Protein AF-A0A319C540-F1 (afdb_monomer_lite)

Sequence (379 aa):
MSETPASHRMPAELLLEVAKWMDNQTLLRLSRTCTSFKGEFRDQLRKRAIEYAVPTLNPSYWRHESVNAARQSQGRSDEISASTRSTLARLYSDVIWEGLRPEYAAFLPRQPLYDAIRRSQYDTVDRLLRGGGVEVANGQNFWDEPMLHIAVGLGRVEAVRLLLQHGADPNVEDKEQMRALDITPPRCAHAAIYRLLVDAGGVPSSLHMFGMYVLNLKGGACLLLDVIENVRGTGRYEPQWWVILVSAIHGEYRNFLEEIFDHRPELLQLSREDLVQQKVTLFDIAVKLARFRIAALLVQKGVPLHDAPADYYFNDGKMRRIHVPYREVWKALFTRAPGVLLDPLLERPELHDYEFKDAIRERAIELNGLGSSVQTTRM

Structure (mmCIF, N/CA/C/O backbone):
data_AF-A0A319C540-F1
#
_entry.id   AF-A0A319C540-F1
#
loop_
_atom_site.group_PDB
_atom_site.id
_atom_site.type_symbol
_atom_site.label_atom_id
_atom_site.label_alt_id
_atom_site.label_comp_id
_atom_site.label_asym_id
_atom_site.label_entity_id
_atom_site.label_seq_id
_atom_site.pdbx_PDB_ins_code
_atom_site.Cartn_x
_atom_site.Cartn_y
_atom_site.Cartn_z
_atom_site.occupancy
_atom_site.B_iso_or_equiv
_atom_site.auth_seq_id
_atom_site.auth_comp_id
_atom_site.auth_asym_id
_atom_site.auth_atom_id
_atom_site.pdbx_PDB_model_num
ATOM 1 N N . MET A 1 1 ? 66.319 -12.959 -37.544 1.00 39.75 1 MET A N 1
ATOM 2 C CA . MET A 1 1 ? 64.996 -13.408 -38.024 1.00 39.75 1 MET A CA 1
ATOM 3 C C . MET A 1 1 ? 65.226 -14.657 -38.857 1.00 39.75 1 MET A C 1
ATOM 5 O O . MET A 1 1 ? 65.732 -14.531 -39.960 1.00 39.75 1 MET A O 1
ATOM 9 N N . SER A 1 2 ? 64.990 -15.849 -38.303 1.00 40.84 2 SER A N 1
ATOM 10 C CA . SER A 1 2 ? 64.993 -17.088 -39.089 1.00 40.84 2 SER A CA 1
ATOM 11 C C . SER A 1 2 ? 63.604 -17.260 -39.697 1.00 40.84 2 SER A C 1
ATOM 13 O O . SER A 1 2 ? 62.634 -17.434 -38.958 1.00 40.84 2 SER A O 1
ATOM 15 N N . GLU A 1 3 ? 63.492 -17.161 -41.017 1.00 49.34 3 GLU A N 1
ATOM 16 C CA . GLU A 1 3 ? 62.255 -17.488 -41.723 1.00 49.34 3 GLU A CA 1
ATOM 17 C C . GLU A 1 3 ? 62.027 -18.998 -41.638 1.00 49.34 3 GLU A C 1
ATOM 19 O O . GLU A 1 3 ? 62.779 -19.795 -42.196 1.00 49.34 3 GLU A O 1
ATOM 24 N N . THR A 1 4 ? 61.008 -19.404 -40.886 1.00 45.06 4 THR A N 1
ATOM 25 C CA . THR A 1 4 ? 60.516 -20.778 -40.913 1.00 45.06 4 THR A CA 1
ATOM 26 C C . THR A 1 4 ? 59.837 -21.036 -42.265 1.00 45.06 4 THR A C 1
ATOM 28 O O . THR A 1 4 ? 58.968 -20.254 -42.666 1.00 45.06 4 THR A O 1
ATOM 31 N N . PRO A 1 5 ? 60.208 -22.107 -42.993 1.00 48.91 5 PRO A N 1
ATOM 32 C CA . PRO A 1 5 ? 59.643 -22.404 -44.307 1.00 48.91 5 PRO A CA 1
ATOM 33 C C . PRO A 1 5 ? 58.131 -22.667 -44.223 1.00 48.91 5 PRO A C 1
ATOM 35 O O . PRO A 1 5 ? 57.635 -23.263 -43.264 1.00 48.91 5 PRO A O 1
ATOM 38 N N . ALA A 1 6 ? 57.393 -22.233 -45.251 1.00 54.19 6 ALA A N 1
ATOM 39 C CA . ALA A 1 6 ? 55.925 -22.250 -45.321 1.00 54.19 6 ALA A CA 1
ATOM 40 C C . ALA A 1 6 ? 55.278 -23.637 -45.120 1.00 54.19 6 ALA A C 1
ATOM 42 O O . ALA A 1 6 ? 54.091 -23.720 -44.821 1.00 54.19 6 ALA A O 1
ATOM 43 N N . SER A 1 7 ? 56.052 -24.721 -45.223 1.00 46.97 7 SER A N 1
ATOM 44 C CA . SER A 1 7 ? 55.595 -26.103 -45.042 1.00 46.97 7 SER A CA 1
ATOM 45 C C . SER A 1 7 ? 55.312 -26.507 -43.589 1.00 46.97 7 SER A C 1
ATOM 47 O O . SER A 1 7 ? 54.835 -27.613 -43.363 1.00 46.97 7 SER A O 1
ATOM 49 N N . HIS A 1 8 ? 55.606 -25.645 -42.609 1.00 50.78 8 HIS A N 1
ATOM 50 C CA . HIS A 1 8 ? 55.392 -25.913 -41.177 1.00 50.78 8 HIS A CA 1
ATOM 51 C C . HIS A 1 8 ? 54.407 -24.935 -40.507 1.00 50.78 8 HIS A C 1
ATOM 53 O O . HIS A 1 8 ? 54.296 -24.913 -39.280 1.00 50.78 8 HIS A O 1
ATOM 59 N N . ARG A 1 9 ? 53.692 -24.103 -41.279 1.00 56.88 9 ARG A N 1
ATOM 60 C CA . ARG A 1 9 ? 52.652 -23.225 -40.723 1.00 56.88 9 ARG A CA 1
ATOM 61 C C . ARG A 1 9 ? 51.365 -24.015 -40.516 1.00 56.88 9 ARG A C 1
ATOM 63 O O . ARG A 1 9 ? 50.858 -24.644 -41.439 1.00 56.88 9 ARG A O 1
ATOM 70 N N . MET A 1 10 ? 50.853 -23.978 -39.290 1.00 55.59 10 MET A N 1
ATOM 71 C CA . MET A 1 10 ? 49.551 -24.547 -38.957 1.00 55.59 10 MET A CA 1
ATOM 72 C C . MET A 1 10 ? 48.470 -23.852 -39.812 1.00 55.59 10 MET A C 1
ATOM 74 O O . MET A 1 10 ? 48.503 -22.623 -39.899 1.00 55.59 10 MET A O 1
ATOM 78 N N . PRO A 1 11 ? 47.545 -24.590 -40.455 1.00 60.00 11 PRO A N 1
ATOM 79 C CA . PRO A 1 11 ? 46.489 -23.994 -41.272 1.00 60.00 11 PRO A CA 1
ATOM 80 C C . PRO A 1 11 ? 45.638 -23.007 -40.464 1.00 60.00 11 PRO A C 1
ATOM 82 O O . PRO A 1 11 ? 45.336 -23.259 -39.292 1.00 60.00 11 PRO A O 1
ATOM 85 N N . ALA A 1 12 ? 45.240 -21.893 -41.084 1.00 53.25 12 ALA A N 1
ATOM 86 C CA . ALA A 1 12 ? 44.510 -20.809 -40.422 1.00 53.25 12 ALA A CA 1
ATOM 87 C C . ALA A 1 12 ? 43.180 -21.290 -39.810 1.00 53.25 12 ALA A C 1
ATOM 89 O O . ALA A 1 12 ? 42.753 -20.806 -38.762 1.00 53.25 12 ALA A O 1
ATOM 90 N N . GLU A 1 13 ? 42.562 -22.302 -40.417 1.00 53.00 13 GLU A N 1
ATOM 91 C CA . GLU A 1 13 ? 41.312 -22.923 -39.983 1.00 53.00 13 GLU A CA 1
ATOM 92 C C . GLU A 1 13 ? 41.472 -23.700 -38.666 1.00 53.00 13 GLU A C 1
ATOM 94 O O . GLU A 1 13 ? 40.597 -23.649 -37.802 1.00 53.00 13 GLU A O 1
ATOM 99 N N . LEU A 1 14 ? 42.612 -24.370 -38.469 1.00 53.62 14 LEU A N 1
ATOM 100 C CA . LEU A 1 14 ? 42.936 -25.078 -37.224 1.00 53.62 14 LEU A CA 1
ATOM 101 C C . LEU A 1 14 ? 43.267 -24.098 -36.092 1.00 53.62 14 LEU A C 1
ATOM 103 O O . LEU A 1 14 ? 42.858 -24.308 -34.951 1.00 53.62 14 LEU A O 1
ATOM 107 N N . LEU A 1 15 ? 43.948 -22.994 -36.409 1.00 56.22 15 LEU A N 1
ATOM 108 C CA . LEU A 1 15 ? 44.234 -21.923 -35.450 1.00 56.22 15 LEU A CA 1
ATOM 109 C C . LEU A 1 15 ? 42.953 -21.194 -34.999 1.00 56.22 15 LEU A C 1
ATOM 111 O O . LEU A 1 15 ? 42.842 -20.819 -33.830 1.00 56.22 15 LEU A O 1
ATOM 115 N N . LEU A 1 16 ? 41.972 -21.034 -35.896 1.00 54.31 16 LEU A N 1
ATOM 116 C CA . LEU A 1 16 ? 40.648 -20.479 -35.591 1.00 54.31 16 LEU A CA 1
ATOM 117 C C . LEU A 1 16 ? 39.856 -21.346 -34.614 1.00 54.31 16 LEU A C 1
ATOM 119 O O . LEU A 1 16 ? 39.250 -20.800 -33.689 1.00 54.31 16 LEU A O 1
ATOM 123 N N . GLU A 1 17 ? 39.885 -22.670 -34.774 1.00 58.22 17 GLU A N 1
ATOM 124 C CA . GLU A 1 17 ? 39.202 -23.542 -33.818 1.00 58.22 17 GLU A CA 1
ATOM 125 C C . GLU A 1 17 ? 39.900 -23.578 -32.458 1.00 58.22 17 GLU A C 1
ATOM 127 O O . GLU A 1 17 ? 39.231 -23.526 -31.433 1.00 58.22 17 GLU A O 1
ATOM 132 N N . VAL A 1 18 ? 41.234 -23.530 -32.401 1.00 57.72 18 VAL A N 1
ATOM 133 C CA . VAL A 1 18 ? 41.946 -23.409 -31.115 1.00 57.72 18 VAL A CA 1
ATOM 134 C C . VAL A 1 18 ? 41.604 -22.086 -30.406 1.00 57.72 18 VAL A C 1
ATOM 136 O O . VAL A 1 18 ? 41.335 -22.085 -29.205 1.00 57.72 18 VAL A O 1
ATOM 139 N N . ALA A 1 19 ? 41.533 -20.966 -31.136 1.00 56.62 19 ALA A N 1
ATOM 140 C CA . ALA A 1 19 ? 41.213 -19.644 -30.584 1.00 56.62 19 ALA A CA 1
ATOM 141 C C . ALA A 1 19 ? 39.776 -19.524 -30.036 1.00 56.62 19 ALA A C 1
ATOM 143 O O . ALA A 1 19 ? 39.506 -18.682 -29.178 1.00 56.62 19 ALA A O 1
ATOM 144 N N . LYS A 1 20 ? 38.846 -20.361 -30.508 1.00 56.78 20 LYS A N 1
ATOM 145 C CA . LYS A 1 20 ? 37.450 -20.392 -30.047 1.00 56.78 20 LYS A CA 1
ATOM 146 C C . LYS A 1 20 ? 37.312 -20.863 -28.597 1.00 56.78 20 LYS A C 1
ATOM 148 O O . LYS A 1 20 ? 36.376 -20.440 -27.924 1.00 56.78 20 LYS A O 1
ATOM 153 N N . TRP A 1 21 ? 38.246 -21.690 -28.130 1.00 56.97 21 TRP A N 1
ATOM 154 C CA . TRP A 1 21 ? 38.259 -22.268 -26.781 1.00 56.97 21 TRP A CA 1
ATOM 155 C C . TRP A 1 21 ? 39.191 -21.529 -25.805 1.00 56.97 21 TRP A C 1
ATOM 157 O O . TRP A 1 21 ? 39.363 -21.969 -24.671 1.00 56.97 21 TRP A O 1
ATOM 167 N N . MET A 1 22 ? 39.792 -20.408 -26.221 1.00 59.44 22 MET A N 1
ATOM 168 C CA . MET A 1 22 ? 40.674 -19.588 -25.383 1.00 59.44 22 MET A CA 1
ATOM 169 C C . MET A 1 22 ? 39.921 -18.431 -24.719 1.00 59.44 22 MET A C 1
ATOM 171 O O . MET A 1 22 ? 39.064 -17.799 -25.335 1.00 59.44 22 MET A O 1
ATOM 175 N N . ASP A 1 23 ? 40.289 -18.100 -23.479 1.00 52.50 23 ASP A N 1
ATOM 176 C CA . ASP A 1 23 ? 39.749 -16.928 -22.788 1.00 52.50 23 ASP A CA 1
ATOM 177 C C . ASP A 1 23 ? 40.339 -15.595 -23.301 1.00 52.50 23 ASP A C 1
ATOM 179 O O . ASP A 1 23 ? 41.393 -15.526 -23.947 1.00 52.50 23 ASP A O 1
ATOM 183 N N . ASN A 1 24 ? 39.640 -14.501 -22.987 1.00 51.69 24 ASN A N 1
ATOM 184 C CA . ASN A 1 24 ? 39.948 -13.159 -23.486 1.00 51.69 24 ASN A CA 1
ATOM 185 C C . ASN A 1 24 ? 41.329 -12.644 -23.045 1.00 51.69 24 ASN A C 1
ATOM 187 O O . ASN A 1 24 ? 41.973 -11.894 -23.779 1.00 51.69 24 ASN A O 1
ATOM 191 N N . GLN A 1 25 ? 41.807 -13.040 -21.862 1.00 48.78 25 GLN A N 1
ATOM 192 C CA . GLN A 1 25 ? 43.122 -12.632 -21.357 1.00 48.78 25 GLN A CA 1
ATOM 193 C C . GLN A 1 25 ? 44.250 -13.368 -22.087 1.00 48.78 25 GLN A C 1
ATOM 195 O O . GLN A 1 25 ? 45.286 -12.774 -22.401 1.00 48.78 25 GLN A O 1
ATOM 200 N N . THR A 1 26 ? 44.031 -14.639 -22.415 1.00 53.94 26 THR A N 1
ATOM 201 C CA . THR A 1 26 ? 44.967 -15.487 -23.154 1.00 53.94 26 THR A CA 1
ATOM 202 C C . THR A 1 26 ? 45.096 -15.024 -24.602 1.00 53.94 26 THR A C 1
ATOM 204 O O . THR A 1 26 ? 46.216 -14.826 -25.076 1.00 53.94 26 THR A O 1
ATOM 207 N N . LEU A 1 27 ? 43.979 -14.715 -25.269 1.00 57.00 27 LEU A N 1
ATOM 208 C CA . LEU A 1 27 ? 43.969 -14.122 -26.615 1.00 57.00 27 LEU A CA 1
ATOM 209 C C . LEU A 1 27 ? 44.685 -12.764 -26.659 1.00 57.00 27 LEU A C 1
ATOM 211 O O . LEU A 1 27 ? 45.486 -12.503 -27.562 1.00 57.00 27 LEU A O 1
ATOM 215 N N . LEU A 1 28 ? 44.459 -11.909 -25.657 1.00 51.34 28 LEU A N 1
ATOM 216 C CA . LEU A 1 28 ? 45.107 -10.601 -25.573 1.00 51.34 28 LEU A CA 1
ATOM 217 C C . LEU A 1 28 ? 46.630 -10.733 -25.414 1.00 51.34 28 LEU A C 1
ATOM 219 O O . LEU A 1 28 ? 47.380 -10.011 -26.074 1.00 51.34 28 LEU A O 1
ATOM 223 N N . ARG A 1 29 ? 47.103 -11.674 -24.590 1.00 53.53 29 ARG A N 1
ATOM 224 C CA . ARG A 1 29 ? 48.539 -11.950 -24.424 1.00 53.53 29 ARG A CA 1
ATOM 225 C C . ARG A 1 29 ? 49.159 -12.510 -25.704 1.00 53.53 29 ARG A C 1
ATOM 227 O O . ARG A 1 29 ? 50.210 -12.023 -26.110 1.00 53.53 29 ARG A O 1
ATOM 234 N N . LEU A 1 30 ? 48.482 -13.450 -26.367 1.00 55.16 30 LEU A N 1
ATOM 235 C CA . LEU A 1 30 ? 48.944 -14.071 -27.614 1.00 55.16 30 LEU A CA 1
ATOM 236 C C . LEU A 1 30 ? 49.054 -13.050 -28.759 1.00 55.16 30 LEU A C 1
ATOM 238 O O . LEU A 1 30 ? 50.026 -13.045 -29.512 1.00 55.16 30 LEU A O 1
ATOM 242 N N . SER A 1 31 ? 48.095 -12.121 -28.846 1.00 54.47 31 SER A N 1
ATOM 243 C CA . SER A 1 31 ? 48.088 -11.060 -29.864 1.00 54.47 31 SER A CA 1
ATOM 244 C C . SER A 1 31 ? 49.208 -10.024 -29.690 1.00 54.47 31 SER A C 1
ATOM 246 O O . SER A 1 31 ? 49.590 -9.349 -30.649 1.00 54.47 31 SER A O 1
ATOM 248 N N . ARG A 1 32 ? 49.741 -9.887 -28.467 1.00 54.50 32 ARG A N 1
ATOM 249 C CA . ARG A 1 32 ? 50.862 -8.990 -28.145 1.00 54.50 32 ARG A CA 1
ATOM 250 C C . ARG A 1 32 ? 52.220 -9.623 -28.424 1.00 54.50 32 ARG A C 1
ATOM 252 O O . ARG A 1 32 ? 53.165 -8.893 -28.698 1.00 54.50 32 ARG A O 1
ATOM 259 N N . THR A 1 33 ? 52.321 -10.949 -28.361 1.00 51.53 33 THR A N 1
ATOM 260 C CA . THR A 1 33 ? 53.584 -11.677 -28.543 1.00 51.53 33 THR A CA 1
ATOM 261 C C . THR A 1 33 ? 53.765 -12.232 -29.957 1.00 51.53 33 THR A C 1
ATOM 263 O O . THR A 1 33 ? 54.904 -12.387 -30.390 1.00 51.53 33 THR A O 1
ATOM 266 N N . CYS A 1 34 ? 52.684 -12.484 -30.708 1.00 55.81 34 CYS A N 1
ATOM 267 C CA . CYS A 1 34 ? 52.748 -13.036 -32.064 1.00 55.81 34 CYS A CA 1
ATOM 268 C C . CYS A 1 34 ? 52.173 -12.066 -33.116 1.00 55.81 34 CYS A C 1
ATOM 270 O O . CYS A 1 34 ? 50.962 -11.950 -33.310 1.00 55.81 34 CYS A O 1
ATOM 272 N N . THR A 1 35 ? 53.056 -11.370 -33.837 1.00 54.12 35 THR A N 1
ATOM 273 C CA . THR A 1 35 ? 52.684 -10.361 -34.848 1.00 54.12 35 THR A CA 1
ATOM 274 C C . THR A 1 35 ? 52.030 -10.955 -36.099 1.00 54.12 35 THR A C 1
ATOM 276 O O . THR A 1 35 ? 51.139 -10.324 -36.664 1.00 54.12 35 THR A O 1
ATOM 279 N N . SER A 1 36 ? 52.403 -12.179 -36.493 1.00 56.41 36 SER A N 1
ATOM 280 C CA . SER A 1 36 ? 51.762 -12.918 -37.597 1.00 56.41 36 SER A CA 1
ATOM 281 C C . SER A 1 36 ? 50.307 -13.258 -37.271 1.00 56.41 36 SER A C 1
ATOM 283 O O . SER A 1 36 ? 49.416 -13.031 -38.085 1.00 56.41 36 SER A O 1
ATOM 285 N N . PHE A 1 37 ? 50.058 -13.710 -36.039 1.00 53.78 37 PHE A N 1
ATOM 286 C CA . PHE A 1 37 ? 48.721 -14.046 -35.549 1.00 53.78 37 PHE A CA 1
ATOM 287 C C . PHE A 1 37 ? 47.802 -12.814 -35.532 1.00 53.78 37 PHE A C 1
ATOM 289 O O . PHE A 1 37 ? 46.654 -12.870 -35.960 1.00 53.78 37 PHE A O 1
ATOM 296 N N . LYS A 1 38 ? 48.329 -11.654 -35.121 1.00 51.47 38 LYS A N 1
ATOM 297 C CA . LYS A 1 38 ? 47.601 -10.375 -35.166 1.00 51.47 38 LYS A CA 1
ATOM 298 C C . LYS A 1 38 ? 47.199 -9.961 -36.593 1.00 51.47 38 LYS A C 1
ATOM 300 O O . LYS A 1 38 ? 46.170 -9.311 -36.760 1.00 51.47 38 LYS A O 1
ATOM 305 N N . GLY A 1 39 ? 48.014 -10.297 -37.596 1.00 54.44 39 GLY A N 1
ATOM 306 C CA . GLY A 1 39 ? 47.756 -9.981 -39.002 1.00 54.44 39 GLY A CA 1
ATOM 307 C C . GLY A 1 39 ? 46.669 -10.857 -39.625 1.00 54.44 39 GLY A C 1
ATOM 308 O O . GLY A 1 39 ? 45.727 -10.322 -40.201 1.00 54.44 39 GLY A O 1
ATOM 309 N N . GLU A 1 40 ? 46.773 -12.179 -39.468 1.00 55.59 40 GLU A N 1
ATOM 310 C CA . GLU A 1 40 ? 45.837 -13.148 -40.066 1.00 55.59 40 GLU A CA 1
ATOM 311 C C . GLU A 1 40 ? 44.435 -13.100 -39.446 1.00 55.59 40 GLU A C 1
ATOM 313 O O . GLU A 1 40 ? 43.446 -13.253 -40.153 1.00 55.59 40 GLU A O 1
ATOM 318 N N . PHE A 1 41 ? 44.329 -12.826 -38.143 1.00 53.38 41 PHE A N 1
ATOM 319 C CA . PHE A 1 41 ? 43.048 -12.813 -37.426 1.00 53.38 41 PHE A CA 1
ATOM 320 C C . PHE A 1 41 ? 42.393 -11.428 -37.355 1.00 53.38 41 PHE A C 1
ATOM 322 O O . PHE A 1 41 ? 41.393 -11.249 -36.654 1.00 53.38 41 PHE A O 1
ATOM 329 N N . ARG A 1 42 ? 42.954 -10.426 -38.045 1.00 50.91 42 ARG A N 1
ATOM 330 C CA . ARG A 1 42 ? 42.537 -9.020 -37.951 1.00 50.91 42 ARG A CA 1
ATOM 331 C C . ARG A 1 42 ? 41.049 -8.831 -38.242 1.00 50.91 42 ARG A C 1
ATOM 333 O O . ARG A 1 42 ? 40.379 -8.121 -37.496 1.00 50.91 42 ARG A O 1
ATOM 340 N N . ASP A 1 43 ? 40.527 -9.484 -39.274 1.00 50.19 43 ASP A N 1
ATOM 341 C CA . ASP A 1 43 ? 39.135 -9.314 -39.697 1.00 50.19 43 ASP A CA 1
ATOM 342 C C . ASP A 1 43 ? 38.149 -10.094 -38.816 1.00 50.19 43 ASP A C 1
ATOM 344 O O . ASP A 1 43 ? 37.071 -9.587 -38.499 1.00 50.19 43 ASP A O 1
ATOM 348 N N . GLN A 1 44 ? 38.523 -11.280 -38.323 1.00 50.97 44 GLN A N 1
ATOM 349 C CA . GLN A 1 44 ? 37.696 -12.051 -37.387 1.00 50.97 44 GLN A CA 1
ATOM 350 C C . GLN A 1 44 ? 37.665 -11.421 -35.986 1.00 50.97 44 GLN A C 1
ATOM 352 O O . GLN A 1 44 ? 36.601 -11.361 -35.365 1.00 50.97 44 GLN A O 1
ATOM 357 N N . LEU A 1 45 ? 38.795 -10.890 -35.504 1.00 48.41 45 LEU A N 1
ATOM 358 C CA . LEU A 1 45 ? 38.858 -10.113 -34.262 1.00 48.41 45 LEU A CA 1
ATOM 359 C C . LEU A 1 45 ? 38.061 -8.812 -34.388 1.00 48.41 45 LEU A C 1
ATOM 361 O O . LEU A 1 45 ? 37.348 -8.457 -33.456 1.00 48.41 45 LEU A O 1
ATOM 365 N N . ARG A 1 46 ? 38.109 -8.139 -35.546 1.00 47.06 46 ARG A N 1
ATOM 366 C CA . ARG A 1 46 ? 37.292 -6.951 -35.844 1.00 47.06 46 ARG A CA 1
ATOM 367 C C . ARG A 1 46 ? 35.797 -7.269 -35.827 1.00 47.06 46 ARG A C 1
ATOM 369 O O . ARG A 1 46 ? 35.035 -6.514 -35.234 1.00 47.06 46 ARG A O 1
ATOM 376 N N . LYS A 1 47 ? 35.378 -8.398 -36.408 1.00 49.66 47 LYS A N 1
ATOM 377 C CA . LYS A 1 47 ? 33.978 -8.855 -36.396 1.00 49.66 47 LYS A CA 1
ATOM 378 C C . LYS A 1 47 ? 33.474 -9.135 -34.973 1.00 49.66 47 LYS A C 1
ATOM 380 O O . LYS A 1 47 ? 32.414 -8.643 -34.604 1.00 49.66 47 LYS A O 1
ATOM 385 N N . ARG A 1 48 ? 34.276 -9.818 -34.146 1.00 45.97 48 ARG A N 1
ATOM 386 C CA . ARG A 1 48 ? 33.974 -10.041 -32.717 1.00 45.97 48 ARG A CA 1
ATOM 387 C C . ARG A 1 48 ? 34.022 -8.762 -31.877 1.00 45.97 48 ARG A C 1
ATOM 389 O O . ARG A 1 48 ? 33.246 -8.614 -30.942 1.00 45.97 48 ARG A O 1
ATOM 396 N N . ALA A 1 49 ? 34.912 -7.826 -32.198 1.00 39.16 49 ALA A N 1
ATOM 397 C CA . ALA A 1 49 ? 35.001 -6.548 -31.503 1.00 39.16 49 ALA A CA 1
ATOM 398 C C . ALA A 1 49 ? 33.787 -5.652 -31.814 1.00 39.16 49 ALA A C 1
ATOM 400 O O . ALA A 1 49 ? 33.299 -4.993 -30.911 1.00 39.16 49 ALA A O 1
ATOM 401 N N . ILE A 1 50 ? 33.237 -5.691 -33.035 1.00 38.41 50 ILE A N 1
ATOM 402 C CA . ILE A 1 50 ? 31.975 -5.016 -33.403 1.00 38.41 50 ILE A CA 1
ATOM 403 C C . ILE A 1 50 ? 30.780 -5.573 -32.610 1.00 38.41 50 ILE A C 1
ATOM 405 O O . ILE A 1 50 ? 29.933 -4.800 -32.171 1.00 38.41 50 ILE A O 1
ATOM 409 N N . GLU A 1 51 ? 30.731 -6.888 -32.375 1.00 39.47 51 GLU A N 1
ATOM 410 C CA . GLU A 1 51 ? 29.707 -7.526 -31.527 1.00 39.47 51 GLU A CA 1
ATOM 411 C C . GLU A 1 51 ? 29.806 -7.096 -30.050 1.00 39.47 51 GLU A C 1
ATOM 413 O O . GLU A 1 51 ? 28.788 -7.019 -29.367 1.00 39.47 51 GLU A O 1
ATOM 418 N N . TYR A 1 52 ? 31.006 -6.755 -29.567 1.00 35.38 52 TYR A N 1
ATOM 419 C CA . TYR A 1 52 ? 31.251 -6.321 -28.184 1.00 35.38 52 TYR A CA 1
ATOM 420 C C . TYR A 1 52 ? 31.232 -4.797 -27.973 1.00 35.38 52 TYR A C 1
ATOM 422 O O . TYR A 1 52 ? 30.997 -4.340 -26.855 1.00 35.38 52 TYR A O 1
ATOM 430 N N . ALA A 1 53 ? 31.516 -4.001 -29.006 1.00 34.12 53 ALA A N 1
ATOM 431 C CA . ALA A 1 53 ? 31.908 -2.605 -28.839 1.00 34.12 53 ALA A CA 1
ATOM 432 C C . ALA A 1 53 ? 30.790 -1.578 -28.980 1.00 34.12 53 ALA A C 1
ATOM 434 O O . ALA A 1 53 ? 31.139 -0.437 -28.762 1.00 34.12 53 ALA A O 1
ATOM 435 N N . VAL A 1 54 ? 29.519 -1.968 -29.206 1.00 36.78 54 VAL A N 1
ATOM 436 C CA . VAL A 1 54 ? 28.256 -1.517 -28.527 1.00 36.78 54 VAL A CA 1
ATOM 437 C C . VAL A 1 54 ? 28.244 -0.212 -27.690 1.00 36.78 54 VAL A C 1
ATOM 439 O O . VAL A 1 54 ? 27.264 0.537 -27.687 1.00 36.78 54 VAL A O 1
ATOM 442 N N . PRO A 1 55 ? 29.278 0.063 -26.877 1.00 35.53 55 PRO A N 1
ATOM 443 C CA . PRO A 1 55 ? 29.354 1.263 -26.078 1.00 35.53 55 PRO A CA 1
ATOM 444 C C . PRO A 1 55 ? 30.522 2.183 -26.475 1.00 35.53 55 PRO A C 1
ATOM 446 O O . PRO A 1 55 ? 31.673 1.808 -26.280 1.00 35.53 55 PRO A O 1
ATOM 449 N N . THR A 1 56 ? 30.197 3.424 -26.887 1.00 42.66 56 THR A N 1
ATOM 450 C CA . THR A 1 56 ? 30.906 4.724 -26.680 1.00 42.66 56 THR A CA 1
ATOM 451 C C . THR A 1 56 ? 31.468 5.483 -27.906 1.00 42.66 56 THR A C 1
ATOM 453 O O . THR A 1 56 ? 32.454 5.070 -28.488 1.00 42.66 56 THR A O 1
ATOM 456 N N . LEU A 1 57 ? 30.878 6.652 -28.249 1.00 31.34 57 LEU A N 1
ATOM 457 C CA . LEU A 1 57 ? 31.526 7.917 -28.712 1.00 31.34 57 LEU A CA 1
ATOM 458 C C . LEU A 1 57 ? 30.499 9.095 -28.829 1.00 31.34 57 LEU A C 1
ATOM 460 O O . LEU A 1 57 ? 29.302 8.875 -28.727 1.00 31.34 57 LEU A O 1
ATOM 464 N N . ASN A 1 58 ? 31.002 10.334 -29.002 1.00 35.47 58 ASN A N 1
ATOM 465 C CA . ASN A 1 58 ? 30.529 11.736 -28.760 1.00 35.47 58 ASN A CA 1
ATOM 466 C C . ASN A 1 58 ? 29.053 12.203 -29.065 1.00 35.47 58 ASN A C 1
ATOM 468 O O . ASN A 1 58 ? 28.456 11.759 -30.039 1.00 35.47 58 ASN A O 1
ATOM 472 N N . PRO A 1 59 ? 28.476 13.184 -28.313 1.00 37.19 59 PRO A N 1
ATOM 473 C CA . PRO A 1 59 ? 27.030 13.347 -28.001 1.00 37.19 59 PRO A CA 1
ATOM 474 C C . PRO A 1 59 ? 26.099 14.083 -28.962 1.00 37.19 59 PRO A C 1
ATOM 476 O O . PRO A 1 59 ? 24.877 13.920 -28.892 1.00 37.19 59 PRO A O 1
ATOM 479 N N . SER A 1 60 ? 26.621 15.036 -29.728 1.00 36.62 60 SER A N 1
ATOM 480 C CA . SER A 1 60 ? 25.798 16.004 -30.471 1.00 36.62 60 SER A CA 1
ATOM 481 C C . SER A 1 60 ? 25.275 15.419 -31.781 1.00 36.62 60 SER A C 1
ATOM 483 O O . SER A 1 60 ? 24.190 15.784 -32.227 1.00 36.62 60 SER A O 1
ATOM 485 N N . TYR A 1 61 ? 26.000 14.448 -32.334 1.00 36.59 61 TYR A N 1
ATOM 486 C CA . TYR A 1 61 ? 25.647 13.724 -33.551 1.00 36.59 61 TYR A CA 1
ATOM 487 C C . TYR A 1 61 ? 24.438 12.789 -33.337 1.00 36.59 61 TYR A C 1
ATOM 489 O O . TYR A 1 61 ? 23.469 12.840 -34.095 1.00 36.59 61 TYR A O 1
ATOM 497 N N . TRP A 1 62 ? 24.415 12.032 -32.229 1.00 40.69 62 TRP A N 1
ATOM 498 C CA . TRP A 1 62 ? 23.326 11.099 -31.885 1.00 40.69 62 TRP A CA 1
ATOM 499 C C . TRP A 1 62 ? 21.991 11.783 -31.588 1.00 40.69 62 TRP A C 1
ATOM 501 O O . TRP A 1 62 ? 20.928 11.268 -31.923 1.00 40.69 62 TRP A O 1
ATOM 511 N N . ARG A 1 63 ? 22.028 12.969 -30.967 1.00 38.94 63 ARG A N 1
ATOM 512 C CA . ARG A 1 63 ? 20.813 13.752 -30.692 1.00 38.94 63 ARG A CA 1
ATOM 513 C C . ARG A 1 63 ? 20.070 14.142 -31.968 1.00 38.94 63 ARG A C 1
ATOM 515 O O . ARG A 1 63 ? 18.851 14.267 -31.923 1.00 38.94 63 ARG A O 1
ATOM 522 N N . HIS A 1 64 ? 20.790 14.355 -33.069 1.00 42.19 64 HIS A N 1
ATOM 523 C CA . HIS A 1 64 ? 20.221 14.846 -34.320 1.00 42.19 64 HIS A CA 1
ATOM 524 C C . HIS A 1 64 ? 19.865 13.699 -35.273 1.00 42.19 64 HIS A C 1
ATOM 526 O O . HIS A 1 64 ? 18.749 13.664 -35.776 1.00 42.19 64 HIS A O 1
ATOM 532 N N . GLU A 1 65 ? 20.762 12.732 -35.480 1.00 42.78 65 GLU A N 1
ATOM 533 C CA . GLU A 1 65 ? 20.547 11.626 -36.426 1.00 42.78 65 GLU A CA 1
ATOM 534 C C . GLU A 1 65 ? 19.547 10.585 -35.917 1.00 42.78 65 GLU A C 1
ATOM 536 O O . GLU A 1 65 ? 18.621 10.250 -36.645 1.00 42.78 65 GLU A O 1
ATOM 541 N N . SER A 1 66 ? 19.643 10.118 -34.667 1.00 45.38 66 SER A N 1
ATOM 542 C CA . SER A 1 66 ? 18.747 9.071 -34.143 1.00 45.38 66 SER A CA 1
ATOM 543 C C . SER A 1 66 ? 17.302 9.563 -34.021 1.00 45.38 66 SER A C 1
ATOM 545 O O . SER A 1 66 ? 16.350 8.858 -34.354 1.00 45.38 66 SER A O 1
ATOM 547 N N . VAL A 1 67 ? 17.138 10.811 -33.569 1.00 47.00 67 VAL A N 1
ATOM 548 C CA . VAL A 1 67 ? 15.833 11.473 -33.446 1.00 47.00 67 VAL A CA 1
ATOM 549 C C . VAL A 1 67 ? 15.265 11.803 -34.827 1.00 47.00 67 VAL A C 1
ATOM 551 O O . VAL A 1 67 ? 14.063 11.642 -35.028 1.00 47.00 67 VAL A O 1
ATOM 554 N N . ASN A 1 68 ? 16.092 12.209 -35.798 1.00 48.84 68 ASN A N 1
ATOM 555 C CA . ASN A 1 68 ? 15.624 12.449 -37.164 1.00 48.84 68 ASN A CA 1
ATOM 556 C C . ASN A 1 68 ? 15.322 11.154 -37.919 1.00 48.84 68 ASN A C 1
ATOM 558 O O . ASN A 1 68 ? 14.295 11.109 -38.579 1.00 48.84 68 ASN A O 1
ATOM 562 N N . ALA A 1 69 ? 16.114 10.092 -37.774 1.00 47.81 69 ALA A N 1
ATOM 563 C CA . ALA A 1 69 ? 15.837 8.783 -38.365 1.00 47.81 69 ALA A CA 1
ATOM 564 C C . ALA A 1 69 ? 14.512 8.209 -37.836 1.00 47.81 69 ALA A C 1
ATOM 566 O O . ALA A 1 69 ? 13.672 7.769 -38.617 1.00 47.81 69 ALA A O 1
ATOM 567 N N . ALA A 1 70 ? 14.262 8.325 -36.525 1.00 49.00 70 ALA A N 1
ATOM 568 C CA . ALA A 1 70 ? 12.979 7.963 -35.925 1.00 49.00 70 ALA A CA 1
ATOM 569 C C . ALA A 1 70 ? 11.818 8.869 -36.393 1.00 49.00 70 ALA A C 1
ATOM 571 O O . ALA A 1 70 ? 10.689 8.400 -36.546 1.00 49.00 70 ALA A O 1
ATOM 572 N N . ARG A 1 71 ? 12.057 10.166 -36.626 1.00 48.38 71 ARG A N 1
ATOM 573 C CA . ARG A 1 71 ? 11.040 11.101 -37.148 1.00 48.38 71 ARG A CA 1
ATOM 574 C C . ARG A 1 71 ? 10.762 10.925 -38.646 1.00 48.38 71 ARG A C 1
ATOM 576 O O . ARG A 1 71 ? 9.642 11.184 -39.069 1.00 48.38 71 ARG A O 1
ATOM 583 N N . GLN A 1 72 ? 11.756 10.518 -39.435 1.00 49.06 72 GLN A N 1
ATOM 584 C CA . GLN A 1 72 ? 11.688 10.407 -40.897 1.00 49.06 72 GLN A CA 1
ATOM 585 C C . GLN A 1 72 ? 11.220 9.028 -41.376 1.00 49.06 72 GLN A C 1
ATOM 587 O O . GLN A 1 72 ? 10.675 8.924 -42.473 1.00 49.06 72 GLN A O 1
ATOM 592 N N . SER A 1 73 ? 11.369 7.973 -40.570 1.00 50.97 73 SER A N 1
ATOM 593 C CA . SER A 1 73 ? 10.795 6.666 -40.886 1.00 50.97 73 SER A CA 1
ATOM 594 C C . SER A 1 73 ? 9.266 6.729 -40.780 1.00 50.97 73 SER A C 1
ATOM 596 O O . SER A 1 73 ? 8.717 6.831 -39.678 1.00 50.97 73 SER A O 1
ATOM 598 N N . GLN A 1 74 ? 8.561 6.659 -41.908 1.00 52.09 74 GLN A N 1
ATOM 599 C CA . GLN A 1 74 ? 7.094 6.624 -41.975 1.00 52.09 74 GLN A CA 1
ATOM 600 C C . GLN A 1 74 ? 6.524 5.287 -41.453 1.00 52.09 74 GLN A C 1
ATOM 602 O O . GLN A 1 74 ? 5.958 4.493 -42.197 1.00 52.09 74 GLN A O 1
ATOM 607 N N . GLY A 1 75 ? 6.689 5.009 -40.158 1.00 52.31 75 GLY A N 1
ATOM 608 C CA . GLY A 1 75 ? 6.048 3.885 -39.465 1.00 52.31 75 GLY A CA 1
ATOM 609 C C . GLY A 1 75 ? 6.641 2.489 -39.709 1.00 52.31 75 GLY A C 1
ATOM 610 O O . GLY A 1 75 ? 6.098 1.520 -39.186 1.00 52.31 75 GLY A O 1
ATOM 611 N N . ARG A 1 76 ? 7.746 2.338 -40.454 1.00 51.44 76 ARG A N 1
ATOM 612 C CA . ARG A 1 76 ? 8.367 1.022 -40.707 1.00 51.44 76 ARG A CA 1
ATOM 613 C C . ARG A 1 76 ? 9.432 0.665 -39.666 1.00 51.44 76 ARG A C 1
ATOM 615 O O . ARG A 1 76 ? 10.563 1.137 -39.724 1.00 51.44 76 ARG A O 1
ATOM 622 N N . SER A 1 77 ? 9.051 -0.206 -38.731 1.00 52.34 77 SER A N 1
ATOM 623 C CA . SER A 1 77 ? 9.881 -0.690 -37.612 1.00 52.34 77 SER A CA 1
ATOM 624 C C . SER A 1 77 ? 11.217 -1.309 -38.055 1.00 52.34 77 SER A C 1
ATOM 626 O O . SER A 1 77 ? 12.253 -1.075 -37.431 1.00 52.34 77 SER A O 1
ATOM 628 N N . ASP A 1 78 ? 11.220 -2.052 -39.162 1.00 49.19 78 ASP A N 1
ATOM 629 C CA . ASP A 1 78 ? 12.395 -2.814 -39.604 1.00 49.19 78 ASP A CA 1
ATOM 630 C C . ASP A 1 78 ? 13.474 -1.936 -40.250 1.00 49.19 78 ASP A C 1
ATOM 632 O O . ASP A 1 78 ? 14.666 -2.175 -40.052 1.00 49.19 78 ASP A O 1
ATOM 636 N N . GLU A 1 79 ? 13.076 -0.864 -40.943 1.00 48.78 79 GLU A N 1
ATOM 637 C CA . GLU A 1 79 ? 14.000 0.121 -41.523 1.00 48.78 79 GLU A CA 1
ATOM 638 C C . GLU A 1 79 ? 14.711 0.930 -40.435 1.00 48.78 79 GLU A C 1
ATOM 640 O O . GLU A 1 79 ? 15.916 1.153 -40.533 1.00 48.78 79 GLU A O 1
ATOM 645 N N . ILE A 1 80 ? 14.006 1.299 -39.357 1.00 48.97 80 ILE A N 1
ATOM 646 C CA . ILE A 1 80 ? 14.613 1.958 -38.189 1.00 48.97 80 ILE A CA 1
ATOM 647 C C . ILE A 1 80 ? 15.641 1.025 -37.554 1.00 48.97 80 ILE A C 1
ATOM 649 O O . ILE A 1 80 ? 16.752 1.445 -37.241 1.00 48.97 80 ILE A O 1
ATOM 653 N N . SER A 1 81 ? 15.292 -0.250 -37.389 1.00 50.16 81 SER A N 1
ATOM 654 C CA . SER A 1 81 ? 16.143 -1.249 -36.749 1.00 50.16 81 SER A CA 1
ATOM 655 C C . SER A 1 81 ? 17.402 -1.546 -37.577 1.00 50.16 81 SER A C 1
ATOM 657 O O . SER A 1 81 ? 18.499 -1.624 -37.024 1.00 50.16 81 SER A O 1
ATOM 659 N N . ALA A 1 82 ? 17.274 -1.641 -38.904 1.00 49.97 82 ALA A N 1
ATOM 660 C CA . ALA A 1 82 ? 18.386 -1.850 -39.830 1.00 49.97 82 ALA A CA 1
ATOM 661 C C . ALA A 1 82 ? 19.267 -0.599 -39.999 1.00 49.97 82 ALA A C 1
ATOM 663 O O . ALA A 1 82 ? 20.491 -0.704 -39.945 1.00 49.97 82 ALA A O 1
ATOM 664 N N . SER A 1 83 ? 18.662 0.586 -40.137 1.00 51.44 83 SER A N 1
ATOM 665 C CA . SER A 1 83 ? 19.371 1.871 -40.213 1.00 51.44 83 SER A CA 1
ATOM 666 C C . SER A 1 83 ? 20.150 2.145 -38.925 1.00 51.44 83 SER A C 1
ATOM 668 O O . SER A 1 83 ? 21.347 2.423 -38.966 1.00 51.44 83 SER A O 1
ATOM 670 N N . THR A 1 84 ? 19.515 1.937 -37.769 1.00 48.62 84 THR A N 1
ATOM 671 C CA . THR A 1 84 ? 20.151 2.096 -36.454 1.00 48.62 84 THR A CA 1
ATOM 672 C C . THR A 1 84 ? 21.288 1.092 -36.269 1.00 48.62 84 THR A C 1
ATOM 674 O O . THR A 1 84 ? 22.382 1.481 -35.866 1.00 48.62 84 THR A O 1
ATOM 677 N N . ARG A 1 85 ? 21.090 -0.181 -36.646 1.00 47.47 85 ARG A N 1
ATOM 678 C CA . ARG A 1 85 ? 22.149 -1.206 -36.608 1.00 47.47 85 ARG A CA 1
ATOM 679 C C . ARG A 1 85 ? 23.328 -0.877 -37.526 1.00 47.47 85 ARG A C 1
ATOM 681 O O . ARG A 1 85 ? 24.471 -1.017 -37.103 1.00 47.47 85 ARG A O 1
ATOM 688 N N . SER A 1 86 ? 23.074 -0.411 -38.749 1.00 50.28 86 SER A N 1
ATOM 689 C CA . SER A 1 86 ? 24.119 -0.059 -39.722 1.00 50.28 86 SER A CA 1
ATOM 690 C C . SER A 1 86 ? 24.931 1.165 -39.288 1.00 50.28 86 SER A C 1
ATOM 692 O O . SER A 1 86 ? 26.156 1.181 -39.415 1.00 50.28 86 SER A O 1
ATOM 694 N N . THR A 1 87 ? 24.267 2.187 -38.746 1.00 48.34 87 THR A N 1
ATOM 695 C CA . THR A 1 87 ? 24.926 3.403 -38.254 1.00 48.34 87 THR A CA 1
ATOM 696 C C . THR A 1 87 ? 25.744 3.125 -36.991 1.00 48.34 87 THR A C 1
ATOM 698 O O . THR A 1 87 ? 26.870 3.610 -36.884 1.00 48.34 87 THR A O 1
ATOM 701 N N . LEU A 1 88 ? 25.247 2.275 -36.083 1.00 44.19 88 LEU A N 1
ATOM 702 C CA . LEU A 1 88 ? 26.003 1.819 -34.910 1.00 44.19 88 LEU A CA 1
ATOM 703 C C . LEU A 1 88 ? 27.230 0.983 -35.310 1.00 44.19 88 LEU A C 1
ATOM 705 O O . LEU A 1 88 ? 28.326 1.236 -34.816 1.00 44.19 88 LEU A O 1
ATOM 709 N N . ALA A 1 89 ? 27.084 0.045 -36.251 1.00 45.50 89 ALA A N 1
ATOM 710 C CA . ALA A 1 89 ? 28.183 -0.806 -36.712 1.00 45.50 89 ALA A CA 1
ATOM 711 C C . ALA A 1 89 ? 29.348 -0.017 -37.348 1.00 45.50 89 ALA A C 1
ATOM 713 O O . ALA A 1 89 ? 30.508 -0.373 -37.141 1.00 45.50 89 ALA A O 1
ATOM 714 N N . ARG A 1 90 ? 29.058 1.067 -38.087 1.00 47.09 90 ARG A N 1
ATOM 715 C CA . ARG A 1 90 ? 30.080 1.922 -38.723 1.00 47.09 90 ARG A CA 1
ATOM 716 C C . ARG A 1 90 ? 30.841 2.794 -37.721 1.00 47.09 90 ARG A C 1
ATOM 718 O O . ARG A 1 90 ? 32.020 3.045 -37.916 1.00 47.09 90 ARG A O 1
ATOM 725 N N . LEU A 1 91 ? 30.188 3.254 -36.655 1.00 40.78 91 LEU A N 1
ATOM 726 C CA . LEU A 1 91 ? 30.836 4.073 -35.626 1.00 40.78 91 LEU A CA 1
ATOM 727 C C . LEU A 1 91 ? 31.751 3.242 -34.718 1.00 40.78 91 LEU A C 1
ATOM 729 O O . LEU A 1 91 ? 32.831 3.707 -34.368 1.00 40.78 91 LEU A O 1
ATOM 733 N N . TYR A 1 92 ? 31.385 1.993 -34.412 1.00 40.69 92 TYR A N 1
ATOM 734 C CA . TYR A 1 92 ? 32.192 1.116 -33.557 1.00 40.69 92 TYR A CA 1
ATOM 735 C C . TYR A 1 92 ? 33.494 0.620 -34.167 1.00 40.69 92 TYR A C 1
ATOM 737 O O . TYR A 1 92 ? 34.441 0.347 -33.430 1.00 40.69 92 TYR A O 1
ATOM 745 N N . SER A 1 93 ? 33.595 0.567 -35.496 1.00 43.50 93 SER A N 1
ATOM 746 C CA . SER A 1 93 ? 34.848 0.191 -36.151 1.00 43.50 93 SER A CA 1
ATOM 747 C C . SER A 1 93 ? 35.977 1.204 -35.950 1.00 43.50 93 SER A C 1
ATOM 749 O O . SER A 1 93 ? 37.138 0.801 -36.002 1.00 43.50 93 SER A O 1
ATOM 751 N N . ASP A 1 94 ? 35.651 2.475 -35.703 1.00 41.12 94 ASP A N 1
ATOM 752 C CA . ASP A 1 94 ? 36.633 3.564 -35.661 1.00 41.12 94 ASP A CA 1
ATOM 753 C C . ASP A 1 94 ? 37.120 3.849 -34.219 1.00 41.12 94 ASP A C 1
ATOM 755 O O . ASP A 1 94 ? 38.262 4.255 -34.020 1.00 41.12 94 ASP A O 1
ATOM 759 N N . VAL A 1 95 ? 36.306 3.543 -33.194 1.00 37.53 95 VAL A N 1
ATOM 760 C CA . VAL A 1 95 ? 36.598 3.789 -31.756 1.00 37.53 95 VAL A CA 1
ATOM 761 C C . VAL A 1 95 ? 37.523 2.749 -31.130 1.00 37.53 95 VAL A C 1
ATOM 763 O O . VAL A 1 95 ? 38.390 3.076 -30.317 1.00 37.53 95 VAL A O 1
ATOM 766 N N . ILE A 1 96 ? 37.347 1.479 -31.512 1.00 38.53 96 ILE A N 1
ATOM 767 C CA . ILE A 1 96 ? 38.143 0.341 -31.015 1.00 38.53 96 ILE A CA 1
ATOM 768 C C . ILE A 1 96 ? 39.639 0.551 -31.303 1.00 38.53 96 ILE A C 1
ATOM 770 O O . ILE A 1 96 ? 40.494 -0.049 -30.654 1.00 38.53 96 ILE A O 1
ATOM 774 N N . TRP A 1 97 ? 39.962 1.429 -32.255 1.00 38.25 97 TRP A N 1
ATOM 775 C CA . TRP A 1 97 ? 41.324 1.723 -32.662 1.00 38.25 97 TRP A CA 1
ATOM 776 C C . TRP A 1 97 ? 42.062 2.736 -31.769 1.00 38.25 97 TRP A C 1
ATOM 778 O O . TRP A 1 97 ? 43.287 2.663 -31.713 1.00 38.25 97 TRP A O 1
ATOM 788 N N . GLU A 1 98 ? 41.372 3.607 -31.014 1.00 38.59 98 GLU A N 1
ATOM 789 C CA . GLU A 1 98 ? 42.029 4.654 -30.195 1.00 38.59 98 GLU A CA 1
ATOM 790 C C . GLU A 1 98 ? 41.795 4.576 -28.675 1.00 38.59 98 GLU A C 1
ATOM 792 O O . GLU A 1 98 ? 42.452 5.286 -27.915 1.00 38.59 98 GLU A O 1
ATOM 797 N N . GLY A 1 99 ? 40.949 3.664 -28.192 1.00 38.78 99 GLY A N 1
ATOM 798 C CA . GLY A 1 99 ? 40.757 3.465 -26.755 1.00 38.78 99 GLY A CA 1
ATOM 799 C C . GLY A 1 99 ? 39.788 4.469 -26.117 1.00 38.78 99 GLY A C 1
ATOM 800 O O . GLY A 1 99 ? 39.685 5.643 -26.462 1.00 38.78 99 GLY A O 1
ATOM 801 N N . LEU A 1 100 ? 39.016 3.954 -25.173 1.00 43.25 100 LEU A N 1
ATOM 802 C CA . LEU A 1 100 ? 37.755 4.513 -24.703 1.00 43.25 100 LEU A CA 1
ATOM 803 C C . LEU A 1 100 ? 37.982 5.644 -23.678 1.00 43.25 100 LEU A C 1
ATOM 805 O O . LEU A 1 100 ? 38.403 5.376 -22.553 1.00 43.25 100 LEU A O 1
ATOM 809 N N . ARG A 1 101 ? 37.725 6.914 -24.035 1.00 42.72 101 ARG A N 1
ATOM 810 C CA . ARG A 1 101 ? 37.839 8.040 -23.080 1.00 42.72 101 ARG A CA 1
ATOM 811 C C . ARG A 1 101 ? 36.602 8.127 -22.156 1.00 42.72 101 ARG A C 1
ATOM 813 O O . ARG A 1 101 ? 35.485 7.942 -22.643 1.00 42.72 101 ARG A O 1
ATOM 820 N N . PRO A 1 102 ? 36.758 8.471 -20.859 1.00 45.28 102 PRO A N 1
ATOM 821 C CA . PRO A 1 102 ? 35.672 8.476 -19.859 1.00 45.28 102 PRO A CA 1
ATOM 822 C C . PRO A 1 102 ? 34.450 9.338 -20.215 1.00 45.28 102 PRO A C 1
ATOM 824 O O . PRO A 1 102 ? 33.319 9.012 -19.867 1.00 45.28 102 PRO A O 1
ATOM 827 N N . GLU A 1 103 ? 34.668 10.419 -20.957 1.00 43.84 103 GLU A N 1
ATOM 828 C CA . GLU A 1 103 ? 33.644 11.353 -21.437 1.00 43.84 103 GLU A CA 1
ATOM 829 C C . GLU A 1 103 ? 32.576 10.709 -22.344 1.00 43.84 103 GLU A C 1
ATOM 831 O O . GLU A 1 103 ? 31.470 11.232 -22.460 1.00 43.84 103 GLU A O 1
ATOM 836 N N . TYR A 1 104 ? 32.854 9.548 -22.945 1.00 43.41 104 TYR A N 1
ATOM 837 C CA . TYR A 1 104 ? 31.950 8.884 -23.890 1.00 43.41 104 TYR A CA 1
ATOM 838 C C . TYR A 1 104 ? 30.991 7.864 -23.266 1.00 43.41 104 TYR A C 1
ATOM 840 O O . TYR A 1 104 ? 30.022 7.463 -23.914 1.00 43.41 104 TYR A O 1
ATOM 848 N N . ALA A 1 105 ? 31.197 7.496 -21.997 1.00 42.62 105 ALA A N 1
ATOM 849 C CA . ALA A 1 105 ? 30.293 6.619 -21.246 1.00 42.62 105 ALA A CA 1
ATOM 850 C C . ALA A 1 105 ? 28.914 7.266 -20.995 1.00 42.62 105 ALA A C 1
ATOM 852 O O . ALA A 1 105 ? 27.897 6.577 -20.928 1.00 42.62 105 ALA A O 1
ATOM 853 N N . ALA A 1 106 ? 28.853 8.600 -20.952 1.00 39.78 106 ALA A N 1
ATOM 854 C CA . ALA A 1 106 ? 27.622 9.371 -20.780 1.00 39.78 106 ALA A CA 1
ATOM 855 C C . ALA A 1 106 ? 26.705 9.388 -22.022 1.00 39.78 106 ALA A C 1
ATOM 857 O O . ALA A 1 106 ? 25.668 10.034 -22.001 1.00 39.78 106 ALA A O 1
ATOM 858 N N . PHE A 1 107 ? 27.047 8.715 -23.124 1.00 41.91 107 PHE A N 1
ATOM 859 C CA . PHE A 1 107 ? 26.281 8.798 -24.383 1.00 41.91 107 PHE A CA 1
ATOM 860 C C . PHE A 1 107 ? 25.808 7.443 -24.906 1.00 41.91 107 PHE A C 1
ATOM 862 O O . PHE A 1 107 ? 25.322 7.327 -26.028 1.00 41.91 107 PHE A O 1
ATOM 869 N N . LEU A 1 108 ? 25.884 6.432 -24.042 1.00 45.78 108 LEU A N 1
ATOM 870 C CA . LEU A 1 108 ? 25.247 5.131 -24.212 1.00 45.78 108 LEU A CA 1
ATOM 871 C C . LEU A 1 108 ? 23.713 5.266 -24.244 1.00 45.78 108 LEU A C 1
ATOM 873 O O . LEU A 1 108 ? 23.197 6.219 -23.656 1.00 45.78 108 LEU A O 1
ATOM 877 N N . PRO A 1 109 ? 22.961 4.320 -24.856 1.00 48.88 109 PRO A N 1
ATOM 878 C CA . PRO A 1 109 ? 21.497 4.391 -25.052 1.00 48.88 109 PRO A CA 1
ATOM 879 C C . PRO A 1 109 ? 20.669 4.681 -23.784 1.00 48.88 109 PRO A C 1
ATOM 881 O O . PRO A 1 109 ? 19.532 5.144 -23.869 1.00 48.88 109 PRO A O 1
ATOM 884 N N . ARG A 1 110 ? 21.272 4.503 -22.608 1.00 59.44 110 ARG A N 1
ATOM 885 C CA . ARG A 1 110 ? 20.717 4.809 -21.288 1.00 59.44 110 ARG A CA 1
ATOM 886 C C . ARG A 1 110 ? 20.483 6.309 -21.047 1.00 59.44 110 ARG A C 1
ATOM 888 O O . ARG A 1 110 ? 19.487 6.668 -20.429 1.00 59.44 110 ARG A O 1
ATOM 895 N N . GLN A 1 111 ? 21.339 7.202 -21.564 1.00 66.06 111 GLN A N 1
ATOM 896 C CA . GLN A 1 111 ? 21.114 8.654 -21.447 1.00 66.06 111 GLN A CA 1
ATOM 897 C C . GLN A 1 111 ? 19.999 9.180 -22.362 1.00 66.06 111 GLN A C 1
ATOM 899 O O . GLN A 1 111 ? 19.154 9.929 -21.873 1.00 66.06 111 GLN A O 1
ATOM 904 N N . PRO A 1 112 ? 19.917 8.788 -23.649 1.00 67.06 112 PRO A N 1
ATOM 905 C CA . PRO A 1 112 ? 18.753 9.079 -24.483 1.00 67.06 112 PRO A CA 1
ATOM 906 C C . PRO A 1 112 ? 17.435 8.588 -23.874 1.00 67.06 112 PRO A C 1
ATOM 908 O O . PRO A 1 112 ? 16.445 9.318 -23.918 1.00 67.06 112 PRO A O 1
ATOM 911 N N . LEU A 1 113 ? 17.426 7.393 -23.268 1.00 71.81 113 LEU A N 1
ATOM 912 C CA . LEU A 1 113 ? 16.250 6.862 -22.578 1.00 71.81 113 LEU A CA 1
ATOM 913 C C . LEU A 1 113 ? 15.881 7.704 -21.349 1.00 71.81 113 LEU A C 1
ATOM 915 O O . LEU A 1 113 ? 14.731 8.122 -21.229 1.00 71.81 113 LEU A O 1
ATOM 919 N N . TYR A 1 114 ? 16.852 8.033 -20.492 1.00 80.44 114 TYR A N 1
ATOM 920 C CA . TYR A 1 114 ? 16.660 8.951 -19.364 1.00 80.44 114 TYR A CA 1
ATOM 921 C C . TYR A 1 114 ? 16.038 10.284 -19.803 1.00 80.44 114 TYR A C 1
ATOM 923 O O . TYR A 1 114 ? 15.037 10.736 -19.245 1.00 80.44 114 TYR A O 1
ATOM 931 N N . ASP A 1 115 ? 16.598 10.908 -20.838 1.00 75.56 115 ASP A N 1
ATOM 932 C CA . ASP A 1 115 ? 16.129 12.194 -21.343 1.00 75.56 115 ASP A CA 1
ATOM 933 C C . ASP A 1 115 ? 14.709 12.100 -21.929 1.00 75.56 115 ASP A C 1
ATOM 935 O O . ASP A 1 115 ? 13.911 13.029 -21.761 1.00 75.56 115 ASP A O 1
ATOM 939 N N . ALA A 1 116 ? 14.375 10.982 -22.582 1.00 78.69 116 ALA A N 1
ATOM 940 C CA . ALA A 1 116 ? 13.034 10.705 -23.085 1.00 78.69 116 ALA A CA 1
ATOM 941 C C . ALA A 1 116 ? 12.021 10.527 -21.939 1.00 78.69 116 ALA A C 1
ATOM 943 O O . ALA A 1 116 ? 10.956 11.147 -21.977 1.00 78.69 116 ALA A O 1
ATOM 944 N N . ILE A 1 117 ? 12.370 9.776 -20.886 1.00 86.88 117 ILE A N 1
ATOM 945 C CA . ILE A 1 117 ? 11.550 9.614 -19.670 1.00 86.88 117 ILE A CA 1
ATOM 946 C C . ILE A 1 117 ? 11.324 10.976 -19.005 1.00 86.88 117 ILE A C 1
ATOM 948 O O . ILE A 1 117 ? 10.187 11.383 -18.746 1.00 86.88 117 ILE A O 1
ATOM 952 N N . ARG A 1 118 ? 12.402 11.738 -18.790 1.00 86.88 118 ARG A N 1
ATOM 953 C CA . ARG A 1 118 ? 12.355 13.051 -18.139 1.00 86.88 118 ARG A CA 1
ATOM 954 C C . ARG A 1 118 ? 11.454 14.033 -18.882 1.00 86.88 118 ARG A C 1
ATOM 956 O O . ARG A 1 118 ? 10.660 14.737 -18.250 1.00 86.88 118 ARG A O 1
ATOM 963 N N . ARG A 1 119 ? 11.536 14.038 -20.217 1.00 81.88 119 ARG A N 1
ATOM 964 C CA . ARG A 1 119 ? 10.721 14.872 -21.117 1.00 81.88 119 ARG A CA 1
ATOM 965 C C . ARG A 1 119 ? 9.347 14.277 -21.458 1.00 81.88 119 ARG A C 1
ATOM 967 O O . ARG A 1 119 ? 8.630 14.894 -22.236 1.00 81.88 119 ARG A O 1
ATOM 974 N N . SER A 1 120 ? 8.963 13.128 -20.888 1.00 89.44 120 SER A N 1
ATOM 975 C CA . SER A 1 120 ? 7.676 12.452 -21.162 1.00 89.44 120 SER A CA 1
ATOM 976 C C . SER A 1 120 ? 7.453 12.100 -22.641 1.00 89.44 120 SER A C 1
ATOM 978 O O . SER A 1 120 ? 6.330 12.125 -23.137 1.00 89.44 120 SER A O 1
ATOM 980 N N . GLN A 1 121 ? 8.525 11.788 -23.370 1.00 81.81 121 GLN A N 1
ATOM 981 C CA . GLN A 1 121 ? 8.469 11.403 -24.781 1.00 81.81 121 GLN A CA 1
ATOM 982 C C . GLN A 1 121 ? 8.240 9.893 -24.908 1.00 81.81 121 GLN A C 1
ATOM 984 O O . GLN A 1 121 ? 9.150 9.152 -25.275 1.00 81.81 121 GLN A O 1
ATOM 989 N N . TYR A 1 122 ? 7.036 9.432 -24.567 1.00 90.44 122 TYR A N 1
ATOM 990 C CA . TYR A 1 122 ? 6.728 8.002 -24.430 1.00 90.44 122 TYR A CA 1
ATOM 991 C C . TYR A 1 122 ? 6.906 7.202 -25.730 1.00 90.44 122 TYR A C 1
ATOM 993 O O . TYR A 1 122 ? 7.402 6.082 -25.679 1.00 90.44 122 TYR A O 1
ATOM 1001 N N . ASP A 1 123 ? 6.635 7.797 -26.895 1.00 80.94 123 ASP A N 1
ATOM 1002 C CA . ASP A 1 123 ? 6.913 7.158 -28.192 1.00 80.94 123 ASP A CA 1
ATOM 1003 C C . ASP A 1 123 ? 8.411 6.904 -28.400 1.00 80.94 123 ASP A C 1
ATOM 1005 O O . ASP A 1 123 ? 8.819 5.881 -28.946 1.00 80.94 123 ASP A O 1
ATOM 1009 N N . THR A 1 124 ? 9.252 7.841 -27.957 1.00 72.81 124 THR A N 1
ATOM 1010 C CA . THR A 1 124 ? 10.710 7.690 -28.000 1.00 72.81 124 THR A CA 1
ATOM 1011 C C . THR A 1 124 ? 11.164 6.635 -26.994 1.00 72.81 124 THR A C 1
ATOM 1013 O O . THR A 1 124 ? 12.038 5.837 -27.321 1.00 72.81 124 THR A O 1
ATOM 1016 N N . VAL A 1 125 ? 10.556 6.594 -25.802 1.00 79.62 125 VAL A N 1
ATOM 1017 C CA . VAL A 1 125 ? 10.815 5.563 -24.783 1.00 79.62 125 VAL A CA 1
ATOM 1018 C C . VAL A 1 125 ? 10.511 4.171 -25.342 1.00 79.62 125 VAL A C 1
ATOM 1020 O O . VAL A 1 125 ? 11.400 3.326 -25.345 1.00 79.62 125 VAL A O 1
ATOM 1023 N N . ASP A 1 126 ? 9.314 3.945 -25.892 1.00 79.69 126 ASP A N 1
ATOM 1024 C CA . ASP A 1 126 ? 8.924 2.647 -26.463 1.00 79.69 126 ASP A CA 1
ATOM 1025 C C . ASP A 1 126 ? 9.853 2.224 -27.612 1.00 79.69 126 ASP A C 1
ATOM 1027 O O . ASP A 1 126 ? 10.324 1.090 -27.657 1.00 79.69 126 ASP A O 1
ATOM 1031 N N . ARG A 1 127 ? 10.210 3.148 -28.512 1.00 66.19 127 ARG A N 1
ATOM 1032 C CA . ARG A 1 127 ? 11.141 2.855 -29.617 1.00 66.19 127 ARG A CA 1
ATOM 1033 C C . ARG A 1 127 ? 12.539 2.477 -29.131 1.00 66.19 127 ARG A C 1
ATOM 1035 O O . ARG A 1 127 ? 13.137 1.553 -29.680 1.00 66.19 127 ARG A O 1
ATOM 1042 N N . LEU A 1 128 ? 13.062 3.179 -28.125 1.00 63.91 128 LEU A N 1
ATOM 1043 C CA . LEU A 1 128 ? 14.371 2.876 -27.542 1.00 63.91 128 LEU A CA 1
ATOM 1044 C C . LEU A 1 128 ? 14.364 1.517 -26.834 1.00 63.91 128 LEU A C 1
ATOM 1046 O O . LEU A 1 128 ? 15.310 0.748 -26.998 1.00 63.91 128 LEU A O 1
ATOM 1050 N N . LEU A 1 129 ? 13.288 1.194 -26.113 1.00 69.38 129 LEU A N 1
ATOM 1051 C CA . LEU A 1 129 ? 13.133 -0.095 -25.439 1.00 69.38 129 LEU A CA 1
ATOM 1052 C C . LEU A 1 129 ? 12.980 -1.250 -26.436 1.00 69.38 129 LEU A C 1
ATOM 1054 O O . LEU A 1 129 ? 13.652 -2.262 -26.285 1.00 69.38 129 LEU A O 1
ATOM 1058 N N . ARG A 1 130 ? 12.223 -1.081 -27.526 1.00 67.38 130 ARG A N 1
ATOM 1059 C CA . ARG A 1 130 ? 12.139 -2.089 -28.603 1.00 67.38 130 ARG A CA 1
ATOM 1060 C C . ARG A 1 130 ? 13.475 -2.342 -29.298 1.00 67.38 130 ARG A C 1
ATOM 1062 O O . ARG A 1 130 ? 13.748 -3.466 -29.707 1.00 67.38 130 ARG A O 1
ATOM 1069 N N . GLY A 1 131 ? 14.287 -1.300 -29.475 1.00 54.38 131 GLY A N 1
ATOM 1070 C CA . GLY A 1 131 ? 15.603 -1.415 -30.107 1.00 54.38 131 GLY A CA 1
ATOM 1071 C C . GLY A 1 131 ? 16.678 -2.009 -29.192 1.00 54.38 131 GLY A C 1
ATOM 1072 O O . GLY A 1 131 ? 17.603 -2.647 -29.688 1.00 54.38 131 GLY A O 1
ATOM 1073 N N . GLY A 1 132 ? 16.565 -1.783 -27.880 1.00 54.50 132 GLY A N 1
ATOM 1074 C CA . GLY A 1 132 ? 17.563 -2.172 -26.880 1.00 54.50 132 GLY A CA 1
ATOM 1075 C C . GLY A 1 132 ? 17.213 -3.391 -26.022 1.00 54.50 132 GLY A C 1
ATOM 1076 O O . GLY A 1 132 ? 18.107 -3.982 -25.422 1.00 54.50 132 GLY A O 1
ATOM 1077 N N . GLY A 1 133 ? 15.939 -3.777 -25.964 1.00 58.12 133 GLY A N 1
ATOM 1078 C CA . GLY A 1 133 ? 15.438 -4.890 -25.163 1.00 58.12 133 GLY A CA 1
ATOM 1079 C C . GLY A 1 133 ? 15.578 -4.697 -23.647 1.00 58.12 133 GLY A C 1
ATOM 1080 O O . GLY A 1 133 ? 15.749 -3.586 -23.136 1.00 58.12 133 GLY A O 1
ATOM 1081 N N . VAL A 1 134 ? 15.525 -5.824 -22.932 1.00 57.44 134 VAL A N 1
ATOM 1082 C CA . VAL A 1 134 ? 15.522 -5.925 -21.459 1.00 57.44 134 VAL A CA 1
ATOM 1083 C C . VAL A 1 134 ? 16.750 -5.271 -20.811 1.00 57.44 134 VAL A C 1
ATOM 1085 O O . VAL A 1 134 ? 16.634 -4.638 -19.764 1.00 57.44 134 VAL A O 1
ATOM 1088 N N . GLU A 1 135 ? 17.920 -5.350 -21.450 1.00 57.28 135 GLU A N 1
ATOM 1089 C CA . GLU A 1 135 ? 19.169 -4.734 -20.964 1.00 57.28 135 GLU A CA 1
ATOM 1090 C C . GLU A 1 135 ? 19.083 -3.205 -20.871 1.00 57.28 135 GLU A C 1
ATOM 1092 O O . GLU A 1 135 ? 19.698 -2.574 -20.011 1.00 57.28 135 GLU A O 1
ATOM 1097 N N . VAL A 1 136 ? 18.315 -2.585 -21.769 1.00 63.03 136 VAL A N 1
ATOM 1098 C CA . VAL A 1 136 ? 18.083 -1.139 -21.749 1.00 63.03 136 VAL A CA 1
ATOM 1099 C C . VAL A 1 136 ? 16.998 -0.778 -20.734 1.00 63.03 136 VAL A C 1
ATOM 1101 O O . VAL A 1 136 ? 17.136 0.239 -20.054 1.00 63.03 136 VAL A O 1
ATOM 1104 N N . ALA A 1 137 ? 15.977 -1.626 -20.569 1.00 69.38 137 ALA A N 1
ATOM 1105 C CA . ALA A 1 137 ? 14.930 -1.457 -19.559 1.00 69.38 137 ALA A CA 1
ATOM 1106 C C . ALA A 1 137 ? 15.482 -1.525 -18.118 1.00 69.38 137 ALA A C 1
ATOM 1108 O O . ALA A 1 137 ? 15.097 -0.715 -17.276 1.00 69.38 137 ALA A O 1
ATOM 1109 N N . ASN A 1 138 ? 16.443 -2.425 -17.870 1.00 73.69 138 ASN A N 1
ATOM 1110 C CA . ASN A 1 138 ? 17.178 -2.572 -16.603 1.00 73.69 138 ASN A CA 1
ATOM 1111 C C . ASN A 1 138 ? 18.445 -1.708 -16.514 1.00 73.69 138 ASN A C 1
ATOM 1113 O O . ASN A 1 138 ? 19.238 -1.829 -15.579 1.00 73.69 138 ASN A O 1
ATOM 1117 N N . GLY A 1 139 ? 18.662 -0.833 -17.496 1.00 70.25 139 GLY A N 1
ATOM 1118 C CA . GLY A 1 139 ? 19.815 0.052 -17.522 1.00 70.25 139 GLY A CA 1
ATOM 1119 C C . GLY A 1 139 ? 19.785 1.103 -16.409 1.00 70.25 139 GLY A C 1
ATOM 1120 O O . GLY A 1 139 ? 18.755 1.391 -15.801 1.00 70.25 139 GLY A O 1
ATOM 1121 N N . GLN A 1 140 ? 20.936 1.735 -16.194 1.00 76.00 140 GLN A N 1
ATOM 1122 C CA . GLN A 1 140 ? 21.112 2.837 -15.247 1.00 76.00 140 GLN A CA 1
ATOM 1123 C C . GLN A 1 140 ? 21.526 4.132 -15.955 1.00 76.00 140 GLN A C 1
ATOM 1125 O O . GLN A 1 140 ? 22.112 4.100 -17.040 1.00 76.00 140 GLN A O 1
ATOM 1130 N N . ASN A 1 141 ? 21.217 5.289 -15.369 1.00 69.88 141 ASN A N 1
ATOM 1131 C CA . ASN A 1 141 ? 21.670 6.577 -15.887 1.00 69.88 141 ASN A CA 1
ATOM 1132 C C . ASN A 1 141 ? 23.168 6.808 -15.573 1.00 69.88 141 ASN A C 1
ATOM 1134 O O . ASN A 1 141 ? 23.868 5.921 -15.100 1.00 69.88 141 ASN A O 1
ATOM 1138 N N . PHE A 1 142 ? 23.683 8.003 -15.869 1.00 65.25 142 PHE A N 1
ATOM 1139 C CA . PHE A 1 142 ? 25.086 8.365 -15.661 1.00 65.25 142 PHE A CA 1
ATOM 1140 C C . PHE A 1 142 ? 25.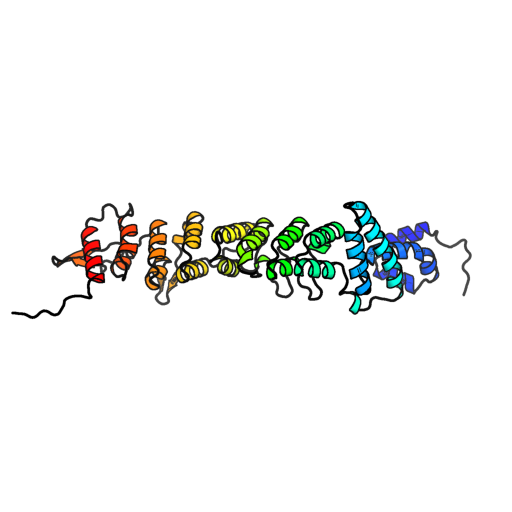453 8.448 -14.174 1.00 65.25 142 PHE A C 1
ATOM 1142 O O . PHE A 1 142 ? 26.621 8.372 -13.814 1.00 65.25 142 PHE A O 1
ATOM 1149 N N . TRP A 1 143 ? 24.448 8.599 -13.317 1.00 70.75 143 TRP A N 1
ATOM 1150 C CA . TRP A 1 143 ? 24.583 8.624 -11.868 1.00 70.75 143 TRP A CA 1
ATOM 1151 C C . TRP A 1 143 ? 24.389 7.228 -11.252 1.00 70.75 143 TRP A C 1
ATOM 1153 O O . TRP A 1 143 ? 24.343 7.096 -10.030 1.00 70.75 143 TRP A O 1
ATOM 1163 N N . ASP A 1 144 ? 24.350 6.187 -12.089 1.00 71.19 144 ASP A N 1
ATOM 1164 C CA . ASP A 1 144 ? 24.068 4.788 -11.756 1.00 71.19 144 ASP A CA 1
ATOM 1165 C C . ASP A 1 144 ? 22.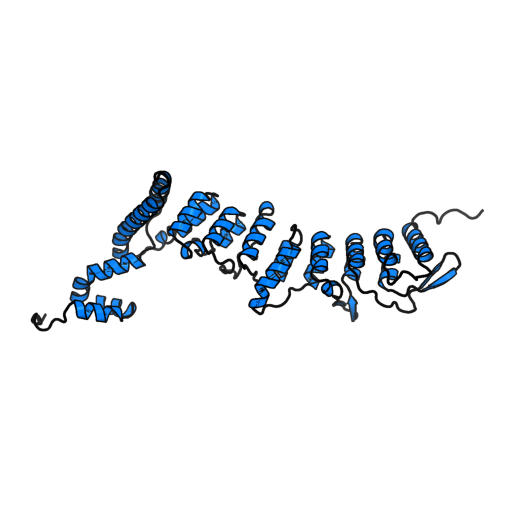689 4.566 -11.103 1.00 71.19 144 ASP A C 1
ATOM 1167 O O . ASP A 1 144 ? 22.482 3.603 -10.369 1.00 71.19 144 ASP A O 1
ATOM 1171 N N . GLU A 1 145 ? 21.721 5.444 -11.373 1.00 79.62 145 GLU A N 1
ATOM 1172 C CA . GLU A 1 145 ? 20.337 5.262 -10.927 1.00 79.62 145 GLU A CA 1
ATOM 1173 C C . GLU A 1 145 ? 19.576 4.405 -11.950 1.00 79.62 145 GLU A C 1
ATOM 1175 O O . GLU A 1 145 ? 19.611 4.720 -13.149 1.00 79.62 145 GLU A O 1
ATOM 1180 N N . PRO A 1 146 ? 18.866 3.342 -11.536 1.00 86.50 146 PRO A N 1
ATOM 1181 C CA . PRO A 1 146 ? 18.092 2.518 -12.461 1.00 86.50 146 PRO A CA 1
ATOM 1182 C C . PRO A 1 146 ? 16.988 3.312 -13.178 1.00 86.50 146 PRO A C 1
ATOM 1184 O O . PRO A 1 146 ? 16.341 4.184 -12.594 1.00 86.50 146 PRO A O 1
ATOM 1187 N N . MET A 1 147 ? 16.727 2.999 -14.453 1.00 85.56 147 MET A N 1
ATOM 1188 C CA . MET A 1 147 ? 15.709 3.702 -15.256 1.00 85.56 147 MET A CA 1
ATOM 1189 C C . MET A 1 147 ? 14.321 3.679 -14.608 1.00 85.56 147 MET A C 1
ATOM 1191 O O . MET A 1 147 ? 13.591 4.673 -14.666 1.00 85.56 147 MET A O 1
ATOM 1195 N N . LEU A 1 148 ? 13.968 2.557 -13.977 1.00 92.81 148 LEU A N 1
ATOM 1196 C CA . LEU A 1 148 ? 12.690 2.394 -13.298 1.00 92.81 148 LEU A CA 1
ATOM 1197 C C . LEU A 1 148 ? 12.570 3.329 -12.088 1.00 92.81 148 LEU A C 1
ATOM 1199 O O . LEU A 1 148 ? 11.559 4.017 -11.961 1.00 92.81 148 LEU A O 1
ATOM 1203 N N . HIS A 1 149 ? 13.621 3.447 -11.271 1.00 93.06 149 HIS A N 1
ATOM 1204 C CA . HIS A 1 149 ? 13.684 4.355 -10.119 1.00 93.06 149 HIS A CA 1
ATOM 1205 C C . HIS A 1 149 ? 13.445 5.803 -10.528 1.00 93.06 149 HIS A C 1
ATOM 1207 O O . HIS A 1 149 ? 12.633 6.508 -9.928 1.00 93.06 149 HIS A O 1
ATOM 1213 N N . ILE A 1 150 ? 14.082 6.223 -11.619 1.00 91.50 150 ILE A N 1
ATOM 1214 C CA . ILE A 1 150 ? 13.918 7.568 -12.171 1.00 91.50 150 ILE A CA 1
ATOM 1215 C C . ILE A 1 150 ? 12.477 7.793 -12.636 1.00 91.50 150 ILE A C 1
ATOM 1217 O O . ILE A 1 150 ? 11.879 8.828 -12.337 1.00 91.50 150 ILE A O 1
ATOM 1221 N N . ALA A 1 151 ? 11.900 6.840 -13.374 1.00 95.19 151 ALA A N 1
ATOM 1222 C CA . ALA A 1 151 ? 10.526 6.950 -13.854 1.00 95.19 151 ALA A CA 1
ATOM 1223 C C . ALA A 1 151 ? 9.524 7.073 -12.690 1.00 95.19 151 ALA A C 1
ATOM 1225 O O . ALA A 1 151 ? 8.595 7.884 -12.771 1.00 95.19 151 ALA A O 1
ATOM 1226 N N . VAL A 1 152 ? 9.757 6.337 -11.596 1.00 96.06 152 VAL A N 1
ATOM 1227 C CA . VAL A 1 152 ? 8.978 6.414 -10.352 1.00 96.06 152 VAL A CA 1
ATOM 1228 C C . VAL A 1 152 ? 9.141 7.778 -9.682 1.00 96.06 152 VAL A C 1
ATOM 1230 O O . VAL A 1 152 ? 8.143 8.468 -9.470 1.00 96.06 152 VAL A O 1
ATOM 1233 N N . GLY A 1 153 ? 10.375 8.215 -9.414 1.00 94.00 153 GLY A N 1
ATOM 1234 C CA . GLY A 1 153 ? 10.653 9.491 -8.743 1.00 94.00 153 GLY A CA 1
ATOM 1235 C C . GLY A 1 153 ? 10.123 10.707 -9.511 1.00 94.00 153 GLY A C 1
ATOM 1236 O O . GLY A 1 153 ? 9.649 11.673 -8.916 1.00 94.00 153 GLY A O 1
ATOM 1237 N N . LEU A 1 154 ? 10.108 10.638 -10.845 1.00 92.44 154 LEU A N 1
ATOM 1238 C CA . LEU A 1 154 ? 9.534 11.674 -11.708 1.00 92.44 154 LEU A CA 1
ATOM 1239 C C . LEU A 1 154 ? 8.007 11.574 -11.878 1.00 92.44 154 LEU A C 1
ATOM 1241 O O . LEU A 1 154 ? 7.410 12.432 -12.534 1.00 92.44 154 LEU A O 1
ATOM 1245 N N . GLY A 1 155 ? 7.360 10.535 -11.342 1.00 94.69 155 GLY A N 1
ATOM 1246 C CA . GLY A 1 155 ? 5.916 10.326 -11.469 1.00 94.69 155 GLY A CA 1
ATOM 1247 C C . GLY A 1 155 ? 5.450 9.991 -12.885 1.00 94.69 155 GLY A C 1
ATOM 1248 O O . GLY A 1 155 ? 4.309 10.280 -13.249 1.00 94.69 155 GLY A O 1
ATOM 1249 N N . ARG A 1 156 ? 6.325 9.425 -13.722 1.00 95.56 156 ARG A N 1
ATOM 1250 C CA . ARG A 1 156 ? 6.037 9.131 -15.132 1.00 95.56 156 ARG A CA 1
ATOM 1251 C C . ARG A 1 156 ? 5.357 7.772 -15.262 1.00 95.56 156 ARG A C 1
ATOM 1253 O O . ARG A 1 156 ? 5.989 6.804 -15.668 1.00 95.56 156 ARG A O 1
ATOM 1260 N N . VAL A 1 157 ? 4.060 7.721 -14.948 1.00 96.50 157 VAL A N 1
ATOM 1261 C CA . VAL A 1 157 ? 3.241 6.488 -14.969 1.00 96.50 157 VAL A CA 1
ATOM 1262 C C . VAL A 1 157 ? 3.429 5.690 -16.263 1.00 96.50 157 VAL A C 1
ATOM 1264 O O . VAL A 1 157 ? 3.700 4.495 -16.210 1.00 96.50 157 VAL A O 1
ATOM 1267 N N . GLU A 1 158 ? 3.364 6.348 -17.424 1.00 96.25 158 GLU A N 1
ATOM 1268 C CA . GLU A 1 158 ? 3.508 5.641 -18.703 1.00 96.25 158 GLU A CA 1
ATOM 1269 C C . GLU A 1 158 ? 4.940 5.201 -19.004 1.00 96.25 158 GLU A C 1
ATOM 1271 O O . GLU A 1 158 ? 5.138 4.169 -19.636 1.00 96.25 158 GLU A O 1
ATOM 1276 N N . ALA A 1 159 ? 5.951 5.906 -18.492 1.00 95.19 159 ALA A N 1
ATOM 1277 C CA . ALA A 1 159 ? 7.323 5.414 -18.580 1.00 95.19 159 ALA A CA 1
ATOM 1278 C C . ALA A 1 159 ? 7.527 4.173 -17.698 1.00 95.19 159 ALA A C 1
ATOM 1280 O O . ALA A 1 159 ? 8.141 3.217 -18.156 1.00 95.19 159 ALA A O 1
ATOM 1281 N N . VAL A 1 160 ? 6.973 4.157 -16.478 1.00 97.25 160 VAL A N 1
ATOM 1282 C CA . VAL A 1 160 ? 6.981 2.975 -15.596 1.00 97.25 160 VAL A CA 1
ATOM 1283 C C . VAL A 1 160 ? 6.303 1.797 -16.295 1.00 97.25 160 VAL A C 1
ATOM 1285 O O . VAL A 1 160 ? 6.885 0.720 -16.373 1.00 97.25 160 VAL A O 1
ATOM 1288 N N . ARG A 1 161 ? 5.116 2.012 -16.878 1.00 97.38 161 ARG A N 1
ATOM 1289 C CA . ARG A 1 161 ? 4.399 0.976 -17.633 1.00 97.38 161 ARG A CA 1
ATOM 1290 C C . ARG A 1 161 ? 5.243 0.420 -18.779 1.00 97.38 161 ARG A C 1
ATOM 1292 O O . ARG A 1 161 ? 5.372 -0.794 -18.884 1.00 97.38 161 ARG A O 1
ATOM 1299 N N . LEU A 1 162 ? 5.808 1.288 -19.619 1.00 93.19 162 LEU A N 1
ATOM 1300 C CA . LEU A 1 162 ? 6.625 0.871 -20.761 1.00 93.19 162 LEU A CA 1
ATOM 1301 C C . LEU A 1 162 ? 7.872 0.103 -20.311 1.00 93.19 162 LEU A C 1
ATOM 1303 O O . LEU A 1 162 ? 8.175 -0.942 -20.875 1.00 93.19 162 LEU A O 1
ATOM 1307 N N . LEU A 1 163 ? 8.571 0.573 -19.277 1.00 90.44 163 LEU A N 1
ATOM 1308 C CA . LEU A 1 163 ? 9.744 -0.120 -18.741 1.00 90.44 163 LEU A CA 1
ATOM 1309 C C . LEU A 1 163 ? 9.390 -1.537 -18.269 1.00 90.44 163 LEU A C 1
ATOM 1311 O O . LEU A 1 163 ? 10.050 -2.489 -18.677 1.00 90.44 163 LEU A O 1
ATOM 1315 N N . LEU A 1 164 ? 8.319 -1.690 -17.484 1.00 93.69 164 LEU A N 1
ATOM 1316 C CA . LEU A 1 164 ? 7.860 -2.998 -16.998 1.00 93.69 164 LEU A CA 1
ATOM 1317 C C . LEU A 1 164 ? 7.402 -3.915 -18.147 1.00 93.69 164 LEU A C 1
ATOM 1319 O O . LEU A 1 164 ? 7.750 -5.092 -18.170 1.00 93.69 164 LEU A O 1
ATOM 1323 N N . GLN A 1 165 ? 6.686 -3.381 -19.145 1.00 92.62 165 GLN A N 1
ATOM 1324 C CA . GLN A 1 165 ? 6.271 -4.136 -20.339 1.00 92.62 165 GLN A CA 1
ATOM 1325 C C . GLN A 1 165 ? 7.455 -4.677 -21.148 1.00 92.62 165 GLN A C 1
ATOM 1327 O O . GLN A 1 165 ? 7.350 -5.743 -21.752 1.00 92.62 165 GLN A O 1
ATOM 1332 N N . HIS A 1 166 ? 8.577 -3.957 -21.150 1.00 80.88 166 HIS A N 1
ATOM 1333 C CA . HIS A 1 166 ? 9.819 -4.358 -21.813 1.00 80.88 166 HIS A CA 1
ATOM 1334 C C . HIS A 1 166 ? 10.777 -5.132 -20.888 1.00 80.88 166 HIS A C 1
ATOM 1336 O O . HIS A 1 166 ? 11.955 -5.282 -21.208 1.00 80.88 166 HIS A O 1
ATOM 1342 N N . GLY A 1 167 ? 10.279 -5.657 -19.761 1.00 79.25 167 GLY A N 1
ATOM 1343 C CA . GLY A 1 167 ? 11.015 -6.568 -18.882 1.00 79.25 167 GLY A CA 1
ATOM 1344 C C . GLY A 1 167 ? 11.940 -5.893 -17.869 1.00 79.25 167 GLY A C 1
ATOM 1345 O O . GLY A 1 167 ? 12.887 -6.530 -17.405 1.00 79.25 167 GLY A O 1
ATOM 1346 N N . ALA A 1 168 ? 11.706 -4.621 -17.524 1.00 86.62 168 ALA A N 1
ATOM 1347 C CA . ALA A 1 168 ? 12.367 -4.025 -16.366 1.00 86.62 168 ALA A CA 1
ATOM 1348 C C . ALA A 1 168 ? 12.004 -4.809 -15.095 1.00 86.62 168 ALA A C 1
ATOM 1350 O O . ALA A 1 168 ? 10.827 -5.025 -14.806 1.00 86.62 168 ALA A O 1
ATOM 1351 N N . ASP A 1 169 ? 13.018 -5.209 -14.338 1.00 84.62 169 ASP A N 1
ATOM 1352 C CA . ASP A 1 169 ? 12.884 -5.877 -13.055 1.00 84.62 169 ASP A CA 1
ATOM 1353 C C . ASP A 1 169 ? 12.539 -4.829 -11.975 1.00 84.62 169 ASP A C 1
ATOM 1355 O O . ASP A 1 169 ? 13.328 -3.909 -11.724 1.00 84.62 169 ASP A O 1
ATOM 1359 N N . PRO A 1 170 ? 11.364 -4.927 -11.320 1.00 91.62 170 PRO A N 1
ATOM 1360 C CA . PRO A 1 170 ? 10.958 -3.988 -10.277 1.00 91.62 170 PRO A CA 1
ATOM 1361 C C . PRO A 1 170 ? 11.791 -4.087 -8.992 1.00 91.62 170 PRO A C 1
ATOM 1363 O O . PRO A 1 170 ? 11.656 -3.231 -8.113 1.00 91.62 170 PRO A O 1
ATOM 1366 N N . ASN A 1 171 ? 12.645 -5.107 -8.877 1.00 89.50 171 ASN A N 1
ATOM 1367 C CA . ASN A 1 171 ? 13.414 -5.422 -7.678 1.00 89.50 171 ASN A CA 1
ATOM 1368 C C . ASN A 1 171 ? 14.889 -5.019 -7.766 1.00 89.50 171 ASN A C 1
ATOM 1370 O O . ASN A 1 171 ? 15.639 -5.307 -6.833 1.00 89.50 171 ASN A O 1
ATOM 1374 N N . VAL A 1 172 ? 15.299 -4.339 -8.843 1.00 84.31 172 VAL A N 1
ATOM 1375 C CA . VAL A 1 172 ? 16.647 -3.766 -8.954 1.00 84.31 172 VAL A CA 1
ATOM 1376 C C . VAL A 1 172 ? 16.902 -2.830 -7.776 1.00 84.31 172 VAL A C 1
ATOM 1378 O O . VAL A 1 172 ? 16.058 -2.009 -7.416 1.00 84.31 172 VAL A O 1
ATOM 1381 N N . GLU A 1 173 ? 18.079 -2.956 -7.180 1.00 85.44 173 GLU A N 1
ATOM 1382 C CA . GLU A 1 173 ? 18.535 -2.097 -6.094 1.00 85.44 173 GLU A CA 1
ATOM 1383 C C . GLU A 1 173 ? 19.409 -0.975 -6.660 1.00 85.44 173 GLU A C 1
ATOM 1385 O O . GLU A 1 173 ? 20.241 -1.195 -7.547 1.00 85.44 173 GLU A O 1
ATOM 1390 N N . ASP A 1 174 ? 19.197 0.244 -6.172 1.00 80.19 174 ASP A N 1
ATOM 1391 C CA . ASP A 1 174 ? 20.107 1.352 -6.432 1.00 80.19 174 ASP A CA 1
ATOM 1392 C C . ASP A 1 174 ? 21.311 1.327 -5.471 1.00 80.19 174 ASP A C 1
ATOM 1394 O O . ASP A 1 174 ? 21.517 0.393 -4.691 1.00 80.19 174 ASP A O 1
ATOM 1398 N N . LYS A 1 175 ? 22.137 2.376 -5.523 1.00 80.81 175 LYS A N 1
ATOM 1399 C CA . LYS A 1 175 ? 23.313 2.533 -4.652 1.00 80.81 175 LYS A CA 1
ATOM 1400 C C . LYS A 1 175 ? 22.980 2.565 -3.158 1.00 80.81 175 LYS A C 1
ATOM 1402 O O . LYS A 1 175 ? 23.858 2.273 -2.348 1.00 80.81 175 LYS A O 1
ATOM 1407 N N . GLU A 1 176 ? 21.754 2.929 -2.799 1.00 82.38 176 GLU A N 1
ATOM 1408 C CA . GLU A 1 176 ? 21.265 2.998 -1.423 1.00 82.38 176 GLU A CA 1
ATOM 1409 C C . GLU A 1 176 ? 20.531 1.712 -1.009 1.00 82.38 176 GLU A C 1
ATOM 1411 O O . GLU A 1 176 ? 19.960 1.657 0.077 1.00 82.38 176 GLU A O 1
ATOM 1416 N N . GLN A 1 177 ? 20.582 0.660 -1.840 1.00 85.38 177 GLN A N 1
ATOM 1417 C CA . GLN A 1 177 ? 19.844 -0.598 -1.657 1.00 85.38 177 GLN A CA 1
ATOM 1418 C C . GLN A 1 177 ? 18.321 -0.407 -1.688 1.00 85.38 177 GLN A C 1
ATOM 1420 O O . GLN A 1 177 ? 17.561 -1.240 -1.186 1.00 85.38 177 GLN A O 1
ATOM 1425 N N . MET A 1 178 ? 17.866 0.691 -2.291 1.00 89.19 178 MET A N 1
ATOM 1426 C CA . MET A 1 178 ? 16.457 1.009 -2.434 1.00 89.19 178 MET A CA 1
ATOM 1427 C C . MET A 1 178 ? 15.930 0.407 -3.730 1.00 89.19 178 MET A C 1
ATOM 1429 O O . MET A 1 178 ? 16.596 0.407 -4.770 1.00 89.19 178 MET A O 1
ATOM 1433 N N . ARG A 1 179 ? 14.704 -0.105 -3.677 1.00 92.56 179 ARG A N 1
ATOM 1434 C CA . ARG A 1 179 ? 13.991 -0.654 -4.835 1.00 92.56 179 ARG A CA 1
ATOM 1435 C C . ARG A 1 179 ? 12.968 0.344 -5.350 1.00 92.56 179 ARG A C 1
ATOM 1437 O O . ARG A 1 179 ? 12.623 1.310 -4.671 1.00 92.56 179 ARG A O 1
ATOM 1444 N N . ALA A 1 180 ? 12.406 0.078 -6.527 1.00 93.00 180 ALA A N 1
ATOM 1445 C CA . ALA A 1 180 ? 11.424 0.972 -7.139 1.00 93.00 180 ALA A CA 1
ATOM 1446 C C . ALA A 1 180 ? 10.204 1.241 -6.228 1.00 93.00 180 ALA A C 1
ATOM 1448 O O . ALA A 1 180 ? 9.690 2.358 -6.213 1.00 93.00 180 ALA A O 1
ATOM 1449 N N . LEU A 1 181 ? 9.770 0.252 -5.430 1.00 94.38 181 LEU A N 1
ATOM 1450 C CA . LEU A 1 181 ? 8.684 0.410 -4.448 1.00 94.38 181 LEU A CA 1
ATOM 1451 C C . LEU A 1 181 ? 9.056 1.257 -3.220 1.00 94.38 181 LEU A C 1
ATOM 1453 O O . LEU A 1 181 ? 8.157 1.759 -2.546 1.00 94.38 181 LEU A O 1
ATOM 1457 N N . ASP A 1 182 ? 10.345 1.427 -2.925 1.00 93.19 182 ASP A N 1
ATOM 1458 C CA . ASP A 1 182 ? 10.802 2.220 -1.779 1.00 93.19 182 ASP A CA 1
ATOM 1459 C C . ASP A 1 182 ? 10.860 3.721 -2.094 1.00 93.19 182 ASP A C 1
ATOM 1461 O O . ASP A 1 182 ? 10.892 4.559 -1.188 1.00 93.19 182 ASP A O 1
ATOM 1465 N N . ILE A 1 183 ? 10.827 4.075 -3.380 1.00 91.56 183 ILE A N 1
ATOM 1466 C CA . ILE A 1 183 ? 10.762 5.461 -3.829 1.00 91.56 183 ILE A CA 1
ATOM 1467 C C . ILE A 1 183 ? 9.341 5.975 -3.624 1.00 91.56 183 ILE A C 1
ATOM 1469 O O . ILE A 1 183 ? 8.355 5.318 -3.960 1.00 91.56 183 ILE A O 1
ATOM 1473 N N . THR A 1 184 ? 9.233 7.186 -3.081 1.00 90.19 184 THR A N 1
ATOM 1474 C CA . THR A 1 184 ? 7.958 7.898 -2.979 1.00 90.19 184 THR A CA 1
ATOM 1475 C C . THR A 1 184 ? 7.750 8.732 -4.250 1.00 90.19 184 THR A C 1
ATOM 1477 O O . THR A 1 184 ? 8.430 9.748 -4.410 1.00 90.19 184 THR A O 1
ATOM 1480 N N . PRO A 1 185 ? 6.859 8.328 -5.178 1.00 86.94 185 PRO A N 1
ATOM 1481 C CA . PRO A 1 185 ? 6.548 9.125 -6.367 1.00 86.94 185 PRO A CA 1
ATOM 1482 C C . PRO A 1 185 ? 5.872 10.468 -6.003 1.00 86.94 185 PRO A C 1
ATOM 1484 O O . PRO A 1 185 ? 5.635 10.770 -4.843 1.00 86.94 185 PRO A O 1
ATOM 1487 N N . PRO A 1 186 ? 5.517 11.328 -6.967 1.00 86.75 186 PRO A N 1
ATOM 1488 C CA . PRO A 1 186 ? 4.661 12.488 -6.714 1.00 86.75 186 PRO A CA 1
ATOM 1489 C C . PRO A 1 186 ? 3.223 12.075 -6.365 1.00 86.75 186 PRO A C 1
ATOM 1491 O O . PRO A 1 186 ? 2.666 11.181 -7.005 1.00 86.75 186 PRO A O 1
ATOM 1494 N N . ARG A 1 187 ? 2.571 12.769 -5.416 1.00 82.25 187 ARG A N 1
ATOM 1495 C CA . ARG A 1 187 ? 1.231 12.413 -4.881 1.00 82.25 187 ARG A CA 1
ATOM 1496 C C . ARG A 1 187 ? 0.173 12.074 -5.939 1.00 82.25 187 ARG A C 1
ATOM 1498 O O . ARG A 1 187 ? -0.622 11.166 -5.726 1.00 82.25 187 ARG A O 1
ATOM 1505 N N . CYS A 1 188 ? 0.158 12.778 -7.071 1.00 81.25 188 CYS A N 1
ATOM 1506 C CA . CYS A 1 188 ? -0.799 12.543 -8.159 1.00 81.25 188 CYS A CA 1
ATOM 1507 C C . CYS A 1 188 ? -0.623 11.189 -8.870 1.00 81.25 188 CYS A C 1
ATOM 1509 O O . CYS A 1 188 ? -1.570 10.704 -9.481 1.00 81.25 188 CYS A O 1
ATOM 1511 N N . ALA A 1 189 ? 0.559 10.577 -8.781 1.00 84.31 189 ALA A N 1
ATOM 1512 C CA . ALA A 1 189 ? 0.915 9.332 -9.454 1.00 84.31 189 ALA A CA 1
ATOM 1513 C C . ALA A 1 189 ? 1.101 8.142 -8.491 1.00 84.31 189 ALA A C 1
ATOM 1515 O O . ALA A 1 189 ? 1.235 7.016 -8.966 1.00 84.31 189 ALA A O 1
ATOM 1516 N N . HIS A 1 190 ? 1.070 8.363 -7.166 1.00 85.88 190 HIS A N 1
ATOM 1517 C CA . HIS A 1 190 ? 1.317 7.336 -6.137 1.00 85.88 190 HIS A CA 1
ATOM 1518 C C . HIS A 1 190 ? 0.572 6.025 -6.385 1.00 85.88 190 HIS A C 1
ATOM 1520 O O . HIS A 1 190 ? 1.196 4.982 -6.558 1.00 85.88 190 HIS A O 1
ATOM 1526 N N . ALA A 1 191 ? -0.762 6.076 -6.404 1.00 89.12 191 ALA A N 1
ATOM 1527 C CA . ALA A 1 191 ? -1.576 4.867 -6.461 1.00 89.12 191 ALA A CA 1
ATOM 1528 C C . ALA A 1 191 ? -1.361 4.088 -7.767 1.00 89.12 191 ALA A C 1
ATOM 1530 O O . ALA A 1 191 ? -1.267 2.865 -7.741 1.00 89.12 191 ALA A O 1
ATOM 1531 N N . ALA A 1 192 ? -1.242 4.793 -8.897 1.00 94.25 192 ALA A N 1
ATOM 1532 C CA . ALA A 1 192 ? -1.040 4.169 -10.200 1.00 94.25 192 ALA A CA 1
ATOM 1533 C C . ALA A 1 192 ? 0.344 3.515 -10.313 1.00 94.25 192 ALA A C 1
ATOM 1535 O O . ALA A 1 192 ? 0.445 2.382 -10.773 1.00 94.25 192 ALA A O 1
ATOM 1536 N N . ILE A 1 193 ? 1.400 4.207 -9.871 1.00 95.69 193 ILE A N 1
ATOM 1537 C CA . ILE A 1 193 ? 2.770 3.687 -9.943 1.00 95.69 193 ILE A CA 1
ATOM 1538 C C . ILE A 1 193 ? 2.951 2.502 -9.004 1.00 95.69 193 ILE A C 1
ATOM 1540 O O . ILE A 1 193 ? 3.460 1.473 -9.440 1.00 95.69 193 ILE A O 1
ATOM 1544 N N . TYR A 1 194 ? 2.500 2.605 -7.750 1.00 96.00 194 TYR A N 1
ATOM 1545 C CA . TYR A 1 194 ? 2.595 1.474 -6.833 1.00 96.00 194 TYR A CA 1
ATOM 1546 C C . TYR A 1 194 ? 1.810 0.275 -7.346 1.00 96.00 194 TYR A C 1
ATOM 1548 O O . TYR A 1 194 ? 2.361 -0.814 -7.359 1.00 96.00 194 TYR A O 1
ATOM 1556 N N . ARG A 1 195 ? 0.590 0.461 -7.865 1.00 95.75 195 ARG A N 1
ATOM 1557 C CA . ARG A 1 195 ? -0.168 -0.650 -8.453 1.00 95.75 195 ARG A CA 1
ATOM 1558 C C . ARG A 1 195 ? 0.609 -1.346 -9.574 1.00 95.75 195 ARG A C 1
ATOM 1560 O O . ARG A 1 195 ? 0.781 -2.552 -9.506 1.00 95.75 195 ARG A O 1
ATOM 1567 N N . LEU A 1 196 ? 1.164 -0.593 -10.528 1.00 96.44 196 LEU A N 1
ATOM 1568 C CA . LEU A 1 196 ? 1.969 -1.165 -11.618 1.00 96.44 196 LEU A CA 1
ATOM 1569 C C . LEU A 1 196 ? 3.180 -1.963 -11.113 1.00 96.44 196 LEU A C 1
ATOM 1571 O O . LEU A 1 196 ? 3.465 -3.035 -11.636 1.00 96.44 196 LEU A O 1
ATOM 1575 N N . LEU A 1 197 ? 3.895 -1.439 -10.116 1.00 96.25 197 LEU A N 1
ATOM 1576 C CA . LEU A 1 197 ? 5.073 -2.103 -9.556 1.00 96.25 197 LEU A CA 1
ATOM 1577 C C . LEU A 1 197 ? 4.702 -3.374 -8.784 1.00 96.25 197 LEU A C 1
ATOM 1579 O O . LEU A 1 197 ? 5.398 -4.378 -8.902 1.00 96.25 197 LEU A O 1
ATOM 1583 N N . VAL A 1 198 ? 3.615 -3.340 -8.011 1.00 95.38 198 VAL A N 1
ATOM 1584 C CA . VAL A 1 198 ? 3.121 -4.496 -7.251 1.00 95.38 198 VAL A CA 1
ATOM 1585 C C . VAL A 1 198 ? 2.618 -5.591 -8.189 1.00 95.38 198 VAL A C 1
ATOM 1587 O O . VAL A 1 198 ? 3.012 -6.745 -8.025 1.00 95.38 198 VAL A O 1
ATOM 1590 N N . ASP A 1 199 ? 1.840 -5.228 -9.211 1.00 94.44 199 ASP A N 1
ATOM 1591 C CA . ASP A 1 199 ? 1.331 -6.160 -10.226 1.00 94.44 199 ASP A CA 1
ATOM 1592 C C . ASP A 1 199 ? 2.477 -6.819 -11.019 1.00 94.44 199 ASP A C 1
ATOM 1594 O O . ASP A 1 199 ? 2.358 -7.958 -11.465 1.00 94.44 199 ASP A O 1
ATOM 1598 N N . ALA A 1 200 ? 3.612 -6.126 -11.168 1.00 93.31 200 ALA A N 1
ATOM 1599 C CA . ALA A 1 200 ? 4.824 -6.656 -11.794 1.00 93.31 200 ALA A CA 1
ATOM 1600 C C . ALA A 1 200 ? 5.682 -7.541 -10.864 1.00 93.31 200 ALA A C 1
ATOM 1602 O O . ALA A 1 200 ? 6.772 -7.954 -11.255 1.00 93.31 200 ALA A O 1
ATOM 1603 N N . GLY A 1 201 ? 5.228 -7.836 -9.640 1.00 92.00 201 GLY A N 1
ATOM 1604 C CA . GLY A 1 201 ? 5.976 -8.651 -8.675 1.00 92.00 201 GLY A CA 1
ATOM 1605 C C . GLY A 1 201 ? 7.044 -7.876 -7.897 1.00 92.00 201 GLY A C 1
ATOM 1606 O O . GLY A 1 201 ? 8.003 -8.464 -7.394 1.00 92.00 201 GLY A O 1
ATOM 1607 N N . GLY A 1 202 ? 6.910 -6.551 -7.809 1.00 92.25 202 GLY A N 1
ATOM 1608 C CA . GLY A 1 202 ? 7.790 -5.711 -7.009 1.00 92.25 202 GLY A CA 1
ATOM 1609 C C . GLY A 1 202 ? 7.688 -6.032 -5.518 1.00 92.25 202 GLY A C 1
ATOM 1610 O O . GLY A 1 202 ? 6.595 -6.239 -4.980 1.00 92.25 202 GLY A O 1
ATOM 1611 N N . VAL A 1 203 ? 8.833 -6.017 -4.839 1.00 91.56 203 VAL A N 1
ATOM 1612 C CA . VAL A 1 203 ? 8.945 -6.189 -3.388 1.00 91.56 203 VAL A CA 1
ATOM 1613 C C . VAL A 1 203 ? 9.794 -5.067 -2.767 1.00 91.56 203 VAL A C 1
ATOM 1615 O O . VAL A 1 203 ? 10.921 -4.846 -3.210 1.00 91.56 203 VAL A O 1
ATOM 1618 N N . PRO A 1 204 ? 9.305 -4.352 -1.735 1.00 91.81 204 PRO A N 1
ATOM 1619 C CA . PRO A 1 204 ? 10.047 -3.268 -1.096 1.00 91.81 204 PRO A CA 1
ATOM 1620 C C . PRO A 1 204 ? 11.187 -3.811 -0.227 1.00 91.81 204 PRO A C 1
ATOM 1622 O O . PRO A 1 204 ? 11.169 -4.967 0.215 1.00 91.81 204 PRO A O 1
ATOM 1625 N N . SER A 1 205 ? 12.165 -2.965 0.090 1.00 89.56 205 SER A N 1
ATOM 1626 C CA . SER A 1 205 ? 13.206 -3.291 1.073 1.00 89.56 205 SER A CA 1
ATOM 1627 C C . SER A 1 205 ? 12.616 -3.472 2.477 1.00 89.56 205 SER A C 1
ATOM 1629 O O . SER A 1 205 ? 13.033 -4.379 3.200 1.00 89.56 205 SER A O 1
ATOM 1631 N N . SER A 1 206 ? 11.588 -2.692 2.835 1.00 89.94 206 SER A N 1
ATOM 1632 C CA . SER A 1 206 ? 10.902 -2.753 4.129 1.00 89.94 206 SER A CA 1
ATOM 1633 C C . SER A 1 206 ? 9.381 -2.682 3.982 1.00 89.94 206 SER A C 1
ATOM 1635 O O . SER A 1 206 ? 8.819 -1.639 3.649 1.00 89.94 206 SER A O 1
ATOM 1637 N N . LEU A 1 207 ? 8.693 -3.776 4.336 1.00 90.88 207 LEU A N 1
ATOM 1638 C CA . LEU A 1 207 ? 7.223 -3.821 4.398 1.00 90.88 207 LEU A CA 1
ATOM 1639 C C . LEU A 1 207 ? 6.652 -2.791 5.382 1.00 90.88 207 LEU A C 1
ATOM 1641 O O . LEU A 1 207 ? 5.557 -2.273 5.178 1.00 90.88 207 LEU A O 1
ATOM 1645 N N . HIS A 1 208 ? 7.394 -2.478 6.449 1.00 90.81 208 HIS A N 1
ATOM 1646 C CA . HIS A 1 208 ? 6.977 -1.471 7.417 1.00 90.81 208 HIS A CA 1
ATOM 1647 C C . HIS A 1 208 ? 6.956 -0.067 6.801 1.00 90.81 208 HIS A C 1
ATOM 1649 O O . HIS A 1 208 ? 5.947 0.630 6.911 1.00 90.81 208 HIS A O 1
ATOM 1655 N N . MET A 1 209 ? 8.042 0.324 6.125 1.00 90.81 209 MET A N 1
ATOM 1656 C CA . MET A 1 209 ? 8.135 1.633 5.471 1.00 90.81 209 MET A CA 1
ATOM 1657 C C . MET A 1 209 ? 7.125 1.752 4.334 1.00 90.81 209 MET A C 1
ATOM 1659 O O . MET A 1 209 ? 6.407 2.746 4.260 1.00 90.81 209 MET A O 1
ATOM 1663 N N . PHE A 1 210 ? 6.987 0.705 3.518 1.00 92.69 210 PHE A N 1
ATOM 1664 C CA . PHE A 1 210 ? 5.976 0.676 2.467 1.00 92.69 210 PHE A CA 1
ATOM 1665 C C . PHE A 1 210 ? 4.560 0.837 3.036 1.00 92.69 210 PHE A C 1
ATOM 1667 O O . PHE A 1 210 ? 3.788 1.663 2.551 1.00 92.69 210 PHE A O 1
ATOM 1674 N N . GLY A 1 211 ? 4.254 0.141 4.138 1.00 93.19 211 GLY A N 1
ATOM 1675 C CA . GLY A 1 211 ? 3.008 0.308 4.881 1.00 93.19 211 GLY A CA 1
ATOM 1676 C C . GLY A 1 211 ? 2.741 1.758 5.291 1.00 93.19 211 GLY A C 1
ATOM 1677 O O . GLY A 1 211 ? 1.609 2.215 5.164 1.00 93.19 211 GLY A O 1
ATOM 1678 N N . MET A 1 212 ? 3.770 2.505 5.715 1.00 92.25 212 MET A N 1
ATOM 1679 C CA . MET A 1 212 ? 3.653 3.938 6.032 1.00 92.25 212 MET A CA 1
ATOM 1680 C C . MET A 1 212 ? 3.322 4.785 4.797 1.00 92.25 212 MET A C 1
ATOM 1682 O O . MET A 1 212 ? 2.497 5.696 4.883 1.00 92.25 212 MET A O 1
ATOM 1686 N N . TYR A 1 213 ? 3.929 4.484 3.646 1.00 90.88 213 TYR A N 1
ATOM 1687 C CA . TYR A 1 213 ? 3.729 5.239 2.404 1.00 90.88 213 TYR A CA 1
ATOM 1688 C C . TYR A 1 213 ? 2.316 5.093 1.832 1.00 90.88 213 TYR A C 1
ATOM 1690 O O . TYR A 1 213 ? 1.793 6.032 1.224 1.00 90.88 213 TYR A O 1
ATOM 1698 N N . VAL A 1 214 ? 1.676 3.942 2.055 1.00 93.62 214 VAL A N 1
ATOM 1699 C CA . VAL A 1 214 ? 0.355 3.634 1.491 1.00 93.62 214 VAL A CA 1
ATOM 1700 C C . VAL A 1 214 ? -0.822 3.951 2.418 1.00 93.62 214 VAL A C 1
ATOM 1702 O O . VAL A 1 214 ? -1.965 3.873 1.974 1.00 93.62 214 VAL A O 1
ATOM 1705 N N . LEU A 1 215 ? -0.578 4.382 3.662 1.00 93.12 215 LEU A N 1
ATOM 1706 C CA . LEU A 1 215 ? -1.629 4.665 4.654 1.00 93.12 215 LEU A CA 1
ATOM 1707 C C . LEU A 1 215 ? -2.730 5.618 4.158 1.00 93.12 215 LEU A C 1
ATOM 1709 O O . LEU A 1 215 ? -3.911 5.405 4.417 1.00 93.12 215 LEU A O 1
ATOM 1713 N N . ASN A 1 216 ? -2.336 6.678 3.450 1.00 90.38 216 ASN A N 1
ATOM 1714 C CA . ASN A 1 216 ? -3.245 7.713 2.949 1.00 90.38 216 ASN A CA 1
ATOM 1715 C C . ASN A 1 216 ? -3.630 7.503 1.469 1.00 90.38 216 ASN A C 1
ATOM 1717 O O . ASN A 1 216 ? -4.143 8.410 0.812 1.00 90.38 216 ASN A O 1
ATOM 1721 N N . LEU A 1 217 ? -3.330 6.334 0.899 1.00 90.50 217 LEU A N 1
ATOM 1722 C CA . LEU A 1 217 ? -3.673 6.019 -0.483 1.00 90.50 217 LEU A CA 1
ATOM 1723 C C . LEU A 1 217 ? -4.985 5.250 -0.549 1.00 90.50 217 LEU A C 1
ATOM 1725 O O . LEU A 1 217 ? -5.229 4.310 0.206 1.00 90.50 217 LEU A O 1
ATOM 1729 N N . LYS A 1 218 ? -5.829 5.620 -1.514 1.00 87.19 218 LYS A N 1
ATOM 1730 C CA . LYS A 1 218 ? -7.025 4.843 -1.840 1.00 87.19 218 LYS A CA 1
ATOM 1731 C C . LYS A 1 218 ? -6.597 3.459 -2.345 1.00 87.19 218 LYS A C 1
ATOM 1733 O O . LYS A 1 218 ? -5.846 3.380 -3.314 1.00 87.19 218 LYS A O 1
ATOM 1738 N N . GLY A 1 219 ? -7.071 2.396 -1.693 1.00 88.81 219 GLY A N 1
ATOM 1739 C CA . GLY A 1 219 ? -6.645 1.018 -1.969 1.00 88.81 219 GLY A CA 1
ATOM 1740 C C . GLY A 1 219 ? -5.221 0.703 -1.492 1.00 88.81 219 GLY A C 1
ATOM 1741 O O . GLY A 1 219 ? -4.623 -0.267 -1.955 1.00 88.81 219 GLY A O 1
ATOM 1742 N N . GLY A 1 220 ? -4.655 1.528 -0.602 1.00 92.88 220 GLY A N 1
ATOM 1743 C CA . GLY A 1 220 ? -3.333 1.306 -0.018 1.00 92.88 220 GLY A CA 1
ATOM 1744 C C . GLY A 1 220 ? -3.251 0.043 0.839 1.00 92.88 220 GLY A C 1
ATOM 1745 O O . GLY A 1 220 ? -2.207 -0.601 0.868 1.00 92.88 220 GLY A O 1
ATOM 1746 N N . ALA A 1 221 ? -4.357 -0.352 1.478 1.00 94.25 221 ALA A N 1
ATOM 1747 C CA . ALA A 1 221 ? -4.445 -1.609 2.216 1.00 94.25 221 ALA A CA 1
ATOM 1748 C C . ALA A 1 221 ? -4.289 -2.814 1.282 1.00 94.25 221 ALA A C 1
ATOM 1750 O O . ALA A 1 221 ? -3.423 -3.647 1.532 1.00 94.25 221 ALA A O 1
ATOM 1751 N N . CYS A 1 222 ? -5.029 -2.851 0.164 1.00 94.12 222 CYS A N 1
ATOM 1752 C CA . CYS A 1 222 ? -4.826 -3.864 -0.875 1.00 94.12 222 CYS A CA 1
ATOM 1753 C C . CYS A 1 222 ? -3.375 -3.887 -1.366 1.00 94.12 222 CYS A C 1
ATOM 1755 O O . CYS A 1 222 ? -2.769 -4.945 -1.375 1.00 94.12 222 CYS A O 1
ATOM 1757 N N . LEU A 1 223 ? -2.783 -2.728 -1.691 1.00 95.00 223 LEU A N 1
ATOM 1758 C CA . LEU A 1 223 ? -1.381 -2.676 -2.132 1.00 95.00 223 LEU A CA 1
ATOM 1759 C C . LEU A 1 223 ? -0.421 -3.301 -1.110 1.00 95.00 223 LEU A C 1
ATOM 1761 O O . LEU A 1 223 ? 0.489 -4.026 -1.497 1.00 95.00 223 LEU A O 1
ATOM 1765 N N . LEU A 1 224 ? -0.604 -3.027 0.186 1.00 94.88 224 LEU A N 1
ATOM 1766 C CA . LEU A 1 224 ? 0.223 -3.632 1.231 1.00 94.88 224 LEU A CA 1
ATOM 1767 C C . LEU A 1 224 ? 0.024 -5.151 1.300 1.00 94.88 224 LEU A C 1
ATOM 1769 O O . LEU A 1 224 ? 1.005 -5.878 1.419 1.00 94.88 224 LEU A O 1
ATOM 1773 N N . LEU A 1 225 ? -1.221 -5.624 1.226 1.00 92.88 225 LEU A N 1
ATOM 1774 C CA . LEU A 1 225 ? -1.542 -7.052 1.264 1.00 92.88 225 LEU A CA 1
ATOM 1775 C C . LEU A 1 225 ? -0.978 -7.792 0.043 1.00 92.88 225 LEU A C 1
ATOM 1777 O O . LEU A 1 225 ? -0.312 -8.808 0.216 1.00 92.88 225 LEU A O 1
ATOM 1781 N N . ASP A 1 226 ? -1.152 -7.239 -1.156 1.00 93.19 226 ASP A N 1
ATOM 1782 C CA . ASP A 1 226 ? -0.631 -7.786 -2.414 1.00 93.19 226 ASP A CA 1
ATOM 1783 C C . ASP A 1 226 ? 0.905 -7.889 -2.379 1.00 93.19 226 ASP A C 1
ATOM 1785 O O . ASP A 1 226 ? 1.493 -8.903 -2.755 1.00 93.19 226 ASP A O 1
ATOM 1789 N N . VAL A 1 227 ? 1.578 -6.866 -1.842 1.00 92.50 227 VAL A N 1
ATOM 1790 C CA . VAL A 1 227 ? 3.033 -6.901 -1.645 1.00 92.50 227 VAL A CA 1
ATOM 1791 C C . VAL A 1 227 ? 3.445 -7.968 -0.638 1.00 92.50 227 VAL A C 1
ATOM 1793 O O . VAL A 1 227 ? 4.460 -8.630 -0.846 1.00 92.50 227 VAL A O 1
ATOM 1796 N N . ILE A 1 228 ? 2.696 -8.157 0.452 1.00 91.06 228 ILE A N 1
ATOM 1797 C CA . ILE A 1 228 ? 2.989 -9.232 1.410 1.00 91.06 228 ILE A CA 1
ATOM 1798 C C . ILE A 1 228 ? 2.923 -10.591 0.704 1.00 91.06 228 ILE A C 1
ATOM 1800 O O . ILE A 1 228 ? 3.813 -11.412 0.920 1.00 91.06 228 ILE A O 1
ATOM 1804 N N . GLU A 1 229 ? 1.950 -10.807 -0.186 1.00 89.31 229 GLU A N 1
ATOM 1805 C CA . GLU A 1 229 ? 1.869 -12.026 -0.999 1.00 89.31 229 GLU A CA 1
ATOM 1806 C C . GLU A 1 229 ? 3.080 -12.190 -1.931 1.00 89.31 229 GLU A C 1
ATOM 1808 O O . GLU A 1 229 ? 3.696 -13.259 -1.927 1.00 89.31 229 GLU A O 1
ATOM 1813 N N . ASN A 1 230 ? 3.511 -11.131 -2.630 1.00 88.56 230 ASN A N 1
ATOM 1814 C CA . ASN A 1 230 ? 4.739 -11.155 -3.445 1.00 88.56 230 ASN A CA 1
ATOM 1815 C C . ASN A 1 230 ? 5.977 -11.549 -2.616 1.00 88.56 230 ASN A C 1
ATOM 1817 O O . ASN A 1 230 ? 6.884 -12.232 -3.094 1.00 88.56 230 ASN A O 1
ATOM 1821 N N . VAL A 1 231 ? 6.015 -11.136 -1.347 1.00 85.06 231 VAL A N 1
ATOM 1822 C CA . VAL A 1 231 ? 7.129 -11.393 -0.432 1.00 85.06 231 VAL A CA 1
ATOM 1823 C C . VAL A 1 231 ? 7.122 -12.818 0.143 1.00 85.06 231 VAL A C 1
ATOM 1825 O O . VAL A 1 231 ? 8.206 -13.330 0.446 1.00 85.06 231 VAL A O 1
ATOM 1828 N N . ARG A 1 232 ? 5.974 -13.508 0.254 1.00 79.12 232 ARG A N 1
ATOM 1829 C CA . ARG A 1 232 ? 5.879 -14.856 0.868 1.00 79.12 232 ARG A CA 1
ATOM 1830 C C . ARG A 1 232 ? 6.821 -15.892 0.241 1.00 79.12 232 ARG A C 1
ATOM 1832 O O . ARG A 1 232 ? 7.300 -16.776 0.946 1.00 79.12 232 ARG A O 1
ATOM 1839 N N . GLY A 1 233 ? 7.147 -15.764 -1.046 1.00 65.69 233 GLY A N 1
ATOM 1840 C CA . GLY A 1 233 ? 8.105 -16.639 -1.737 1.00 65.69 233 GLY A CA 1
ATOM 1841 C C . GLY A 1 233 ? 9.583 -16.398 -1.388 1.00 65.69 233 GLY A C 1
ATOM 1842 O O . GLY A 1 233 ? 10.433 -17.211 -1.737 1.00 65.69 233 GLY A O 1
ATOM 1843 N N . THR A 1 234 ? 9.905 -15.302 -0.694 1.00 65.06 234 THR A N 1
ATOM 1844 C CA . THR A 1 234 ? 11.286 -14.831 -0.445 1.00 65.06 234 THR A CA 1
ATOM 1845 C C . THR A 1 234 ? 11.763 -15.010 1.003 1.00 65.06 234 THR A C 1
ATOM 1847 O O . THR A 1 234 ? 12.883 -14.628 1.335 1.00 65.06 234 THR A O 1
ATOM 1850 N N . GLY A 1 235 ? 10.933 -15.592 1.880 1.00 60.91 235 GLY A N 1
ATOM 1851 C CA . GLY A 1 235 ? 11.291 -15.890 3.276 1.00 60.91 235 GLY A CA 1
ATOM 1852 C C . GLY A 1 235 ? 11.249 -14.696 4.244 1.00 60.91 235 GLY A C 1
ATOM 1853 O O . GLY A 1 235 ? 11.772 -14.794 5.353 1.00 60.91 235 GLY A O 1
ATOM 1854 N N . ARG A 1 236 ? 10.651 -13.564 3.851 1.00 59.66 236 ARG A N 1
ATOM 1855 C CA . ARG A 1 236 ? 10.522 -12.357 4.688 1.00 59.66 236 ARG A CA 1
ATOM 1856 C C . ARG A 1 236 ? 9.214 -12.341 5.491 1.00 59.66 236 ARG A C 1
ATOM 1858 O O . ARG A 1 236 ? 8.164 -12.776 5.029 1.00 59.66 236 ARG A O 1
ATOM 1865 N N . TYR A 1 237 ? 9.337 -11.817 6.708 1.00 70.62 237 TYR A N 1
ATOM 1866 C CA . TYR A 1 237 ? 8.328 -11.761 7.763 1.00 70.62 237 TYR A CA 1
ATOM 1867 C C . TYR A 1 237 ? 7.269 -10.679 7.522 1.00 70.62 237 TYR A C 1
ATOM 1869 O O . TYR A 1 237 ? 7.535 -9.677 6.864 1.00 70.62 237 TYR A O 1
ATOM 1877 N N . GLU A 1 238 ? 6.096 -10.872 8.125 1.00 80.75 238 GLU A N 1
ATOM 1878 C CA . GLU A 1 238 ? 5.025 -9.876 8.260 1.00 80.75 238 GLU A CA 1
ATOM 1879 C C . GLU A 1 238 ? 5.559 -8.494 8.701 1.00 80.75 238 GLU A C 1
ATOM 1881 O O . GLU A 1 238 ? 6.519 -8.421 9.480 1.00 80.75 238 GLU A O 1
ATOM 1886 N N . PRO A 1 239 ? 4.955 -7.373 8.252 1.00 88.62 239 PRO A N 1
ATOM 1887 C CA . PRO A 1 239 ? 5.357 -6.056 8.721 1.00 88.62 239 PRO A CA 1
ATOM 1888 C C . PRO A 1 239 ? 5.120 -5.900 10.226 1.00 88.62 239 PRO A C 1
ATOM 1890 O O . PRO A 1 239 ? 4.379 -6.651 10.863 1.00 88.62 239 PRO A O 1
ATOM 1893 N N . GLN A 1 240 ? 5.680 -4.835 10.802 1.00 90.19 240 GLN A N 1
ATOM 1894 C CA . GLN A 1 240 ? 5.330 -4.412 12.157 1.00 90.19 240 GLN A CA 1
ATOM 1895 C C . GLN A 1 240 ? 3.899 -3.842 12.194 1.00 90.19 240 GLN A C 1
ATOM 1897 O O . GLN A 1 240 ? 3.707 -2.628 12.304 1.00 90.19 240 GLN A O 1
ATOM 1902 N N . TRP A 1 241 ? 2.894 -4.721 12.110 1.00 93.50 241 TRP A N 1
ATOM 1903 C CA . TRP A 1 241 ? 1.470 -4.380 12.050 1.00 93.50 241 TRP A CA 1
ATOM 1904 C C . TRP A 1 241 ? 1.052 -3.431 13.159 1.00 93.50 241 TRP A C 1
ATOM 1906 O O . TRP A 1 241 ? 0.360 -2.459 12.893 1.00 93.50 241 TRP A O 1
ATOM 1916 N N . TRP A 1 242 ? 1.535 -3.653 14.383 1.00 93.38 242 TRP A N 1
ATOM 1917 C CA . TRP A 1 242 ? 1.252 -2.759 15.502 1.00 93.38 242 TRP A CA 1
ATOM 1918 C C . TRP A 1 242 ? 1.581 -1.298 15.177 1.00 93.38 242 TRP A C 1
ATOM 1920 O O . TRP A 1 242 ? 0.748 -0.420 15.367 1.00 93.38 242 TRP A O 1
ATOM 1930 N N . VAL A 1 243 ? 2.779 -1.032 14.650 1.00 92.69 243 VAL A N 1
ATOM 1931 C CA . VAL A 1 243 ? 3.210 0.336 14.335 1.00 92.69 243 VAL A CA 1
ATOM 1932 C C . VAL A 1 243 ? 2.375 0.899 13.185 1.00 92.69 243 VAL A C 1
ATOM 1934 O O . VAL A 1 243 ? 1.957 2.051 13.248 1.00 92.69 243 VAL A O 1
ATOM 1937 N N . ILE A 1 244 ? 2.064 0.078 12.175 1.00 95.50 244 ILE A N 1
ATOM 1938 C CA . ILE A 1 244 ? 1.232 0.499 11.040 1.00 95.50 244 ILE A CA 1
ATOM 1939 C C . ILE A 1 244 ? -0.176 0.887 11.482 1.00 95.50 244 ILE A C 1
ATOM 1941 O O . ILE A 1 244 ? -0.647 1.979 11.166 1.00 95.50 244 ILE A O 1
ATOM 1945 N N . LEU A 1 245 ? -0.826 0.019 12.250 1.00 96.44 245 LEU A N 1
ATOM 1946 C CA . LEU A 1 245 ? -2.195 0.213 12.707 1.00 96.44 245 LEU A CA 1
ATOM 1947 C C . LEU A 1 245 ? -2.288 1.376 13.702 1.00 96.44 245 LEU A C 1
ATOM 1949 O O . LEU A 1 245 ? -3.214 2.175 13.605 1.00 96.44 245 LEU A O 1
ATOM 1953 N N . VAL A 1 246 ? -1.311 1.547 14.600 1.00 95.19 246 VAL A N 1
ATOM 1954 C CA . VAL A 1 246 ? -1.258 2.710 15.506 1.00 95.19 246 VAL A CA 1
ATOM 1955 C C . VAL A 1 246 ? -1.088 4.018 14.731 1.00 95.19 246 VAL A C 1
ATOM 1957 O O . VAL A 1 246 ? -1.814 4.976 15.002 1.00 95.19 246 VAL A O 1
ATOM 1960 N N . SER A 1 247 ? -0.196 4.066 13.738 1.00 96.06 247 SER A N 1
ATOM 1961 C CA . SER A 1 247 ? -0.056 5.235 12.860 1.00 96.06 247 SE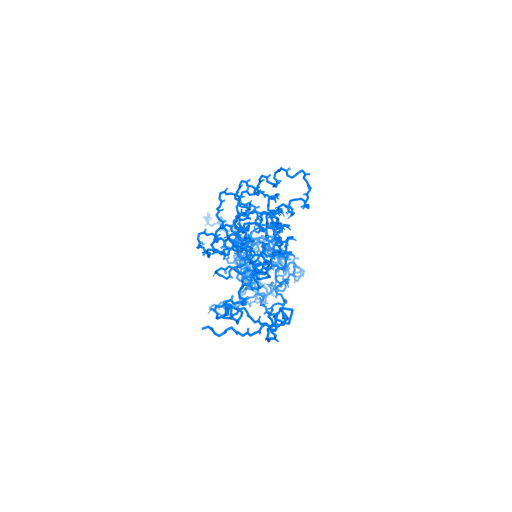R A CA 1
ATOM 1962 C C . SER A 1 247 ? -1.342 5.516 12.078 1.00 96.06 247 SER A C 1
ATOM 1964 O O . SER A 1 247 ? -1.738 6.674 11.937 1.00 96.06 247 SER A O 1
ATOM 1966 N N . ALA A 1 248 ? -2.040 4.470 11.627 1.00 96.62 248 ALA A N 1
ATOM 1967 C CA . ALA A 1 248 ? -3.313 4.608 10.932 1.00 96.62 248 ALA A CA 1
ATOM 1968 C C . ALA A 1 248 ? -4.449 5.117 11.824 1.00 96.62 248 ALA A C 1
ATOM 1970 O O . ALA A 1 248 ? -5.242 5.954 11.391 1.00 96.62 248 ALA A O 1
ATOM 1971 N N . ILE A 1 249 ? -4.485 4.688 13.088 1.00 96.25 249 ILE A N 1
ATOM 1972 C CA . ILE A 1 249 ? -5.387 5.240 14.103 1.00 96.25 249 ILE A CA 1
ATOM 1973 C C . ILE A 1 249 ? -5.057 6.718 14.339 1.00 96.25 249 ILE A C 1
ATOM 1975 O O . ILE A 1 249 ? -5.956 7.557 14.324 1.00 96.25 249 ILE A O 1
ATOM 1979 N N . HIS A 1 250 ? -3.778 7.057 14.521 1.00 95.25 250 HIS A N 1
ATOM 1980 C CA . HIS A 1 250 ? -3.346 8.431 14.778 1.00 95.25 250 HIS A CA 1
ATOM 1981 C C . HIS A 1 250 ? -3.755 9.395 13.652 1.00 95.25 250 HIS A C 1
ATOM 1983 O O . HIS A 1 250 ? -4.272 10.478 13.948 1.00 95.25 250 HIS A O 1
ATOM 1989 N N . GLY A 1 251 ? -3.554 8.980 12.394 1.00 93.50 251 GLY A N 1
ATOM 1990 C CA . GLY A 1 251 ? -3.879 9.736 11.179 1.00 93.50 251 GLY A CA 1
ATOM 1991 C C . GLY A 1 251 ? -5.333 9.637 10.700 1.00 93.50 251 GLY A C 1
ATOM 1992 O O . GLY A 1 251 ? -5.662 10.232 9.681 1.00 93.50 251 GLY A O 1
ATOM 1993 N N . GLU A 1 252 ? -6.199 8.910 11.414 1.00 94.62 252 GLU A N 1
ATOM 1994 C CA . GLU A 1 252 ? -7.611 8.691 11.054 1.00 94.62 252 GLU A CA 1
ATOM 1995 C C . GLU A 1 252 ? -7.826 8.070 9.661 1.00 94.62 252 GLU A C 1
ATOM 1997 O O . GLU A 1 252 ? -8.814 8.350 8.977 1.00 94.62 252 GLU A O 1
ATOM 2002 N N . TYR A 1 253 ? -6.937 7.164 9.244 1.00 95.62 253 TYR A N 1
ATOM 2003 C CA . TYR A 1 253 ? -7.040 6.462 7.960 1.00 95.62 253 TYR A CA 1
ATOM 2004 C C . TYR A 1 253 ? -8.069 5.322 8.029 1.00 95.62 253 TYR A C 1
ATOM 2006 O O . TYR A 1 253 ? -7.738 4.138 7.960 1.00 95.62 253 TYR A O 1
ATOM 2014 N N . ARG A 1 254 ? -9.348 5.694 8.179 1.00 94.56 254 ARG A N 1
ATOM 2015 C CA . ARG A 1 254 ? -10.483 4.774 8.362 1.00 94.56 254 ARG A CA 1
ATOM 2016 C C . ARG A 1 254 ? -10.558 3.709 7.270 1.00 94.56 254 ARG A C 1
ATOM 2018 O O . ARG A 1 254 ? -10.626 2.534 7.598 1.00 94.56 254 ARG A O 1
ATOM 2025 N N . ASN A 1 255 ? -10.513 4.119 6.001 1.00 93.88 255 ASN A N 1
ATOM 2026 C CA . ASN A 1 255 ? -10.666 3.203 4.866 1.00 93.88 255 ASN A CA 1
ATOM 2027 C C . ASN A 1 255 ? -9.549 2.153 4.830 1.00 93.88 255 ASN A C 1
ATOM 2029 O O . ASN A 1 255 ? -9.814 0.991 4.561 1.00 93.88 255 ASN A O 1
ATOM 2033 N N . PHE A 1 256 ? -8.313 2.561 5.144 1.00 96.00 256 PHE A N 1
ATOM 2034 C CA . PHE A 1 256 ? -7.178 1.645 5.230 1.00 96.00 256 PHE A CA 1
ATOM 2035 C C . PHE A 1 256 ? -7.401 0.600 6.329 1.00 96.00 256 PHE A C 1
ATOM 2037 O O . PHE A 1 256 ? -7.239 -0.589 6.091 1.00 96.00 256 PHE A O 1
ATOM 2044 N N . LEU A 1 257 ? -7.807 1.036 7.527 1.00 96.31 257 LEU A N 1
ATOM 2045 C CA . LEU A 1 257 ? -8.083 0.132 8.646 1.00 96.31 257 LEU A CA 1
ATOM 2046 C C . LEU A 1 257 ? -9.233 -0.829 8.332 1.00 96.31 257 LEU A C 1
ATOM 2048 O O . LEU A 1 257 ? -9.112 -2.022 8.575 1.00 96.31 257 LEU A O 1
ATOM 2052 N N . GLU A 1 258 ? -10.329 -0.307 7.787 1.00 95.06 258 GLU A N 1
ATOM 2053 C CA . GLU A 1 258 ? -11.505 -1.086 7.406 1.00 95.06 258 GLU A CA 1
ATOM 2054 C C . GLU A 1 258 ? -11.140 -2.210 6.434 1.00 95.06 258 GLU A C 1
ATOM 2056 O O . GLU A 1 258 ? -11.395 -3.375 6.728 1.00 95.06 258 GLU A O 1
ATOM 2061 N N . GLU A 1 259 ? -10.445 -1.867 5.351 1.00 95.19 259 GLU A N 1
ATOM 2062 C CA . GLU A 1 259 ? -10.028 -2.808 4.315 1.00 95.19 259 GLU A CA 1
ATOM 2063 C C . GLU A 1 259 ? -9.000 -3.832 4.830 1.00 95.19 259 GLU A C 1
ATOM 2065 O O . GLU A 1 259 ? -9.091 -5.010 4.485 1.00 95.19 259 GLU A O 1
ATOM 2070 N N . ILE A 1 260 ? -8.062 -3.433 5.702 1.00 95.94 260 ILE A N 1
ATOM 2071 C CA . ILE A 1 260 ? -7.131 -4.375 6.347 1.00 95.94 260 ILE A CA 1
ATOM 2072 C C . ILE A 1 260 ? -7.880 -5.387 7.216 1.00 95.94 260 ILE A C 1
ATOM 2074 O O . ILE A 1 260 ? -7.612 -6.581 7.105 1.00 95.94 260 ILE A O 1
ATOM 2078 N N . PHE A 1 261 ? -8.805 -4.945 8.071 1.00 95.69 261 PHE A N 1
ATOM 2079 C CA . PHE A 1 261 ? -9.517 -5.859 8.969 1.00 95.69 261 PHE A CA 1
ATOM 2080 C C . PHE A 1 261 ? -10.534 -6.743 8.244 1.00 95.69 261 PHE A C 1
ATOM 2082 O O . PHE A 1 261 ? -10.808 -7.837 8.726 1.00 95.69 261 PHE A O 1
ATOM 2089 N N . ASP A 1 262 ? -11.040 -6.317 7.084 1.00 94.44 262 ASP A N 1
ATOM 2090 C CA . ASP A 1 262 ? -11.875 -7.167 6.227 1.00 94.44 262 ASP A CA 1
ATOM 2091 C C . ASP A 1 262 ? -11.101 -8.360 5.655 1.00 94.44 262 ASP A C 1
ATOM 2093 O O . ASP A 1 262 ? -11.644 -9.459 5.561 1.00 94.44 262 ASP A O 1
ATOM 2097 N N . HIS A 1 263 ? -9.823 -8.171 5.317 1.00 93.62 263 HIS A N 1
ATOM 2098 C CA . HIS A 1 263 ? -8.978 -9.245 4.784 1.00 93.62 263 HIS A CA 1
ATOM 2099 C C . HIS A 1 263 ? -8.226 -10.022 5.873 1.00 93.62 263 HIS A C 1
ATOM 2101 O O . HIS A 1 263 ? -7.888 -11.185 5.665 1.00 93.62 263 HIS A O 1
ATOM 2107 N N . ARG A 1 264 ? -7.929 -9.380 7.010 1.00 93.44 264 ARG A N 1
ATOM 2108 C CA . ARG A 1 264 ? -7.132 -9.929 8.118 1.00 93.44 264 ARG A CA 1
ATOM 2109 C C . ARG A 1 264 ? -7.751 -9.612 9.487 1.00 93.44 264 ARG A C 1
ATOM 2111 O O . ARG A 1 264 ? -7.205 -8.800 10.249 1.00 93.44 264 ARG A O 1
ATOM 2118 N N . PRO A 1 265 ? -8.900 -10.223 9.825 1.00 93.69 265 PRO A N 1
ATOM 2119 C CA . PRO A 1 265 ? -9.600 -9.972 11.085 1.00 93.69 265 PRO A CA 1
ATOM 2120 C C . PRO A 1 265 ? -8.785 -10.386 12.321 1.00 93.69 265 PRO A C 1
ATOM 2122 O O . PRO A 1 265 ? -8.972 -9.825 13.401 1.00 93.69 265 PRO A O 1
ATOM 2125 N N . GLU A 1 266 ? -7.828 -11.308 12.185 1.00 92.56 266 GLU A N 1
ATOM 2126 C CA . GLU A 1 266 ? -6.926 -11.730 13.262 1.00 92.56 266 GLU A CA 1
ATOM 2127 C C . GLU A 1 266 ? -6.108 -10.567 13.849 1.00 92.56 266 GLU A C 1
ATOM 2129 O O . GLU A 1 266 ? -5.762 -10.581 15.033 1.00 92.56 266 GLU A O 1
ATOM 2134 N N . LEU A 1 267 ? -5.860 -9.512 13.063 1.00 93.75 267 LEU A N 1
ATOM 2135 C CA . LEU A 1 267 ? -5.109 -8.336 13.505 1.00 93.75 267 LEU A CA 1
ATOM 2136 C C . LEU A 1 267 ? -5.856 -7.507 14.563 1.00 93.75 267 LEU A C 1
ATOM 2138 O O . LEU A 1 267 ? -5.225 -6.724 15.274 1.00 93.75 267 LEU A O 1
ATOM 2142 N N . LEU A 1 268 ? -7.170 -7.695 14.729 1.00 92.69 268 LEU A N 1
ATOM 2143 C CA . LEU A 1 268 ? -7.949 -7.052 15.797 1.00 92.69 268 LEU A CA 1
ATOM 2144 C C . LEU A 1 268 ? -7.543 -7.531 17.196 1.00 92.69 268 LEU A C 1
ATOM 2146 O O . LEU A 1 268 ? -7.749 -6.817 18.177 1.00 92.69 268 LEU A O 1
ATOM 2150 N N . GLN A 1 269 ? -6.953 -8.724 17.293 1.00 90.38 269 GLN A N 1
ATOM 2151 C CA . GLN A 1 269 ? -6.503 -9.308 18.558 1.00 90.38 269 GLN A CA 1
ATOM 2152 C C . GLN A 1 269 ? -5.115 -8.807 18.979 1.00 90.38 269 GLN A C 1
ATOM 2154 O O . GLN A 1 269 ? -4.648 -9.136 20.074 1.00 90.38 269 GLN A O 1
ATOM 2159 N N . LEU A 1 270 ? -4.448 -8.010 18.134 1.00 91.31 270 LEU A N 1
ATOM 2160 C CA . LEU A 1 270 ? -3.120 -7.487 18.423 1.00 91.31 270 LEU A CA 1
ATOM 2161 C C . LEU A 1 270 ? -3.110 -6.644 19.697 1.00 91.31 270 LEU A C 1
ATOM 2163 O O . LEU A 1 270 ? -3.928 -5.746 19.917 1.00 91.31 270 LEU A O 1
ATOM 2167 N N . SER A 1 271 ? -2.094 -6.904 20.508 1.00 89.62 271 SER A N 1
ATOM 2168 C CA . SER A 1 271 ? -1.854 -6.193 21.752 1.00 89.62 271 SER A CA 1
ATOM 2169 C C . SER A 1 271 ? -0.372 -6.083 22.054 1.00 89.62 271 SER A C 1
ATOM 2171 O O . SER A 1 271 ? 0.407 -6.948 21.649 1.00 89.62 271 SER A O 1
ATOM 2173 N N . ARG A 1 272 ? 0.000 -5.076 22.840 1.00 87.69 272 ARG A N 1
ATOM 2174 C CA . ARG A 1 272 ? 1.327 -4.968 23.454 1.00 87.69 272 ARG A CA 1
ATOM 2175 C C . ARG A 1 272 ? 1.221 -4.762 24.954 1.00 87.69 272 ARG A C 1
ATOM 2177 O O . ARG A 1 272 ? 0.217 -4.254 25.438 1.00 87.69 272 ARG A O 1
ATOM 2184 N N . GLU A 1 273 ? 2.265 -5.144 25.670 1.00 86.44 273 GLU A N 1
ATOM 2185 C CA . GLU A 1 273 ? 2.412 -4.820 27.085 1.00 86.44 273 GLU A CA 1
ATOM 2186 C C . GLU A 1 273 ? 2.945 -3.389 27.226 1.00 86.44 273 GLU A C 1
ATOM 2188 O O . GLU A 1 273 ? 3.902 -3.006 26.550 1.00 86.44 273 GLU A O 1
ATOM 2193 N N . ASP A 1 274 ? 2.293 -2.585 28.066 1.00 76.88 274 ASP A N 1
ATOM 2194 C CA . ASP A 1 274 ? 2.809 -1.274 28.479 1.00 76.88 274 ASP A CA 1
ATOM 2195 C C . ASP A 1 274 ? 3.889 -1.435 29.571 1.00 76.88 274 ASP A C 1
ATOM 2197 O O . ASP A 1 274 ? 4.101 -2.524 30.102 1.00 76.88 274 ASP A O 1
ATOM 2201 N N . LEU A 1 275 ? 4.527 -0.336 29.979 1.00 71.81 275 LEU A N 1
ATOM 2202 C CA . LEU A 1 275 ? 5.558 -0.281 31.029 1.00 71.81 275 LEU A CA 1
ATOM 2203 C C . LEU A 1 275 ? 5.107 -0.857 32.384 1.00 71.81 275 LEU A C 1
ATOM 2205 O O . LEU A 1 275 ? 5.938 -1.195 33.221 1.00 71.81 275 LEU A O 1
ATOM 2209 N N . VAL A 1 276 ? 3.793 -0.973 32.595 1.00 75.50 276 VAL A N 1
ATOM 2210 C CA . VAL A 1 276 ? 3.160 -1.529 33.804 1.00 75.50 276 VAL A CA 1
ATOM 2211 C C . VAL A 1 276 ? 2.647 -2.963 33.567 1.00 75.50 276 VAL A C 1
ATOM 2213 O O . VAL A 1 276 ? 1.776 -3.436 34.286 1.00 75.50 276 VAL A O 1
ATOM 2216 N N . GLN A 1 277 ? 3.128 -3.653 32.523 1.00 74.06 277 GLN A N 1
ATOM 2217 C CA . GLN A 1 277 ? 2.719 -5.015 32.125 1.00 74.06 277 GLN A CA 1
ATOM 2218 C C . GLN A 1 277 ? 1.218 -5.169 31.821 1.00 74.06 277 GLN A C 1
ATOM 2220 O O . GLN A 1 277 ? 0.680 -6.274 31.762 1.00 74.06 277 GLN A O 1
ATOM 2225 N N . GLN A 1 278 ? 0.509 -4.061 31.594 1.00 79.06 278 GLN A N 1
ATOM 2226 C CA . GLN A 1 278 ? -0.889 -4.106 31.190 1.00 79.06 278 GLN A CA 1
ATOM 2227 C C . GLN A 1 278 ? -0.986 -4.317 29.678 1.00 79.06 278 GLN A C 1
ATOM 2229 O O . GLN A 1 278 ? -0.356 -3.599 28.901 1.00 79.06 278 GLN A O 1
ATOM 2234 N N . LYS A 1 279 ? -1.825 -5.267 29.258 1.00 84.81 279 LYS A N 1
ATOM 2235 C CA . LYS A 1 279 ? -2.157 -5.499 27.848 1.00 84.81 279 LYS A CA 1
ATOM 2236 C C . LYS A 1 279 ? -2.932 -4.296 27.283 1.00 84.81 279 LYS A C 1
ATOM 2238 O O . LYS A 1 279 ? -4.036 -3.981 27.745 1.00 84.81 279 LYS A O 1
ATOM 2243 N N . VAL A 1 280 ? -2.350 -3.636 26.285 1.00 89.06 280 VAL A N 1
ATOM 2244 C CA . VAL A 1 280 ? -2.915 -2.509 25.532 1.00 89.06 280 VAL A CA 1
ATOM 2245 C C . VAL A 1 280 ? -3.328 -2.997 24.150 1.00 89.06 280 VAL A C 1
ATOM 2247 O O . VAL A 1 280 ? -2.514 -3.552 23.412 1.00 89.06 280 VAL A O 1
ATOM 2250 N N . THR A 1 281 ? -4.594 -2.786 23.799 1.00 92.69 281 THR A N 1
ATOM 2251 C CA . THR A 1 281 ? -5.175 -3.155 22.498 1.00 92.69 281 THR A CA 1
ATOM 2252 C C . THR A 1 281 ? -5.225 -1.961 21.539 1.00 92.69 281 THR A C 1
ATOM 2254 O O . THR A 1 281 ? -5.042 -0.809 21.938 1.00 92.69 281 THR A O 1
ATOM 2257 N N . LEU A 1 282 ? -5.526 -2.206 20.261 1.00 93.81 282 LEU A N 1
ATOM 2258 C CA . LEU A 1 282 ? -5.769 -1.130 19.287 1.00 93.81 282 LEU A CA 1
ATOM 2259 C C . LEU A 1 282 ? -6.964 -0.244 19.679 1.00 93.81 282 LEU A C 1
ATOM 2261 O O . LEU A 1 282 ? -6.920 0.973 19.488 1.00 93.81 282 LEU A O 1
ATOM 2265 N N . PHE A 1 283 ? -7.999 -0.837 20.282 1.00 94.12 283 PHE A N 1
ATOM 2266 C CA . PHE A 1 283 ? -9.138 -0.104 20.836 1.00 94.12 283 PHE A CA 1
ATOM 2267 C C . PHE A 1 283 ? -8.694 0.868 21.935 1.00 94.12 283 PHE A C 1
ATOM 2269 O O . PHE A 1 283 ? -9.065 2.041 21.913 1.00 94.12 283 PHE A O 1
ATOM 2276 N N . ASP A 1 284 ? -7.832 0.410 22.847 1.00 91.69 284 ASP A N 1
ATOM 2277 C CA . ASP A 1 284 ? -7.301 1.240 23.929 1.00 91.69 284 ASP A CA 1
ATOM 2278 C C . ASP A 1 284 ? -6.534 2.454 23.396 1.00 91.69 284 ASP A C 1
ATOM 2280 O O . ASP A 1 284 ? -6.694 3.563 23.909 1.00 91.69 284 ASP A O 1
ATOM 2284 N N . ILE A 1 285 ? -5.741 2.264 22.337 1.00 93.31 285 ILE A N 1
ATOM 2285 C CA . ILE A 1 285 ? -5.029 3.354 21.662 1.00 93.31 285 ILE A CA 1
ATOM 2286 C C . ILE A 1 285 ? -6.012 4.336 21.015 1.00 93.31 285 ILE A C 1
ATOM 2288 O O . ILE A 1 285 ? -5.865 5.546 21.195 1.00 93.31 285 ILE A O 1
ATOM 2292 N N . ALA A 1 286 ? -7.030 3.846 20.301 1.00 94.75 286 ALA A N 1
ATOM 2293 C CA . ALA A 1 286 ? -8.026 4.700 19.657 1.00 94.75 286 ALA A CA 1
ATOM 2294 C C . ALA A 1 286 ? -8.802 5.550 20.678 1.00 94.75 286 ALA A C 1
ATOM 2296 O O . ALA A 1 286 ? -8.982 6.750 20.462 1.00 94.75 286 ALA A O 1
ATOM 2297 N N . VAL A 1 287 ? -9.191 4.967 21.817 1.00 92.50 287 VAL A N 1
ATOM 2298 C CA . VAL A 1 287 ? -9.847 5.690 22.918 1.00 92.50 287 VAL A CA 1
ATOM 2299 C C . VAL A 1 287 ? -8.895 6.701 23.562 1.00 92.50 287 VAL A C 1
ATOM 2301 O O . VAL A 1 287 ? -9.271 7.861 23.731 1.00 92.50 287 VAL A O 1
ATOM 2304 N N . LYS A 1 288 ? -7.649 6.306 23.866 1.00 91.31 288 LYS A N 1
ATOM 2305 C CA . LYS A 1 288 ? -6.631 7.186 24.473 1.00 91.31 288 LYS A CA 1
ATOM 2306 C C . LYS A 1 288 ? -6.321 8.407 23.603 1.00 91.31 288 LYS A C 1
ATOM 2308 O O . LYS A 1 288 ? -6.109 9.493 24.132 1.00 91.31 288 LYS A O 1
ATOM 2313 N N . LEU A 1 289 ? -6.312 8.238 22.281 1.00 92.25 289 LEU A N 1
ATOM 2314 C CA . LEU A 1 289 ? -6.100 9.314 21.307 1.00 92.25 289 LEU A CA 1
ATOM 2315 C C . LEU A 1 289 ? -7.388 10.071 20.933 1.00 92.25 289 LEU A C 1
ATOM 2317 O O . LEU A 1 289 ? -7.348 10.921 20.046 1.00 92.25 289 LEU A O 1
ATOM 2321 N N . ALA A 1 290 ? -8.523 9.766 21.573 1.00 92.62 290 ALA A N 1
ATOM 2322 C CA . ALA A 1 290 ? -9.837 10.340 21.273 1.00 92.62 290 ALA A CA 1
ATOM 2323 C C . ALA A 1 290 ? -10.293 10.163 19.805 1.00 92.62 290 ALA A C 1
ATOM 2325 O O . ALA A 1 290 ? -11.071 10.956 19.272 1.00 92.62 290 ALA A O 1
ATOM 2326 N N . ARG A 1 291 ? -9.848 9.091 19.136 1.00 94.56 291 ARG A N 1
ATOM 2327 C CA . ARG A 1 291 ? -10.234 8.720 17.764 1.00 94.56 291 ARG A CA 1
ATOM 2328 C C . ARG A 1 291 ? -11.503 7.869 17.767 1.00 94.56 291 ARG A C 1
ATOM 2330 O O . ARG A 1 291 ? -11.507 6.722 17.324 1.00 94.56 291 ARG A O 1
ATOM 2337 N N . PHE A 1 292 ? -12.603 8.428 18.274 1.00 91.75 292 PHE A N 1
ATOM 2338 C CA . PHE A 1 292 ? -13.836 7.675 18.554 1.00 91.75 292 PHE A CA 1
ATOM 2339 C C . PHE A 1 292 ? -14.476 7.033 17.318 1.00 91.75 292 PHE A C 1
ATOM 2341 O O . PHE A 1 292 ? -15.003 5.933 17.413 1.00 91.75 292 PHE A O 1
ATOM 2348 N N . ARG A 1 293 ? -14.370 7.658 16.137 1.00 91.88 293 ARG A N 1
ATOM 2349 C CA . ARG A 1 293 ? -14.855 7.065 14.874 1.00 91.88 293 ARG A CA 1
ATOM 2350 C C . ARG A 1 293 ? -14.071 5.821 14.462 1.00 91.88 293 ARG A C 1
ATOM 2352 O O . ARG A 1 293 ? -14.648 4.911 13.872 1.00 91.88 293 ARG A O 1
ATOM 2359 N N . ILE A 1 294 ? -12.770 5.798 14.748 1.00 95.19 294 ILE A N 1
ATOM 2360 C CA . ILE A 1 294 ? -11.924 4.626 14.519 1.00 95.19 294 ILE A CA 1
ATOM 2361 C C . ILE A 1 294 ? -12.207 3.572 15.587 1.00 95.19 294 ILE A C 1
ATOM 2363 O O . ILE A 1 294 ? -12.376 2.410 15.247 1.00 95.19 294 ILE A O 1
ATOM 2367 N N . ALA A 1 295 ? -12.349 3.964 16.857 1.00 94.06 295 ALA A N 1
ATOM 2368 C CA . ALA A 1 295 ? -12.742 3.040 17.921 1.00 94.06 295 ALA A CA 1
ATOM 2369 C C . ALA A 1 295 ? -14.093 2.360 17.616 1.00 94.06 295 ALA A C 1
ATOM 2371 O O . ALA A 1 295 ? -14.211 1.149 17.759 1.00 94.06 295 ALA A O 1
ATOM 2372 N N . ALA A 1 296 ? -15.070 3.113 17.102 1.00 92.94 296 ALA A N 1
ATOM 2373 C CA . ALA A 1 296 ? -16.355 2.592 16.641 1.00 92.94 296 ALA A CA 1
ATOM 2374 C C . ALA A 1 296 ? -16.204 1.602 15.474 1.00 92.94 296 ALA A C 1
ATOM 2376 O O . ALA A 1 296 ? -16.816 0.539 15.498 1.00 92.94 296 ALA A O 1
ATOM 2377 N N . LEU A 1 297 ? -15.353 1.910 14.485 1.00 94.31 297 LEU A N 1
ATOM 2378 C CA . LEU A 1 297 ? -15.026 0.975 13.402 1.00 94.31 297 LEU A CA 1
ATOM 2379 C C . LEU A 1 297 ? -14.435 -0.329 13.957 1.00 94.31 297 LEU A C 1
ATOM 2381 O O . LEU A 1 297 ? -14.859 -1.407 13.561 1.00 94.31 297 LEU A O 1
ATOM 2385 N N . LEU A 1 298 ? -13.482 -0.243 14.888 1.00 94.25 298 LEU A N 1
ATOM 2386 C CA . LEU A 1 298 ? -12.870 -1.422 15.503 1.00 94.25 298 LEU A CA 1
ATOM 2387 C C . LEU A 1 298 ? -13.920 -2.288 16.222 1.00 94.25 298 LEU A C 1
ATOM 2389 O O . LEU A 1 298 ? -13.904 -3.511 16.100 1.00 94.25 298 LEU A O 1
ATOM 2393 N N . VAL A 1 299 ? -14.867 -1.664 16.926 1.00 92.38 299 VAL A N 1
ATOM 2394 C CA . VAL A 1 299 ? -15.992 -2.370 17.557 1.00 92.38 299 VAL A CA 1
ATOM 2395 C C . VAL A 1 299 ? -16.856 -3.079 16.518 1.00 92.38 299 VAL A C 1
ATOM 2397 O O . VAL A 1 299 ? -17.133 -4.263 16.684 1.00 92.38 299 VAL A O 1
ATOM 2400 N N . GLN A 1 300 ? -17.228 -2.388 15.436 1.00 91.94 300 GLN A N 1
ATOM 2401 C CA . GLN A 1 300 ? -18.027 -2.957 14.344 1.00 91.94 300 GLN A CA 1
ATOM 2402 C C . GLN A 1 300 ? -17.332 -4.144 13.670 1.00 91.94 300 GLN A C 1
ATOM 2404 O O . GLN A 1 300 ? -17.994 -5.101 13.283 1.00 91.94 300 GLN A O 1
ATOM 2409 N N . LYS A 1 301 ? -15.999 -4.106 13.558 1.00 92.56 301 LYS A N 1
ATOM 2410 C CA . LYS A 1 301 ? -15.199 -5.214 13.021 1.00 92.56 301 LYS A CA 1
ATOM 2411 C C . LYS A 1 301 ? -14.986 -6.360 14.022 1.00 92.56 301 LYS A C 1
ATOM 2413 O O . LYS A 1 301 ? -14.441 -7.386 13.637 1.00 92.56 301 LYS A O 1
ATOM 2418 N N . GLY A 1 302 ? -15.436 -6.226 15.273 1.00 90.12 302 GLY A N 1
ATOM 2419 C CA . GLY A 1 302 ? -15.431 -7.313 16.254 1.00 90.12 302 GLY A CA 1
ATOM 2420 C C . GLY A 1 302 ? -14.219 -7.336 17.186 1.00 90.12 302 GLY A C 1
ATOM 2421 O O . GLY A 1 302 ? -13.656 -8.399 17.435 1.00 90.12 302 GLY A O 1
ATOM 2422 N N . VAL A 1 303 ? -13.813 -6.186 17.739 1.00 90.06 303 VAL A N 1
ATOM 2423 C CA . VAL A 1 303 ? -12.804 -6.143 18.822 1.00 90.06 303 VAL A CA 1
ATOM 2424 C C . VAL A 1 303 ? -13.147 -7.136 19.944 1.00 90.06 303 VAL A C 1
ATOM 2426 O O . VAL A 1 303 ? -14.302 -7.189 20.370 1.00 90.06 303 VAL A O 1
ATOM 2429 N N . PRO A 1 304 ? -12.181 -7.904 20.472 1.00 85.88 304 PRO A N 1
ATOM 2430 C CA . PRO A 1 304 ? -12.437 -8.800 21.596 1.00 85.88 304 PRO A CA 1
ATOM 2431 C C . PRO A 1 304 ? -12.867 -8.013 22.842 1.00 85.88 304 PRO A C 1
ATOM 2433 O O . PRO A 1 304 ? -12.223 -7.029 23.209 1.00 85.88 304 PRO A O 1
ATOM 2436 N N . LEU A 1 305 ? -13.952 -8.456 23.483 1.00 85.81 305 LEU A N 1
ATOM 2437 C CA . LEU A 1 305 ? -14.407 -7.919 24.765 1.00 85.81 305 LEU A CA 1
ATOM 2438 C C . LEU A 1 305 ? -13.665 -8.631 25.896 1.00 85.81 305 LEU A C 1
ATOM 2440 O O . LEU A 1 305 ? -13.606 -9.860 25.911 1.00 85.81 305 LEU A O 1
ATOM 2444 N N . HIS A 1 306 ? -13.107 -7.866 26.829 1.00 86.62 306 HIS A N 1
ATOM 2445 C CA . HIS A 1 306 ? -12.378 -8.409 27.972 1.00 86.62 306 HIS A CA 1
ATOM 2446 C C . HIS A 1 306 ? -13.161 -8.193 29.259 1.00 86.62 306 HIS A C 1
ATOM 2448 O O . HIS A 1 306 ? -13.710 -7.108 29.484 1.00 86.62 306 HIS A O 1
ATOM 2454 N N . ASP A 1 307 ? -13.133 -9.204 30.125 1.00 84.44 307 ASP A N 1
ATOM 2455 C CA . ASP A 1 307 ? -13.757 -9.132 31.439 1.00 84.44 307 ASP A CA 1
ATOM 2456 C C . ASP A 1 307 ? -13.190 -7.957 32.242 1.00 84.44 307 ASP A C 1
ATOM 2458 O O . ASP A 1 307 ? -11.974 -7.750 32.358 1.00 84.44 307 ASP A O 1
ATOM 2462 N N . ALA A 1 308 ? -14.098 -7.159 32.782 1.00 84.19 308 ALA A N 1
ATOM 2463 C CA . ALA A 1 308 ? -13.778 -6.077 33.685 1.00 84.19 308 ALA A CA 1
ATOM 2464 C C . ALA A 1 308 ? -13.610 -6.611 35.116 1.00 84.19 308 ALA A C 1
ATOM 2466 O O . ALA A 1 308 ? -14.352 -7.504 35.538 1.00 84.19 308 ALA A O 1
ATOM 2467 N N . PRO A 1 309 ? -12.691 -6.036 35.908 1.00 84.88 309 PRO A N 1
ATOM 2468 C CA . PRO A 1 309 ? -12.611 -6.374 37.317 1.00 84.88 309 PRO A CA 1
ATOM 2469 C C . PRO A 1 309 ? -13.863 -5.905 38.086 1.00 84.88 309 PRO A C 1
ATOM 2471 O O . PRO A 1 309 ? -14.667 -5.091 37.622 1.00 84.88 309 PRO A O 1
ATOM 2474 N N . ALA A 1 310 ? -14.073 -6.472 39.276 1.00 81.06 310 ALA A N 1
ATOM 2475 C CA . ALA A 1 310 ? -15.301 -6.288 40.062 1.00 81.06 310 ALA A CA 1
ATOM 2476 C C . ALA A 1 310 ? -15.528 -4.841 40.562 1.00 81.06 310 ALA A C 1
ATOM 2478 O O . ALA A 1 310 ? -16.612 -4.489 41.031 1.00 81.06 310 ALA A O 1
ATOM 2479 N N . ASP A 1 311 ? -14.506 -3.995 40.485 1.00 82.94 311 ASP A N 1
ATOM 2480 C CA . ASP A 1 311 ? -14.523 -2.581 40.850 1.00 82.94 311 ASP A CA 1
ATOM 2481 C C . ASP A 1 311 ? -15.066 -1.666 39.739 1.00 82.94 311 ASP A C 1
ATOM 2483 O O . ASP A 1 311 ? -15.306 -0.486 39.992 1.00 82.94 311 ASP A O 1
ATOM 2487 N N . TYR A 1 312 ? -15.345 -2.193 38.543 1.00 86.56 312 TYR A N 1
ATOM 2488 C CA . TYR A 1 312 ? -15.924 -1.429 37.436 1.00 86.56 312 TYR A CA 1
ATOM 2489 C C . TYR A 1 312 ? -17.444 -1.341 37.609 1.00 86.56 312 TYR A C 1
ATOM 2491 O O . TYR A 1 312 ? -18.209 -2.120 37.043 1.00 86.56 312 TYR A O 1
ATOM 2499 N N . TYR A 1 313 ? -17.898 -0.410 38.447 1.00 86.81 313 TYR A N 1
ATOM 2500 C CA . TYR A 1 313 ? -19.317 -0.161 38.698 1.00 86.81 313 TYR A CA 1
ATOM 2501 C C . TYR A 1 313 ? -19.616 1.329 38.862 1.00 86.81 313 TYR A C 1
ATOM 2503 O O . TYR A 1 313 ? -18.797 2.087 39.381 1.00 86.81 313 TYR A O 1
ATOM 2511 N N . PHE A 1 314 ? -20.823 1.750 38.501 1.00 85.94 314 PHE A N 1
ATOM 2512 C CA . PHE A 1 314 ? -21.324 3.086 38.823 1.00 85.94 314 PHE A CA 1
ATOM 2513 C C . PHE A 1 314 ? -22.668 2.992 39.542 1.00 85.94 314 PHE A C 1
ATOM 2515 O O . PHE A 1 314 ? -23.329 1.955 39.518 1.00 85.94 314 PHE A O 1
ATOM 2522 N N . ASN A 1 315 ? -23.056 4.077 40.206 1.00 83.81 315 ASN A N 1
ATOM 2523 C CA . ASN A 1 315 ? -24.383 4.189 40.792 1.00 83.81 315 ASN A CA 1
ATOM 2524 C C . ASN A 1 315 ? -25.319 4.850 39.783 1.00 83.81 315 ASN A C 1
ATOM 2526 O O . ASN A 1 315 ? -24.976 5.904 39.243 1.00 83.81 315 ASN A O 1
ATOM 2530 N N . ASP A 1 316 ? -26.478 4.244 39.542 1.00 78.25 316 ASP A N 1
ATOM 2531 C CA . ASP A 1 316 ? -27.541 4.894 38.775 1.00 78.25 316 ASP A CA 1
ATOM 2532 C C . ASP A 1 316 ? -28.133 6.093 39.545 1.00 78.25 316 ASP A C 1
ATOM 2534 O O . ASP A 1 316 ? -27.841 6.313 40.728 1.00 78.25 316 ASP A O 1
ATOM 2538 N N . GLY A 1 317 ? -29.017 6.859 38.898 1.00 69.81 317 GLY A N 1
ATOM 2539 C CA . GLY A 1 317 ? -29.738 7.972 39.533 1.00 69.81 317 GLY A CA 1
ATOM 2540 C C . GLY A 1 317 ? -30.596 7.574 40.749 1.00 69.81 317 GLY A C 1
ATOM 2541 O O . GLY A 1 317 ? -31.128 8.442 41.437 1.00 69.81 317 GLY A O 1
ATOM 2542 N N . LYS A 1 318 ? -30.721 6.272 41.047 1.00 78.31 318 LYS A N 1
ATOM 2543 C CA .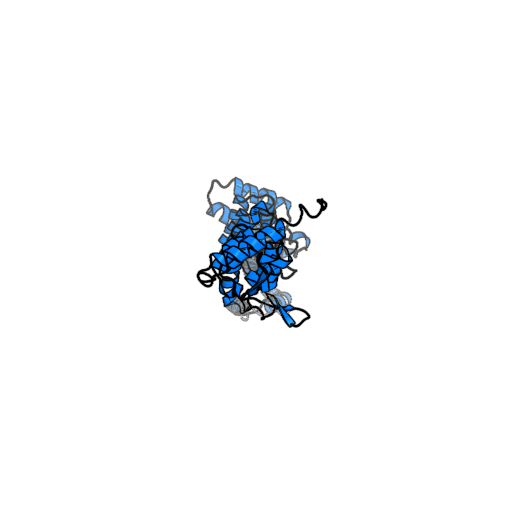 LYS A 1 318 ? -31.445 5.688 42.186 1.00 78.31 318 LYS A CA 1
ATOM 2544 C C . LYS A 1 318 ? -30.500 5.035 43.210 1.00 78.31 318 LYS A C 1
ATOM 2546 O O . LYS A 1 318 ? -30.971 4.288 44.067 1.00 78.31 318 LYS A O 1
ATOM 2551 N N . MET A 1 319 ? -29.194 5.324 43.153 1.00 76.75 319 MET A N 1
ATOM 2552 C CA . MET A 1 319 ? -28.145 4.789 44.039 1.00 76.75 319 MET A CA 1
ATOM 2553 C C . MET A 1 319 ? -27.967 3.260 43.987 1.00 76.75 319 MET A C 1
ATOM 2555 O O . MET A 1 319 ? -27.386 2.668 44.900 1.00 76.75 319 MET A O 1
ATOM 2559 N N . ARG A 1 320 ? -28.436 2.592 42.929 1.00 82.75 320 ARG A N 1
ATOM 2560 C CA . ARG A 1 320 ? -28.183 1.164 42.704 1.00 82.75 320 ARG A CA 1
ATOM 2561 C C . ARG A 1 320 ? -26.817 0.982 42.065 1.00 82.75 320 ARG A C 1
ATOM 2563 O O . ARG A 1 320 ? -26.478 1.669 41.105 1.00 82.75 320 ARG A O 1
ATOM 2570 N N . ARG A 1 321 ? -26.057 0.015 42.575 1.00 84.50 321 ARG A N 1
ATOM 2571 C CA . ARG A 1 321 ? -24.728 -0.330 42.071 1.00 84.50 321 ARG A CA 1
ATOM 2572 C C . ARG A 1 321 ? -24.852 -1.182 40.805 1.00 84.50 321 ARG A C 1
ATOM 2574 O O . ARG A 1 321 ? -25.265 -2.335 40.895 1.00 84.50 321 ARG A O 1
ATOM 2581 N N . ILE A 1 322 ? -24.479 -0.631 39.652 1.00 85.50 322 ILE A N 1
ATOM 2582 C CA . ILE A 1 322 ? -24.484 -1.320 38.354 1.00 85.50 322 ILE A CA 1
ATOM 2583 C C . ILE A 1 322 ? -23.051 -1.701 37.992 1.00 85.50 322 ILE A C 1
ATOM 2585 O O . ILE A 1 322 ? -22.206 -0.826 37.807 1.00 85.50 322 ILE A O 1
ATOM 2589 N N . HIS A 1 323 ? -22.776 -3.004 37.897 1.00 85.06 323 HIS A N 1
ATOM 2590 C CA . HIS A 1 323 ? -21.491 -3.526 37.424 1.00 85.06 323 HIS A CA 1
ATOM 2591 C C . HIS A 1 323 ? -21.422 -3.498 35.895 1.00 85.06 323 HIS A C 1
ATOM 2593 O O . HIS A 1 323 ? -22.401 -3.786 35.201 1.00 85.06 323 HIS A O 1
ATOM 2599 N N . VAL A 1 324 ? -20.250 -3.151 35.372 1.00 86.06 324 VAL A N 1
ATOM 2600 C CA . VAL A 1 324 ? -19.967 -3.167 33.941 1.00 86.06 324 VAL A CA 1
ATOM 2601 C C . VAL A 1 324 ? -18.989 -4.299 33.660 1.00 86.06 324 VAL A C 1
ATOM 2603 O O . VAL A 1 324 ? -17.809 -4.147 33.960 1.00 86.06 324 VAL A O 1
ATOM 2606 N N . PRO A 1 325 ? -19.452 -5.426 33.087 1.00 82.38 325 PRO A N 1
ATOM 2607 C CA . PRO A 1 325 ? -18.679 -6.654 32.991 1.00 82.38 325 PRO A CA 1
ATOM 2608 C C . PRO A 1 325 ? -17.604 -6.609 31.911 1.00 82.38 325 PRO A C 1
ATOM 2610 O O . PRO A 1 325 ? -16.739 -7.473 31.909 1.00 82.38 325 PRO A O 1
ATOM 2613 N N . TYR A 1 326 ? -17.605 -5.595 31.038 1.00 88.31 326 TYR A N 1
ATOM 2614 C CA . TYR A 1 326 ? -16.636 -5.475 29.952 1.00 88.31 326 TYR A CA 1
ATOM 2615 C C . TYR A 1 326 ? -15.840 -4.180 30.028 1.00 88.31 326 TYR A C 1
ATOM 2617 O O . TYR A 1 326 ? -16.394 -3.076 30.109 1.00 88.31 326 TYR A O 1
ATOM 2625 N N . ARG A 1 327 ? -14.514 -4.316 29.943 1.00 88.50 327 ARG A N 1
ATOM 2626 C CA . ARG A 1 327 ? -13.565 -3.201 30.035 1.00 88.50 327 ARG A CA 1
ATOM 2627 C C . ARG A 1 327 ? -13.793 -2.176 28.925 1.00 88.50 327 ARG A C 1
ATOM 2629 O O . ARG A 1 327 ? -13.660 -0.979 29.167 1.00 88.50 327 ARG A O 1
ATOM 2636 N N . GLU A 1 328 ? -14.144 -2.620 27.725 1.00 89.75 328 GLU A N 1
ATOM 2637 C CA . GLU A 1 328 ? -14.376 -1.776 26.551 1.00 89.75 328 GLU A CA 1
ATOM 2638 C C . GLU A 1 328 ? -15.630 -0.906 26.714 1.00 89.75 328 GLU A C 1
ATOM 2640 O O . GLU A 1 328 ? -15.582 0.290 26.425 1.00 89.75 328 GLU A O 1
ATOM 2645 N N . VAL A 1 329 ? -16.718 -1.475 27.252 1.00 87.00 329 VAL A N 1
ATOM 2646 C CA . VAL A 1 329 ? -17.961 -0.744 27.565 1.00 87.00 329 VAL A CA 1
ATOM 2647 C C . VAL A 1 329 ? -17.703 0.288 28.656 1.00 87.00 329 VAL A C 1
ATOM 2649 O O . VAL A 1 329 ? -18.085 1.450 28.513 1.00 87.00 329 VAL A O 1
ATOM 2652 N N . TRP A 1 330 ? -16.981 -0.105 29.709 1.00 87.88 330 TRP A N 1
ATOM 2653 C CA . TRP A 1 330 ? -16.581 0.810 30.774 1.00 87.88 330 TRP A CA 1
ATOM 2654 C C . TRP A 1 330 ? -15.744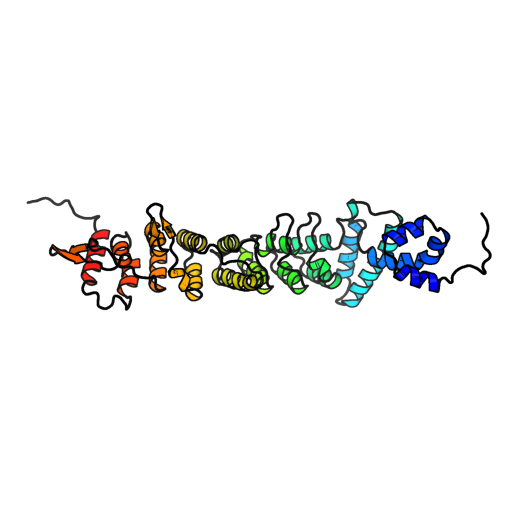 1.970 30.236 1.00 87.88 330 TRP A C 1
ATOM 2656 O O . TRP A 1 330 ? -16.043 3.130 30.494 1.00 87.88 330 TRP A O 1
ATOM 2666 N N . LYS A 1 331 ? -14.718 1.686 29.429 1.00 88.12 331 LYS A N 1
ATOM 2667 C CA . LYS A 1 331 ? -13.879 2.728 28.826 1.00 88.12 331 LYS A CA 1
ATOM 2668 C C . LYS A 1 331 ? -14.682 3.667 27.941 1.00 88.12 331 LYS A C 1
ATOM 2670 O O . LYS A 1 331 ? -14.462 4.869 28.024 1.00 88.12 331 LYS A O 1
ATOM 2675 N N . ALA A 1 332 ? -15.597 3.134 27.132 1.00 87.00 332 ALA A N 1
ATOM 2676 C CA . ALA A 1 332 ? -16.448 3.924 26.253 1.00 87.00 332 ALA A CA 1
ATOM 2677 C C . ALA A 1 332 ? -17.369 4.877 27.031 1.00 87.00 332 ALA A C 1
ATOM 2679 O O . ALA A 1 332 ? -17.490 6.041 26.642 1.00 87.00 332 ALA A O 1
ATOM 2680 N N . LEU A 1 333 ? -17.938 4.417 28.153 1.00 86.06 333 LEU A N 1
ATOM 2681 C CA . LEU A 1 333 ? -18.830 5.191 29.022 1.00 86.06 333 LEU A CA 1
ATOM 2682 C C . LEU A 1 333 ? -18.206 6.509 29.504 1.00 86.06 333 LEU A C 1
ATOM 2684 O O . LEU A 1 333 ? -18.879 7.535 29.524 1.00 86.06 333 LEU A O 1
ATOM 2688 N N . PHE A 1 334 ? -16.917 6.495 29.849 1.00 84.00 334 PHE A N 1
ATOM 2689 C CA . PHE A 1 334 ? -16.204 7.656 30.399 1.00 84.00 334 PHE A CA 1
ATOM 2690 C C . PHE A 1 334 ? -15.454 8.484 29.344 1.00 84.00 334 PHE A C 1
ATOM 2692 O O . PHE A 1 334 ? -14.558 9.264 29.674 1.00 84.00 334 PHE A O 1
ATOM 2699 N N . THR A 1 335 ? -15.797 8.330 28.065 1.00 84.94 335 THR A N 1
ATOM 2700 C CA . THR A 1 335 ? -15.254 9.183 26.999 1.00 84.94 335 THR A CA 1
ATOM 2701 C C . THR A 1 335 ? -16.090 10.447 26.797 1.00 84.94 335 THR A C 1
ATOM 2703 O O . THR A 1 335 ? -17.240 10.513 27.210 1.00 84.94 335 THR A O 1
ATOM 2706 N N . ARG A 1 336 ? -15.523 11.452 26.109 1.00 80.50 336 ARG A N 1
ATOM 2707 C CA . ARG A 1 336 ? -16.221 12.706 25.744 1.00 80.50 336 ARG A CA 1
ATOM 2708 C C . ARG A 1 336 ? -17.216 12.569 24.581 1.00 80.50 336 ARG A C 1
ATOM 2710 O O . ARG A 1 336 ? -17.887 13.537 24.239 1.00 80.50 336 ARG A O 1
ATOM 2717 N N . ALA A 1 337 ? -17.245 11.422 23.905 1.00 79.75 337 ALA A N 1
ATOM 2718 C CA . ALA A 1 337 ? -18.160 11.162 22.792 1.00 79.75 337 ALA A CA 1
ATOM 2719 C C . ALA A 1 337 ? -18.683 9.718 22.851 1.00 79.75 337 ALA A C 1
ATOM 2721 O O . ALA A 1 337 ? -18.455 8.931 21.928 1.00 79.75 337 ALA A O 1
ATOM 2722 N N . PRO A 1 338 ? -19.371 9.344 23.938 1.00 77.56 338 PRO A N 1
ATOM 2723 C CA . PRO A 1 338 ? -19.718 7.969 24.198 1.00 77.56 338 PRO A CA 1
ATOM 2724 C C . PRO A 1 338 ? -20.811 7.471 23.266 1.00 77.56 338 PRO A C 1
ATOM 2726 O O . PRO A 1 338 ? -20.741 6.310 22.942 1.00 77.56 338 PRO A O 1
ATOM 2729 N N . GLY A 1 339 ? -21.740 8.282 22.739 1.00 80.88 339 GLY A N 1
ATOM 2730 C CA . GLY A 1 339 ? -22.742 7.784 21.772 1.00 80.88 339 GLY A CA 1
ATOM 2731 C C . GLY A 1 339 ? -22.103 7.137 20.534 1.00 80.88 339 GLY A C 1
ATOM 2732 O O . GLY A 1 339 ? -22.388 5.995 20.198 1.00 80.88 339 GLY A O 1
ATOM 2733 N N . VAL A 1 340 ? -21.097 7.803 19.951 1.00 85.00 340 VAL A N 1
ATOM 2734 C CA . VAL A 1 340 ? -20.355 7.300 18.776 1.00 85.00 340 VAL A CA 1
ATOM 2735 C C . VAL A 1 340 ? -19.733 5.919 19.021 1.00 85.00 340 VAL A C 1
ATOM 2737 O O . VAL A 1 340 ? -19.557 5.161 18.071 1.00 85.00 340 VAL A O 1
ATOM 2740 N N . LEU A 1 341 ? -19.381 5.598 20.269 1.00 87.62 341 LEU A N 1
ATOM 2741 C CA . LEU A 1 341 ? -18.658 4.380 20.633 1.00 87.62 341 LEU A CA 1
ATOM 2742 C C . LEU A 1 341 ? -19.519 3.331 21.353 1.00 87.62 341 LEU A C 1
ATOM 2744 O O . LEU A 1 341 ? -19.346 2.136 21.126 1.00 87.62 341 LEU A O 1
ATOM 2748 N N . LEU A 1 342 ? -20.429 3.771 22.217 1.00 86.00 342 LEU A N 1
ATOM 2749 C CA . LEU A 1 342 ? -21.357 2.947 22.979 1.00 86.00 342 LEU A CA 1
ATOM 2750 C C . LEU A 1 342 ? -22.445 2.379 22.087 1.00 86.00 342 LEU A C 1
ATOM 2752 O O . LEU A 1 342 ? -22.785 1.223 22.294 1.00 86.00 342 LEU A O 1
ATOM 2756 N N . ASP A 1 343 ? -22.969 3.126 21.111 1.00 87.00 343 ASP A N 1
ATOM 2757 C CA . ASP A 1 343 ? -24.043 2.601 20.262 1.00 87.00 343 ASP A CA 1
ATOM 2758 C C . ASP A 1 343 ? -23.575 1.340 19.508 1.00 87.00 343 ASP A C 1
ATOM 2760 O O . ASP A 1 343 ? -24.176 0.283 19.718 1.00 87.00 343 ASP A O 1
ATOM 2764 N N . PRO A 1 344 ? -22.424 1.349 18.797 1.00 87.56 344 PRO A N 1
ATOM 2765 C CA . PRO A 1 344 ? -21.891 0.134 18.182 1.00 87.56 344 PRO A CA 1
ATOM 2766 C C . PRO A 1 344 ? -21.548 -0.978 19.180 1.00 87.56 344 PRO A C 1
ATOM 2768 O O . PRO A 1 344 ? -21.629 -2.150 18.830 1.00 87.56 344 PRO A O 1
ATOM 2771 N N . LEU A 1 345 ? -21.128 -0.639 20.408 1.00 87.06 345 LEU A N 1
ATOM 2772 C CA . LEU A 1 345 ? -20.832 -1.638 21.440 1.00 87.06 345 LEU A CA 1
ATOM 2773 C C . LEU A 1 345 ? -22.116 -2.314 21.922 1.00 87.06 345 LEU A C 1
ATOM 2775 O O . LEU A 1 345 ? -22.186 -3.533 21.935 1.00 87.06 345 LEU A O 1
ATOM 2779 N N . LEU A 1 346 ? -23.139 -1.552 22.301 1.00 86.00 346 LEU A N 1
ATOM 2780 C CA . LEU A 1 346 ? -24.378 -2.083 22.876 1.00 86.00 346 LEU A CA 1
ATOM 2781 C C . LEU A 1 346 ? -25.273 -2.785 21.842 1.00 86.00 346 LEU A C 1
ATOM 2783 O O . LEU A 1 346 ? -26.147 -3.568 22.228 1.00 86.00 346 LEU A O 1
ATOM 2787 N N . GLU A 1 347 ? -25.063 -2.522 20.553 1.00 86.88 347 GLU A N 1
ATOM 2788 C CA . GLU A 1 347 ? -25.696 -3.238 19.437 1.00 86.88 347 GLU A CA 1
ATOM 2789 C C . GLU A 1 347 ? -25.098 -4.629 19.191 1.00 86.88 347 GLU A C 1
ATOM 2791 O O . GLU A 1 347 ? -25.701 -5.439 18.484 1.00 86.88 347 GLU A O 1
ATOM 2796 N N . ARG A 1 348 ? -23.947 -4.944 19.795 1.00 85.00 348 ARG A N 1
ATOM 2797 C CA . ARG A 1 348 ? -23.323 -6.254 19.639 1.00 85.00 348 ARG A CA 1
ATOM 2798 C C . ARG A 1 348 ? -24.210 -7.387 20.163 1.00 85.00 348 ARG A C 1
ATOM 2800 O O . ARG A 1 348 ? -24.777 -7.262 21.255 1.00 85.00 348 ARG A O 1
ATOM 2807 N N . PRO A 1 349 ? -24.290 -8.517 19.437 1.00 82.62 349 PRO A N 1
ATOM 2808 C CA . PRO A 1 349 ? -25.113 -9.653 19.837 1.00 82.62 349 PRO A CA 1
ATOM 2809 C C . PRO A 1 349 ? -24.660 -10.257 21.171 1.00 82.62 349 PRO A C 1
ATOM 2811 O O . PRO A 1 349 ? -25.505 -10.668 21.959 1.00 82.62 349 PRO A O 1
ATOM 2814 N N . GLU A 1 350 ? -23.360 -10.231 21.484 1.00 81.94 350 GLU A N 1
ATOM 2815 C CA . GLU A 1 350 ? -22.826 -10.725 22.764 1.00 81.94 350 GLU A CA 1
ATOM 2816 C C . GLU A 1 350 ? -23.319 -9.913 23.970 1.00 81.94 350 GLU A C 1
ATOM 2818 O O . GLU A 1 350 ? -23.261 -10.378 25.103 1.00 81.94 350 GLU A O 1
ATOM 2823 N N . LEU A 1 351 ? -23.812 -8.697 23.727 1.00 79.94 351 LEU A N 1
ATOM 2824 C CA . LEU A 1 351 ? -24.337 -7.797 24.744 1.00 79.94 351 LEU A CA 1
ATOM 2825 C C . LEU A 1 351 ? -25.863 -7.703 24.694 1.00 79.94 351 LEU A C 1
ATOM 2827 O O . LEU A 1 351 ? -26.416 -6.828 25.350 1.00 79.94 351 LEU A O 1
ATOM 2831 N N . HIS A 1 352 ? -26.578 -8.527 23.915 1.00 67.62 352 HIS A N 1
ATOM 2832 C CA . HIS A 1 352 ? -28.024 -8.361 23.711 1.00 67.62 352 HIS A CA 1
ATOM 2833 C C . HIS A 1 352 ? -28.833 -8.424 25.020 1.00 67.62 352 HIS A C 1
ATOM 2835 O O . HIS A 1 352 ? -29.651 -7.534 25.246 1.00 67.62 352 HIS A O 1
ATOM 2841 N N . ASP A 1 353 ? -28.484 -9.349 25.921 1.00 65.94 353 ASP A N 1
ATOM 2842 C CA . ASP A 1 353 ? -29.138 -9.576 27.226 1.00 65.94 353 ASP A CA 1
ATOM 2843 C C . ASP A 1 353 ? -28.630 -8.662 28.350 1.00 65.94 353 ASP A C 1
ATOM 2845 O O . ASP A 1 353 ? -28.866 -8.893 29.536 1.00 65.94 353 ASP A O 1
ATOM 2849 N N . TYR A 1 354 ? -27.882 -7.620 28.002 1.00 72.62 354 TYR A N 1
ATOM 2850 C CA . TYR A 1 354 ? -27.304 -6.731 28.991 1.00 72.62 354 TYR A CA 1
ATOM 2851 C C . TYR A 1 354 ? -28.394 -5.819 29.591 1.00 72.62 354 TYR A C 1
ATOM 2853 O O . TYR A 1 354 ? -28.695 -4.753 29.056 1.00 72.62 354 TYR A O 1
ATOM 2861 N N . GLU A 1 355 ? -28.999 -6.255 30.704 1.00 72.00 355 GLU A N 1
ATOM 2862 C CA . GLU A 1 355 ? -30.194 -5.662 31.346 1.00 72.00 355 GLU A CA 1
ATOM 2863 C C . GLU A 1 355 ? -30.080 -4.156 31.657 1.00 72.00 355 GLU A C 1
ATOM 2865 O O . GLU A 1 355 ? -31.086 -3.461 31.792 1.00 72.00 355 GLU A O 1
ATOM 2870 N N . PHE A 1 356 ? -28.857 -3.625 31.749 1.00 75.00 356 PHE A N 1
ATOM 2871 C CA . PHE A 1 356 ? -28.574 -2.249 32.170 1.00 75.00 356 PHE A CA 1
ATOM 2872 C C . PHE A 1 356 ? -28.193 -1.299 31.022 1.00 75.00 356 PHE A C 1
ATOM 2874 O O . PHE A 1 356 ? -27.660 -0.219 31.280 1.00 75.00 356 PHE A O 1
ATOM 2881 N N . LYS A 1 357 ? -28.463 -1.658 29.758 1.00 80.38 357 LYS A N 1
ATOM 2882 C CA . LYS A 1 357 ? -28.163 -0.810 28.582 1.00 80.38 357 LYS A CA 1
ATOM 2883 C C . LYS A 1 357 ? -28.673 0.621 28.713 1.00 80.38 357 LYS A C 1
ATOM 2885 O O . LYS A 1 357 ? -27.924 1.560 28.443 1.00 80.38 357 LYS A O 1
ATOM 2890 N N . ASP A 1 358 ? -29.920 0.788 29.141 1.00 79.94 358 ASP A N 1
ATOM 2891 C CA . ASP A 1 358 ? -30.540 2.110 29.237 1.00 79.94 358 ASP A CA 1
ATOM 2892 C C . ASP A 1 358 ? -29.905 2.947 30.350 1.00 79.94 358 ASP A C 1
ATOM 2894 O O . ASP A 1 358 ? -29.573 4.107 30.127 1.00 79.94 358 ASP A O 1
ATOM 2898 N N . ALA A 1 359 ? -29.592 2.334 31.495 1.00 80.75 359 ALA A N 1
ATOM 2899 C CA . ALA A 1 359 ? -28.875 3.004 32.580 1.00 80.75 359 ALA A CA 1
ATOM 2900 C C . ALA A 1 359 ? -27.453 3.431 32.167 1.00 80.75 359 ALA A C 1
ATOM 2902 O O . ALA A 1 359 ? -26.966 4.481 32.583 1.00 80.75 359 ALA A O 1
ATOM 2903 N N . ILE A 1 360 ? -26.779 2.645 31.320 1.00 82.50 360 ILE A N 1
ATOM 2904 C CA . ILE A 1 360 ? -25.459 2.991 30.771 1.00 82.50 360 ILE A CA 1
ATOM 2905 C C . ILE A 1 360 ? -25.565 4.165 29.800 1.00 82.50 360 ILE A C 1
ATOM 2907 O O . ILE A 1 360 ? -24.728 5.065 29.845 1.00 82.50 360 ILE A O 1
ATOM 2911 N N . ARG A 1 361 ? -26.601 4.192 28.953 1.00 80.88 361 ARG A N 1
ATOM 2912 C CA . ARG A 1 361 ? -26.869 5.323 28.053 1.00 80.88 361 ARG A CA 1
ATOM 2913 C C . ARG A 1 361 ? -27.181 6.598 28.826 1.00 80.88 361 ARG A C 1
ATOM 2915 O O . ARG A 1 361 ? -26.567 7.625 28.552 1.00 80.88 361 ARG A O 1
ATOM 2922 N N . GLU A 1 362 ? -28.075 6.531 29.809 1.00 81.81 362 GLU A N 1
ATOM 2923 C CA . GLU A 1 362 ? -28.400 7.662 30.685 1.00 81.81 362 GLU A CA 1
ATOM 2924 C C . GLU A 1 362 ? -27.141 8.191 31.373 1.00 81.81 362 GLU A C 1
ATOM 2926 O O . GLU A 1 362 ? -26.844 9.384 31.303 1.00 81.81 362 GLU A O 1
ATOM 2931 N N . ARG A 1 363 ? -26.325 7.292 31.935 1.00 84.56 363 ARG A N 1
ATOM 2932 C CA . ARG A 1 363 ? -25.076 7.679 32.588 1.00 84.56 363 ARG A CA 1
ATOM 2933 C C . ARG A 1 363 ? -24.081 8.324 31.625 1.00 84.56 363 ARG A C 1
ATOM 2935 O O . ARG A 1 363 ? -23.409 9.288 31.990 1.00 84.56 363 ARG A O 1
ATOM 2942 N N . ALA A 1 364 ? -23.980 7.821 30.400 1.00 81.12 364 ALA A N 1
ATOM 2943 C CA . ALA A 1 364 ? -23.139 8.411 29.367 1.00 81.12 364 ALA A CA 1
ATOM 2944 C C . ALA A 1 364 ? -23.595 9.833 29.006 1.00 81.12 364 ALA A C 1
ATOM 2946 O O . ALA A 1 364 ? -22.766 10.728 28.840 1.00 81.12 364 ALA A O 1
ATOM 2947 N N . ILE A 1 365 ? -24.909 10.059 28.908 1.00 78.50 365 ILE A N 1
ATOM 2948 C CA . ILE A 1 365 ? -25.492 11.379 28.636 1.00 78.50 365 ILE A CA 1
ATOM 2949 C C . ILE A 1 365 ? -25.184 12.342 29.785 1.00 78.50 365 ILE A C 1
ATOM 2951 O O . ILE A 1 365 ? -24.681 13.437 29.528 1.00 78.50 365 ILE A O 1
ATOM 2955 N N . GLU A 1 366 ? -25.399 11.924 31.036 1.00 80.06 366 GLU A N 1
ATOM 2956 C CA . GLU A 1 366 ? -25.052 12.716 32.224 1.00 80.06 366 GLU A CA 1
ATOM 2957 C C . GLU A 1 366 ? -23.580 13.143 32.204 1.00 80.06 366 GLU A C 1
ATOM 2959 O O . GLU A 1 366 ? -23.271 14.319 32.383 1.00 80.06 366 GLU A O 1
ATOM 2964 N N . LEU A 1 367 ? -22.662 12.212 31.923 1.00 75.62 367 LEU A N 1
ATOM 2965 C CA . LEU A 1 367 ? -21.223 12.479 31.930 1.00 75.62 367 LEU A CA 1
ATOM 2966 C C . LEU A 1 367 ? -20.775 13.507 30.876 1.00 75.62 367 LEU A C 1
ATOM 2968 O O . LEU A 1 367 ? -19.847 14.266 31.151 1.00 75.62 367 LEU A O 1
ATOM 2972 N N . ASN A 1 368 ? -21.437 13.597 29.715 1.00 69.06 368 ASN A N 1
ATOM 2973 C CA . ASN A 1 368 ? -21.146 14.658 28.728 1.00 69.06 368 ASN A CA 1
ATOM 2974 C C . ASN A 1 368 ? -21.949 15.939 28.940 1.00 69.06 368 ASN A C 1
ATOM 2976 O O . ASN A 1 368 ? -21.560 16.987 28.429 1.00 69.06 368 ASN A O 1
ATOM 2980 N N . GLY A 1 369 ? -23.073 15.853 29.653 1.00 59.97 369 GLY A N 1
ATOM 2981 C CA . GLY A 1 369 ? -23.924 16.981 30.025 1.00 59.97 369 GLY A CA 1
ATOM 2982 C C . GLY A 1 369 ? -23.471 17.712 31.292 1.00 59.97 369 GLY A C 1
ATOM 2983 O O . GLY A 1 369 ? -24.034 18.754 31.625 1.00 59.97 369 GLY A O 1
ATOM 2984 N N . LEU A 1 370 ? -22.439 17.221 31.990 1.00 48.91 370 LEU A N 1
ATOM 2985 C CA . LEU A 1 370 ? -21.848 17.840 33.186 1.00 48.91 370 LEU A CA 1
ATOM 2986 C C . LEU A 1 370 ? -20.992 19.079 32.848 1.00 48.91 370 LEU A C 1
ATOM 2988 O O . LEU A 1 370 ? -19.814 19.183 33.184 1.00 48.91 370 LEU A O 1
ATOM 2992 N N . GLY A 1 371 ? -21.635 20.042 32.189 1.00 43.28 371 GLY A N 1
ATOM 2993 C CA . GLY A 1 371 ? -21.205 21.424 32.005 1.00 43.28 371 GLY A CA 1
ATOM 2994 C C . GLY A 1 371 ? -22.327 22.443 32.242 1.00 43.28 371 GLY A C 1
ATOM 2995 O O . GLY A 1 371 ? -22.119 23.627 31.996 1.00 43.28 371 GLY A O 1
ATOM 2996 N N . SER A 1 372 ? -23.506 22.041 32.728 1.00 39.12 372 SER A N 1
ATOM 2997 C CA . SER A 1 372 ? -24.554 22.996 33.103 1.00 39.12 372 SER A CA 1
ATOM 2998 C C . SER A 1 372 ? -25.295 22.561 34.364 1.00 39.12 372 SER A C 1
ATOM 3000 O O . SER A 1 372 ? -25.830 21.464 34.420 1.00 39.12 372 SER A O 1
ATOM 3002 N N . SER A 1 373 ? -25.341 23.483 35.329 1.00 37.16 373 SER A N 1
ATOM 3003 C CA . SER A 1 373 ? -26.110 23.483 36.582 1.00 37.16 373 SER A CA 1
ATOM 3004 C C . SER A 1 373 ? -25.567 22.680 37.773 1.00 37.16 373 SER A C 1
ATOM 3006 O O . SER A 1 373 ? -26.191 21.738 38.250 1.00 37.16 373 SER A O 1
ATOM 3008 N N . VAL A 1 374 ? -24.494 23.191 38.383 1.00 36.66 374 VAL A N 1
ATOM 3009 C CA . VAL A 1 374 ? -24.450 23.296 39.853 1.00 36.66 374 VAL A CA 1
ATOM 3010 C C . VAL A 1 374 ? -24.127 24.742 40.223 1.00 36.66 374 VAL A C 1
ATOM 3012 O O . VAL A 1 374 ? -23.006 25.071 40.581 1.00 36.66 374 VAL A O 1
ATOM 3015 N N . GLN A 1 375 ? -25.120 25.617 40.078 1.00 40.03 375 GLN A N 1
ATOM 3016 C CA . GLN A 1 375 ? -25.302 26.821 40.891 1.00 40.03 375 GLN A CA 1
ATOM 3017 C C . GLN A 1 375 ? -26.737 27.315 40.681 1.00 40.03 375 GLN A C 1
ATOM 3019 O O . GLN A 1 375 ? -27.011 28.111 39.794 1.00 40.03 375 GLN A O 1
ATOM 3024 N N . THR A 1 376 ? -27.651 26.838 41.520 1.00 32.06 376 THR A N 1
ATOM 3025 C CA . THR A 1 376 ? -28.821 27.626 41.922 1.00 32.06 376 THR A CA 1
ATOM 3026 C C . THR A 1 376 ? -29.217 27.179 43.319 1.00 32.06 376 THR A C 1
ATOM 3028 O O . THR A 1 376 ? -29.917 26.196 43.524 1.00 32.06 376 THR A O 1
ATOM 3031 N N . THR A 1 377 ? -28.580 27.851 44.274 1.00 33.22 377 THR A N 1
ATOM 3032 C CA . THR A 1 377 ? -29.212 28.528 45.407 1.00 33.22 377 THR A CA 1
ATOM 3033 C C . THR A 1 377 ? -30.424 27.828 46.023 1.00 33.22 377 THR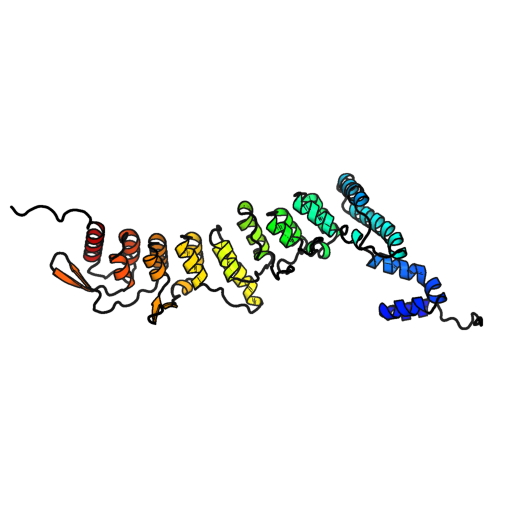 A C 1
ATOM 3035 O O . THR A 1 377 ? -31.528 27.863 45.487 1.00 33.22 377 THR A O 1
ATOM 3038 N N . ARG A 1 378 ? -30.192 27.277 47.222 1.00 30.00 378 ARG A N 1
ATOM 3039 C CA . ARG A 1 378 ? -31.209 27.075 48.260 1.00 30.00 378 ARG A CA 1
ATOM 3040 C C . ARG A 1 378 ? -32.074 28.336 48.393 1.00 30.00 378 ARG A C 1
ATOM 3042 O O . ARG A 1 378 ? -31.519 29.409 48.629 1.00 30.00 378 ARG A O 1
ATOM 3049 N N . MET A 1 379 ? -33.389 28.177 48.289 1.00 33.03 379 MET A N 1
ATOM 3050 C CA . MET A 1 379 ? -34.351 29.012 49.013 1.00 33.03 379 MET A CA 1
ATOM 3051 C C . MET A 1 379 ? -34.700 28.324 50.325 1.00 33.03 379 MET A C 1
ATOM 3053 O O . MET A 1 379 ? -34.811 27.075 50.303 1.00 33.03 379 MET A O 1
#

Organism: NCBI:txid1448315

InterPro domains:
  IPR001810 F-box domain [PF00646] (9-38)
  IPR002110 Ankyrin repeat [PF12796] (113-174)
  IPR002110 Ankyrin repeat [PS50088] (148-175)
  IPR002110 Ankyrin repeat [SM00248] (143-172)
  IPR002110 Ankyrin repeat [SM00248] (278-307)
  IPR036047 F-box-like domain superfamily [SSF81383] (8-46)
  IPR036770 Ankyrin repeat-containing domain superfamily [G3DSA:1.25.40.20] (66-318)
  IPR036770 Ankyrin repeat-containing domain superfamily [SSF48403] (106-303)

Radius of gyration: 35.32 Å; chains: 1; bounding box: 99×55×94 Å

Secondary structure (DSSP, 8-state):
-----GGGPPPHHHHHHHHHTS-HHHHHHHHHH-HHHHHHTHHHHHHHHHHHH-S---HHHHHHHHHHHHHHS-S-HHHHHHHHHHHHHHHHHHHTTT---GGGGGGSTHHHHHHHHHTT-HHHHHHHHHHH-HHHHT-B-TTS-BHHHHHHHTT-HHHHHHHHHTT--TT---TTS--GGGS---TTTHHHHHHHHHHTT---S-HHHHHHHHTTSTTHHHHHHHHHHHHHTTT-----HHHHHHHHHHTT-HHHHHHHHHH-GGGGG-EEE-TTS-EEEHHHHHHHTT-HHHHHHHHHTTPPP-BPPTT-EEE-TT--EEE--BHHHHHHHTSS-HHHHHHHHHTSGGGTT-TTHHHHHHHHHHHHHTTS-S-----

Foldseek 3Di:
DDDDDPVPDDDPVVVVVVVVPDDPVRVVVCCVPDVVCCVSCVVVVLVVQLVVQLFWDDAPVCVPVLVVLVVVPPPDLVSSLVVVSVVSSVVSSVDVVPDHDPVTRQHHLLNQLLVCLLVVVLVSNLSSCVNPALCSLQAAHPVRHGQLLSSQQALVLSSNVSSLVRPHDQCDAGPVRFGSLLHQHPPVNRVSNLVSSLVSLHETPALQSSLVSLLQPDCSLVSSVSNVVSCPVVPDDDHPLVVSLLVSLLVVSQNNVLSNCVVPVVLLADWDQDPVRDTAGSLNSNLVSVVLLNNLSSLLSPRDWDFDPQPLWDAFPVRDTGHDGTPQLSSLLQGLPNCSNNVSNCPDPVNVPVVCSVSSVVSSCVNNVVPDDPDDDDD

pLDDT: mean 73.4, std 20.12, range [30.0, 97.38]